Protein AF-A0A2V7PLQ5-F1 (afdb_monomer_lite)

Radius of gyration: 24.76 Å; chains: 1; bounding box: 68×48×69 Å

Structure (mmCIF, N/CA/C/O backbone):
data_AF-A0A2V7PLQ5-F1
#
_entry.id   AF-A0A2V7PLQ5-F1
#
loop_
_atom_site.group_PDB
_atom_site.id
_atom_site.type_symbol
_atom_site.label_atom_id
_atom_site.label_alt_id
_atom_site.label_comp_id
_atom_site.label_asym_id
_atom_site.label_entity_id
_atom_site.label_seq_id
_atom_site.pdbx_PDB_ins_code
_atom_site.Cartn_x
_atom_site.Cartn_y
_atom_site.Cartn_z
_atom_site.occupancy
_atom_site.B_iso_or_equiv
_atom_site.auth_seq_id
_atom_site.auth_comp_id
_atom_site.auth_asym_id
_atom_site.auth_atom_id
_atom_site.pdbx_PDB_model_num
ATOM 1 N N . MET A 1 1 ? 22.829 -28.810 -19.397 1.00 50.72 1 MET A N 1
ATOM 2 C CA . MET A 1 1 ? 22.118 -28.325 -18.194 1.00 50.72 1 MET A CA 1
ATOM 3 C C . MET A 1 1 ? 22.359 -26.833 -18.073 1.00 50.72 1 MET A C 1
ATOM 5 O O . MET A 1 1 ? 23.499 -26.416 -18.235 1.00 50.72 1 MET A O 1
ATOM 9 N N . VAL A 1 2 ? 21.313 -26.033 -17.861 1.00 59.25 2 VAL A N 1
ATOM 10 C CA . VAL A 1 2 ? 21.485 -24.612 -17.525 1.00 59.25 2 VAL A CA 1
ATOM 11 C C . VAL A 1 2 ? 21.984 -24.560 -16.074 1.00 59.25 2 VAL A C 1
ATOM 13 O O . VAL A 1 2 ? 21.376 -25.227 -15.241 1.00 59.25 2 VAL A O 1
ATOM 16 N N . PRO A 1 3 ? 23.091 -23.862 -15.768 1.00 71.69 3 PRO A N 1
ATOM 17 C CA . PRO A 1 3 ? 23.603 -23.785 -14.403 1.00 71.69 3 PRO A CA 1
ATOM 18 C C . PRO A 1 3 ? 22.584 -23.110 -13.476 1.00 71.69 3 PRO A C 1
ATOM 20 O O . PRO A 1 3 ? 21.864 -22.205 -13.903 1.00 71.69 3 PRO A O 1
ATOM 23 N N . ASP A 1 4 ? 22.538 -23.534 -12.210 1.00 81.69 4 ASP A N 1
ATOM 24 C CA . ASP A 1 4 ? 21.592 -23.012 -11.206 1.00 81.69 4 ASP A CA 1
ATOM 25 C C . ASP A 1 4 ? 21.768 -21.512 -10.937 1.00 81.69 4 ASP A C 1
ATOM 27 O O . ASP A 1 4 ? 20.838 -20.819 -10.502 1.00 81.69 4 ASP A O 1
ATOM 31 N N . SER A 1 5 ? 22.960 -20.996 -11.219 1.00 89.62 5 SER A N 1
ATOM 32 C CA . SER A 1 5 ? 23.335 -19.614 -10.997 1.00 89.62 5 SER A CA 1
ATOM 33 C C . SER A 1 5 ? 24.346 -19.121 -12.033 1.00 89.62 5 SER A C 1
ATOM 35 O O . SER A 1 5 ? 25.048 -19.905 -12.676 1.00 89.62 5 SER A O 1
ATOM 37 N N . ARG A 1 6 ? 24.383 -17.802 -12.239 1.00 94.06 6 ARG A N 1
ATOM 38 C CA . ARG A 1 6 ? 25.268 -17.119 -13.189 1.00 94.06 6 ARG A CA 1
ATOM 39 C C . ARG A 1 6 ? 25.801 -15.825 -12.575 1.00 94.06 6 ARG A C 1
ATOM 41 O O . ARG A 1 6 ? 25.032 -15.134 -11.898 1.00 94.06 6 ARG A O 1
ATOM 48 N N . PRO A 1 7 ? 27.077 -15.482 -12.808 1.00 94.62 7 PRO A N 1
ATOM 49 C CA . PRO A 1 7 ? 27.626 -14.233 -12.315 1.00 94.62 7 PRO A CA 1
ATOM 50 C C . PRO A 1 7 ? 27.040 -13.033 -13.065 1.00 94.62 7 PRO A C 1
ATOM 52 O O . PRO A 1 7 ? 26.623 -13.159 -14.219 1.00 94.62 7 PRO A O 1
ATOM 55 N N . MET A 1 8 ? 27.024 -11.857 -12.433 1.00 94.12 8 MET A N 1
ATOM 56 C CA . MET A 1 8 ? 26.561 -10.616 -13.079 1.00 94.12 8 MET A CA 1
ATOM 57 C C . MET A 1 8 ? 27.311 -10.327 -14.382 1.00 94.12 8 MET A C 1
ATOM 59 O O . MET A 1 8 ? 26.696 -9.973 -15.393 1.00 94.12 8 MET A O 1
ATOM 63 N N . SER A 1 9 ? 28.622 -10.566 -14.378 1.00 93.31 9 SER A N 1
ATOM 64 C CA . SER A 1 9 ? 29.520 -10.436 -15.526 1.00 93.31 9 SER A CA 1
ATOM 65 C C . SER A 1 9 ? 29.050 -11.225 -16.758 1.00 93.31 9 SER A C 1
ATOM 67 O O . SER A 1 9 ? 29.155 -10.726 -17.881 1.00 93.31 9 SER A O 1
ATOM 69 N N . TYR A 1 10 ? 28.434 -12.397 -16.564 1.00 94.50 10 TYR A N 1
ATOM 70 C CA . TYR A 1 10 ? 27.912 -13.233 -17.651 1.00 94.50 10 TYR A CA 1
ATOM 71 C C . TYR A 1 10 ? 26.776 -12.560 -18.425 1.00 94.50 10 TYR A C 1
ATOM 73 O O . TYR A 1 10 ? 26.606 -12.802 -19.615 1.00 94.50 10 TYR A O 1
ATOM 81 N N . SER A 1 11 ? 25.994 -11.706 -17.766 1.00 95.12 11 SER A N 1
ATOM 82 C CA . SER A 1 11 ? 24.840 -11.039 -18.371 1.00 95.12 11 SER A CA 1
ATOM 83 C C . SER A 1 11 ? 25.190 -9.770 -19.150 1.00 95.12 11 SER A C 1
ATOM 85 O O . SER A 1 11 ? 24.298 -9.174 -19.744 1.00 95.12 11 SER A O 1
ATOM 87 N N . ARG A 1 12 ? 26.458 -9.332 -19.162 1.00 95.75 12 ARG A N 1
ATOM 88 C CA . ARG A 1 12 ? 26.843 -8.071 -19.811 1.00 95.75 12 ARG A CA 1
ATOM 89 C C . ARG A 1 12 ? 26.474 -8.079 -21.292 1.00 95.75 12 ARG A C 1
ATOM 91 O O . ARG A 1 12 ? 26.857 -8.997 -22.013 1.00 95.75 12 ARG A O 1
ATOM 98 N N . GLY A 1 13 ? 25.754 -7.059 -21.739 1.00 93.75 13 GLY A N 1
ATOM 99 C CA . GLY A 1 13 ? 25.402 -6.837 -23.139 1.00 93.75 13 GLY A CA 1
ATOM 100 C C . GLY A 1 13 ? 25.844 -5.454 -23.600 1.00 93.75 13 GLY A C 1
ATOM 101 O O . GLY A 1 13 ? 25.892 -4.520 -22.801 1.00 93.75 13 GLY A O 1
ATOM 102 N N . GLU A 1 14 ? 26.139 -5.320 -24.886 1.00 95.62 14 GLU A N 1
ATOM 103 C CA . GLU A 1 14 ? 26.564 -4.065 -25.503 1.00 95.62 14 GLU A CA 1
ATOM 104 C C . GLU A 1 14 ? 25.909 -3.925 -26.875 1.00 95.62 14 GLU A C 1
ATOM 106 O O . GLU A 1 14 ? 25.849 -4.893 -27.637 1.00 95.62 14 GLU A O 1
ATOM 111 N N . ILE A 1 15 ? 25.412 -2.727 -27.175 1.00 95.25 15 ILE A N 1
ATOM 112 C CA . ILE A 1 15 ? 24.958 -2.333 -28.510 1.00 95.25 15 ILE A CA 1
ATOM 113 C C . ILE A 1 15 ? 25.522 -0.954 -28.817 1.00 95.25 15 ILE A C 1
ATOM 115 O O . ILE A 1 15 ? 25.364 -0.040 -28.007 1.00 95.25 15 ILE A O 1
ATOM 119 N N . SER A 1 16 ? 26.106 -0.810 -30.005 1.00 94.75 16 SER A N 1
ATOM 120 C CA . SER A 1 16 ? 26.686 0.443 -30.488 1.00 94.75 16 SER A CA 1
ATOM 121 C C . SER A 1 16 ? 26.068 0.832 -31.826 1.00 94.75 16 SER A C 1
ATOM 123 O O . SER A 1 16 ? 25.851 -0.018 -32.691 1.00 94.75 16 SER A O 1
ATOM 125 N N . THR A 1 17 ? 25.734 2.106 -32.013 1.00 94.38 17 THR A N 1
ATOM 126 C CA . THR A 1 17 ? 25.115 2.611 -33.248 1.00 94.38 17 THR A CA 1
ATOM 127 C C . THR A 1 17 ? 25.492 4.067 -33.484 1.00 94.38 17 THR A C 1
ATOM 129 O O . THR A 1 17 ? 25.465 4.878 -32.561 1.00 94.38 17 THR A O 1
ATOM 132 N N . PHE A 1 18 ? 25.819 4.409 -34.732 1.00 94.62 18 PHE A N 1
ATOM 133 C CA . PHE A 1 18 ? 25.990 5.799 -35.150 1.00 94.62 18 PHE A CA 1
ATOM 134 C C . PHE A 1 18 ? 24.642 6.507 -35.263 1.00 94.62 18 PHE A C 1
ATOM 136 O O . PHE A 1 18 ? 23.712 5.990 -35.886 1.00 94.62 18 PHE A O 1
ATOM 143 N N . VAL A 1 19 ? 24.545 7.712 -34.702 1.00 93.12 19 VAL A N 1
ATOM 144 C CA . VAL A 1 19 ? 23.342 8.538 -34.817 1.00 93.12 19 VAL A CA 1
ATOM 145 C C . VAL A 1 19 ? 23.282 9.149 -36.208 1.00 93.12 19 VAL A C 1
ATOM 147 O O . VAL A 1 19 ? 24.021 10.075 -36.536 1.00 93.12 19 VAL A O 1
ATOM 150 N N . MET A 1 20 ? 22.371 8.631 -37.021 1.00 94.31 20 MET A N 1
ATOM 151 C CA . MET A 1 20 ? 22.148 9.097 -38.384 1.00 94.31 20 MET A CA 1
ATOM 152 C C . MET A 1 20 ? 21.112 10.233 -38.431 1.00 94.31 20 MET A C 1
ATOM 154 O O . MET A 1 20 ? 20.239 10.291 -37.563 1.00 94.31 20 MET A O 1
ATOM 158 N N . PRO A 1 21 ? 21.114 11.087 -39.475 1.00 92.06 21 PRO A N 1
ATOM 159 C CA . PRO A 1 21 ? 20.179 12.212 -39.584 1.00 92.06 21 PRO A CA 1
ATOM 160 C C . PRO A 1 21 ? 18.694 11.835 -39.482 1.00 92.06 21 PRO A C 1
ATOM 162 O O . PRO A 1 21 ? 17.903 12.585 -38.929 1.00 92.06 21 PRO A O 1
ATOM 165 N N . HIS A 1 22 ? 18.289 10.653 -39.958 1.00 91.19 22 HIS A N 1
ATOM 166 C CA . HIS A 1 22 ? 16.894 10.199 -39.862 1.00 91.19 22 HIS A CA 1
ATOM 167 C C . HIS A 1 22 ? 16.461 9.822 -38.433 1.00 91.19 22 HIS A C 1
ATOM 169 O O . HIS A 1 22 ? 15.274 9.631 -38.190 1.00 91.19 22 HIS A O 1
ATOM 175 N N . MET A 1 23 ? 17.409 9.696 -37.498 1.00 85.94 23 MET A N 1
ATOM 176 C CA . MET A 1 23 ? 17.157 9.350 -36.097 1.00 85.94 23 MET A CA 1
ATOM 177 C C . MET A 1 23 ? 16.972 10.589 -35.212 1.00 85.94 23 MET A C 1
ATOM 179 O O . MET A 1 23 ? 16.780 10.452 -34.002 1.00 85.94 23 MET A O 1
ATOM 183 N N . GLN A 1 24 ? 17.080 11.791 -35.783 1.00 83.19 24 GLN A N 1
ATOM 184 C CA . GLN A 1 24 ? 17.088 13.038 -35.033 1.00 83.19 24 GLN A CA 1
ATOM 185 C C . GLN A 1 24 ? 15.684 13.509 -34.633 1.00 83.19 24 GLN A C 1
ATOM 187 O O . GLN A 1 24 ? 14.674 13.192 -35.260 1.00 83.19 24 GLN A O 1
ATOM 192 N N . ASN A 1 25 ? 15.626 14.315 -33.583 1.00 72.75 25 ASN A N 1
ATOM 193 C CA . ASN A 1 25 ? 14.475 15.112 -33.199 1.00 72.75 25 ASN A CA 1
ATOM 194 C C . ASN A 1 25 ? 14.525 16.493 -33.885 1.00 72.75 25 ASN A C 1
ATOM 196 O O . ASN A 1 25 ? 15.458 16.814 -34.618 1.00 72.75 25 ASN A O 1
ATOM 200 N N . VAL A 1 26 ? 13.532 17.343 -33.617 1.00 79.44 26 VAL A N 1
ATOM 201 C CA . VAL A 1 26 ? 13.442 18.694 -34.209 1.00 79.44 26 VAL A CA 1
ATOM 202 C C . VAL A 1 26 ? 14.599 19.637 -33.837 1.00 79.44 26 VAL A C 1
ATOM 204 O O . VAL A 1 26 ? 14.716 20.700 -34.435 1.00 79.44 26 VAL A O 1
ATOM 207 N N . LEU A 1 27 ? 15.438 19.267 -32.866 1.00 78.00 27 LEU A N 1
ATOM 208 C CA . LEU A 1 27 ? 16.601 20.025 -32.395 1.00 78.00 27 LEU A CA 1
ATOM 209 C C . LEU A 1 27 ? 17.935 19.490 -32.948 1.00 78.00 27 LEU A C 1
ATOM 211 O O . LEU A 1 27 ? 18.978 20.045 -32.625 1.00 78.00 27 LEU A O 1
ATOM 215 N N . GLY A 1 28 ? 17.922 18.437 -33.777 1.00 80.69 28 GLY A N 1
ATOM 216 C CA . GLY A 1 28 ? 19.144 17.856 -34.353 1.00 80.69 28 GLY A CA 1
ATOM 217 C C . GLY A 1 28 ? 19.881 16.861 -33.444 1.00 80.69 28 GLY A C 1
ATOM 218 O O . GLY A 1 28 ? 20.997 16.456 -33.764 1.00 80.69 28 GLY A O 1
ATOM 219 N N . ASP A 1 29 ? 19.255 16.429 -32.346 1.00 87.81 29 ASP A N 1
ATOM 220 C CA . ASP A 1 29 ? 19.772 15.388 -31.447 1.00 87.81 29 ASP A CA 1
ATOM 221 C C . ASP A 1 29 ? 19.014 14.070 -31.628 1.00 87.81 29 ASP A C 1
ATOM 223 O O . ASP A 1 29 ? 17.874 14.064 -32.088 1.00 87.81 29 ASP A O 1
ATOM 227 N N . LEU A 1 30 ? 19.583 12.946 -31.193 1.00 81.81 30 LEU A N 1
ATOM 228 C CA . LEU A 1 30 ? 18.931 11.639 -31.184 1.00 81.81 30 LEU A CA 1
ATOM 229 C C . LEU A 1 30 ? 17.533 11.723 -30.555 1.00 81.81 30 LEU A C 1
ATOM 231 O O . LEU A 1 30 ? 17.348 12.101 -29.393 1.00 81.81 30 LEU A O 1
ATOM 235 N N . PHE A 1 31 ? 16.524 11.323 -31.321 1.00 79.69 31 PHE A N 1
ATOM 236 C CA . PHE A 1 31 ? 15.161 11.263 -30.833 1.00 79.69 31 PHE A CA 1
ATOM 237 C C . PHE A 1 31 ? 15.024 10.178 -29.765 1.00 79.69 31 PHE A C 1
ATOM 239 O O . PHE A 1 31 ? 15.435 9.030 -29.946 1.00 79.69 31 PHE A O 1
ATOM 246 N N . GLY A 1 32 ? 14.372 10.528 -28.654 1.00 73.75 32 GLY A N 1
ATOM 247 C CA . GLY A 1 32 ? 14.229 9.633 -27.506 1.00 73.75 32 GLY A CA 1
ATOM 248 C C . GLY A 1 32 ? 13.589 8.281 -27.843 1.00 73.75 32 GLY A C 1
ATOM 249 O O . GLY A 1 32 ? 13.927 7.288 -27.211 1.00 73.75 32 GLY A O 1
ATOM 250 N N . GLY A 1 33 ? 12.720 8.201 -28.859 1.00 73.00 33 GLY A N 1
ATOM 251 C CA . GLY A 1 33 ? 12.151 6.926 -29.317 1.00 73.00 33 GLY A CA 1
ATOM 252 C C . GLY A 1 33 ? 13.190 5.962 -29.908 1.00 73.00 33 GLY A C 1
ATOM 253 O O . GLY A 1 33 ? 13.143 4.761 -29.634 1.00 73.00 33 GLY A O 1
ATOM 254 N N . HIS A 1 34 ? 14.173 6.479 -30.652 1.00 82.25 34 HIS A N 1
ATOM 255 C CA . HIS A 1 34 ? 15.287 5.671 -31.152 1.00 82.25 34 HIS A CA 1
ATOM 256 C C . HIS A 1 34 ? 16.202 5.235 -30.009 1.00 82.25 34 HIS A C 1
ATOM 258 O O . HIS A 1 34 ? 16.562 4.063 -29.935 1.00 82.25 34 HIS A O 1
ATOM 264 N N . LEU A 1 35 ? 16.488 6.131 -29.058 1.00 83.50 35 LEU A N 1
ATOM 265 C CA . LEU A 1 35 ? 17.244 5.770 -27.860 1.00 83.50 35 LEU A CA 1
ATOM 266 C C . LEU A 1 35 ? 16.552 4.662 -27.050 1.00 83.50 35 LEU A C 1
ATOM 268 O O . LEU A 1 35 ? 17.196 3.703 -26.641 1.00 83.50 35 LEU A O 1
ATOM 272 N N . MET A 1 36 ? 15.236 4.759 -26.845 1.00 82.62 36 MET A N 1
ATOM 273 C CA . MET A 1 36 ? 14.462 3.728 -26.146 1.00 82.62 36 MET A CA 1
ATOM 274 C C . MET A 1 36 ? 14.542 2.370 -26.847 1.00 82.62 36 MET A C 1
ATOM 276 O O . MET A 1 36 ? 14.591 1.347 -26.171 1.00 82.62 36 MET A O 1
ATOM 280 N N . THR A 1 37 ? 14.589 2.362 -28.182 1.00 84.06 37 THR A N 1
ATOM 281 C CA . THR A 1 37 ? 14.769 1.133 -28.966 1.00 84.06 37 THR A CA 1
ATOM 282 C C . THR A 1 37 ? 16.139 0.512 -28.692 1.00 84.06 37 THR A C 1
ATOM 284 O O . THR A 1 37 ? 16.215 -0.677 -28.400 1.00 84.06 37 THR A O 1
ATOM 287 N N . LEU A 1 38 ? 17.208 1.316 -28.703 1.00 89.06 38 LEU A N 1
ATOM 288 C CA . LEU A 1 38 ? 18.568 0.849 -28.402 1.00 89.06 38 LEU A CA 1
ATOM 289 C C . LEU A 1 38 ? 18.689 0.316 -26.967 1.00 89.06 38 LEU A C 1
ATOM 291 O O . LEU A 1 38 ? 19.286 -0.734 -26.738 1.00 89.06 38 LEU A O 1
ATOM 295 N N . VAL A 1 39 ? 18.078 1.010 -26.003 1.00 90.62 39 VAL A N 1
ATOM 296 C CA . VAL A 1 39 ? 18.031 0.592 -24.596 1.00 90.62 39 VAL A CA 1
ATOM 297 C C . VAL A 1 39 ? 17.321 -0.752 -24.437 1.00 90.62 39 VAL A C 1
ATOM 299 O O . VAL A 1 39 ? 17.836 -1.632 -23.747 1.00 90.62 39 VAL A O 1
ATOM 302 N N . ASP A 1 40 ? 16.154 -0.921 -25.063 1.00 87.94 40 ASP A N 1
ATOM 303 C CA . ASP A 1 40 ? 15.381 -2.163 -24.991 1.00 87.94 40 ASP A CA 1
ATOM 304 C C . ASP A 1 40 ? 16.141 -3.333 -25.626 1.00 87.94 40 ASP A C 1
ATOM 306 O O . ASP A 1 40 ? 16.245 -4.401 -25.026 1.00 87.94 40 ASP A O 1
ATOM 310 N N . GLN A 1 41 ? 16.766 -3.108 -26.785 1.00 93.81 41 GLN A N 1
ATOM 311 C CA . GLN A 1 41 ? 17.599 -4.109 -27.447 1.00 93.81 41 GLN A CA 1
ATOM 312 C C . GLN A 1 41 ? 18.809 -4.500 -26.591 1.00 93.81 41 GLN A C 1
ATOM 314 O O . GLN A 1 41 ? 19.092 -5.689 -26.444 1.00 93.81 41 GLN A O 1
ATOM 319 N N . ALA A 1 42 ? 19.506 -3.531 -25.986 1.00 96.44 42 ALA A N 1
ATOM 320 C CA . ALA A 1 42 ? 20.653 -3.816 -25.128 1.00 96.44 42 ALA A CA 1
ATOM 321 C C . ALA A 1 42 ? 20.212 -4.635 -23.907 1.00 96.44 42 ALA A C 1
ATOM 323 O O . ALA A 1 42 ? 20.788 -5.682 -23.613 1.00 96.44 42 ALA A O 1
ATOM 324 N N . ALA A 1 43 ? 19.124 -4.227 -23.250 1.00 95.81 43 ALA A N 1
ATOM 325 C CA . ALA A 1 43 ? 18.552 -4.982 -22.143 1.00 95.81 43 ALA A CA 1
ATOM 326 C C . ALA A 1 43 ? 18.106 -6.396 -22.559 1.00 95.81 43 ALA A C 1
ATOM 328 O O . ALA A 1 43 ? 18.337 -7.346 -21.810 1.00 95.81 43 ALA A O 1
ATOM 329 N N . ALA A 1 44 ? 17.545 -6.566 -23.760 1.00 94.12 44 ALA A N 1
ATOM 330 C CA . ALA A 1 44 ? 17.179 -7.873 -24.296 1.00 94.12 44 ALA A CA 1
ATOM 331 C C . ALA A 1 44 ? 18.401 -8.784 -24.466 1.00 94.12 44 ALA A C 1
ATOM 333 O O . ALA A 1 44 ? 18.325 -9.964 -24.124 1.00 94.12 44 ALA A O 1
ATOM 334 N N . VAL A 1 45 ? 19.542 -8.251 -24.923 1.00 97.06 45 VAL A N 1
ATOM 335 C CA . VAL A 1 45 ? 20.801 -9.012 -25.010 1.00 97.06 45 VAL A CA 1
ATOM 336 C C . VAL A 1 45 ? 21.200 -9.540 -23.634 1.00 97.06 45 VAL A C 1
ATOM 338 O O . VAL A 1 45 ? 21.451 -10.740 -23.497 1.00 97.06 45 VAL A O 1
ATOM 341 N N . ALA A 1 46 ? 21.205 -8.684 -22.608 1.00 97.56 46 ALA A N 1
ATOM 342 C CA . ALA A 1 46 ? 21.527 -9.098 -21.244 1.00 97.56 46 ALA A CA 1
ATOM 343 C C . ALA A 1 46 ? 20.535 -10.138 -20.697 1.00 97.56 46 ALA A C 1
ATOM 345 O O . ALA A 1 46 ? 20.942 -11.155 -20.129 1.00 97.56 46 ALA A O 1
ATOM 346 N N . ALA A 1 47 ? 19.236 -9.924 -20.925 1.00 96.19 47 ALA A N 1
ATOM 347 C CA . ALA A 1 47 ? 18.162 -10.806 -20.483 1.00 96.19 47 ALA A CA 1
ATOM 348 C C . ALA A 1 47 ? 18.252 -12.199 -21.114 1.00 96.19 47 ALA A C 1
ATOM 350 O O . ALA A 1 47 ? 18.231 -13.204 -20.408 1.00 96.19 47 ALA A O 1
ATOM 351 N N . ILE A 1 48 ? 18.360 -12.267 -22.442 1.00 95.50 48 ILE A N 1
ATOM 352 C CA . ILE A 1 48 ? 18.412 -13.524 -23.199 1.00 95.50 48 ILE A CA 1
ATOM 353 C C . ILE A 1 48 ? 19.679 -14.291 -22.835 1.00 95.50 48 ILE A C 1
ATOM 355 O O . ILE A 1 48 ? 19.629 -15.502 -22.597 1.00 95.50 48 ILE A O 1
ATOM 359 N N . ARG A 1 49 ? 20.810 -13.582 -22.723 1.00 95.62 49 ARG A N 1
ATOM 360 C CA . ARG A 1 49 ? 22.077 -14.169 -22.293 1.00 95.62 49 ARG A CA 1
ATOM 361 C C . ARG A 1 49 ? 21.936 -14.777 -20.904 1.00 95.62 49 ARG A C 1
ATOM 363 O O . ARG A 1 49 ? 22.225 -15.959 -20.747 1.00 95.62 49 ARG A O 1
ATOM 370 N N . HIS A 1 50 ? 21.419 -14.029 -19.926 1.00 96.12 50 HIS A N 1
ATOM 371 C CA . HIS A 1 50 ? 21.252 -14.503 -18.548 1.00 96.12 50 HIS A CA 1
ATOM 372 C C . HIS A 1 50 ? 20.203 -15.608 -18.396 1.00 96.12 50 HIS A C 1
ATOM 374 O O . HIS A 1 50 ? 20.423 -16.545 -17.630 1.00 96.12 50 HIS A O 1
ATOM 380 N N . ALA A 1 51 ? 19.103 -15.561 -19.145 1.00 93.06 51 ALA A N 1
ATOM 381 C CA . ALA A 1 51 ? 18.075 -16.599 -19.131 1.00 93.06 51 ALA A CA 1
ATOM 382 C C . ALA A 1 51 ? 18.518 -17.885 -19.848 1.00 93.06 51 ALA A C 1
ATOM 384 O O . ALA A 1 51 ? 18.074 -18.972 -19.488 1.00 93.06 51 ALA A O 1
ATOM 385 N N . GLY A 1 52 ? 19.397 -17.776 -20.852 1.00 91.19 52 GLY A N 1
ATOM 386 C CA . GLY A 1 52 ? 19.742 -18.895 -21.733 1.00 91.19 52 GLY A CA 1
ATOM 387 C C . GLY A 1 52 ? 18.605 -19.272 -22.689 1.00 91.19 52 GLY A C 1
ATOM 388 O O . GLY A 1 52 ? 18.532 -20.417 -23.127 1.00 91.19 52 GLY A O 1
ATOM 389 N N . GLY A 1 53 ? 17.706 -18.330 -22.982 1.00 90.00 53 GLY A N 1
ATOM 390 C CA . GLY A 1 53 ? 16.507 -18.547 -23.784 1.00 90.00 53 GLY A CA 1
ATOM 391 C C . GLY A 1 53 ? 15.731 -17.249 -24.030 1.00 90.00 53 GLY A C 1
ATOM 392 O O . GLY A 1 53 ? 16.177 -16.180 -23.604 1.00 90.00 53 GLY A O 1
ATOM 393 N N . PRO A 1 54 ? 14.584 -17.318 -24.728 1.00 90.81 54 PRO A N 1
ATOM 394 C CA . PRO A 1 54 ? 13.797 -16.140 -25.073 1.00 90.81 54 PRO A CA 1
ATOM 395 C C . PRO A 1 54 ? 13.374 -15.340 -23.837 1.00 90.81 54 PRO A C 1
ATOM 397 O O . PRO A 1 54 ? 12.899 -15.897 -22.846 1.00 90.81 54 PRO A O 1
ATOM 400 N N . ALA A 1 55 ? 13.501 -14.018 -23.914 1.00 91.50 55 ALA A N 1
ATOM 401 C CA . ALA A 1 55 ? 13.029 -13.097 -22.892 1.00 91.50 55 ALA A CA 1
ATOM 402 C C . ALA A 1 55 ? 12.345 -11.897 -23.548 1.00 91.50 55 ALA A C 1
ATOM 404 O O . ALA A 1 55 ? 12.745 -11.457 -24.624 1.00 91.50 55 ALA A O 1
ATOM 405 N N . VAL A 1 56 ? 11.304 -11.383 -22.899 1.00 78.38 56 VAL A N 1
ATOM 406 C CA . VAL A 1 56 ? 10.493 -10.266 -23.394 1.00 78.38 56 VAL A CA 1
ATOM 407 C C . VAL A 1 56 ? 10.456 -9.127 -22.388 1.00 78.38 56 VAL A C 1
ATOM 409 O O . VAL A 1 56 ? 10.464 -9.351 -21.172 1.00 78.38 56 VAL A O 1
ATOM 412 N N . THR A 1 57 ? 10.378 -7.903 -22.898 1.00 78.31 57 THR A N 1
ATOM 413 C CA . THR A 1 57 ? 10.273 -6.691 -22.088 1.00 78.31 57 THR A CA 1
ATOM 414 C C . THR A 1 57 ? 8.944 -6.671 -21.338 1.00 78.31 57 THR A C 1
ATOM 416 O O . THR A 1 57 ? 7.869 -6.710 -21.937 1.00 78.31 57 THR A O 1
ATOM 419 N N . LYS A 1 58 ? 9.004 -6.587 -20.008 1.00 68.56 58 LYS A N 1
ATOM 420 C CA . LYS A 1 58 ? 7.830 -6.427 -19.138 1.00 68.56 58 LYS A CA 1
ATOM 421 C C . LYS A 1 58 ? 7.558 -4.954 -18.855 1.00 68.56 58 LYS A C 1
ATOM 423 O O . LYS A 1 58 ? 6.417 -4.505 -18.957 1.00 68.56 58 LYS A O 1
ATOM 428 N N . SER A 1 59 ? 8.592 -4.207 -18.483 1.00 64.06 59 SER A N 1
ATOM 429 C CA . SER A 1 59 ? 8.499 -2.774 -18.201 1.00 64.06 59 SER A CA 1
ATOM 430 C C . SER A 1 59 ? 9.839 -2.082 -18.408 1.00 64.06 59 SER A C 1
ATOM 432 O O . SER A 1 59 ? 10.894 -2.694 -18.287 1.00 64.06 59 SER A O 1
ATOM 434 N N . ILE A 1 60 ? 9.784 -0.786 -18.701 1.00 71.56 60 ILE A N 1
ATOM 435 C CA . ILE A 1 60 ? 10.918 0.126 -18.568 1.00 71.56 60 ILE A CA 1
ATOM 436 C C . ILE A 1 60 ? 10.540 1.029 -17.403 1.00 71.56 60 ILE A C 1
ATOM 438 O O . ILE A 1 60 ? 9.545 1.751 -17.485 1.00 71.56 60 ILE A O 1
ATOM 442 N N . ASP A 1 61 ? 11.279 0.919 -16.309 1.00 53.00 61 ASP A N 1
ATOM 443 C CA . ASP A 1 61 ? 10.917 1.525 -15.032 1.00 53.00 61 ASP A CA 1
ATOM 444 C C . ASP A 1 61 ? 11.341 2.990 -14.973 1.00 53.00 61 ASP A C 1
ATOM 446 O O . ASP A 1 61 ? 10.622 3.837 -14.450 1.00 53.00 61 ASP A O 1
ATOM 450 N N . ARG A 1 62 ? 12.522 3.297 -15.519 1.00 60.66 62 ARG A N 1
ATOM 451 C CA . ARG A 1 62 ? 13.093 4.642 -15.499 1.00 60.66 62 ARG A CA 1
ATOM 452 C C . ARG A 1 62 ? 14.094 4.815 -16.635 1.00 60.66 62 ARG A C 1
ATOM 454 O O . ARG A 1 62 ? 14.860 3.894 -16.896 1.00 60.66 62 ARG A O 1
ATOM 461 N N . LEU A 1 63 ? 14.085 5.977 -17.282 1.00 69.38 63 LEU A N 1
ATOM 462 C CA . LEU A 1 63 ? 15.072 6.408 -18.275 1.00 69.38 63 LEU A CA 1
ATOM 463 C C . LEU A 1 63 ? 15.376 7.884 -18.010 1.00 69.38 63 LEU A C 1
ATOM 465 O O . LEU A 1 63 ? 14.504 8.733 -18.195 1.00 69.38 63 LEU A O 1
ATOM 469 N N . ASP A 1 64 ? 16.582 8.167 -17.530 1.00 64.00 64 ASP A N 1
ATOM 470 C CA . ASP A 1 64 ? 17.016 9.513 -17.162 1.00 64.00 64 ASP A CA 1
ATOM 471 C C . ASP A 1 64 ? 17.811 10.143 -18.318 1.00 64.00 64 ASP A C 1
ATOM 473 O O . ASP A 1 64 ? 18.795 9.570 -18.779 1.00 64.00 64 ASP A O 1
ATOM 477 N N . PHE A 1 65 ? 17.376 11.315 -18.794 1.00 70.94 65 PHE A N 1
ATOM 478 C CA . PHE A 1 65 ? 18.037 12.076 -19.861 1.00 70.94 65 PHE A CA 1
ATOM 479 C C . PHE A 1 65 ? 18.950 13.134 -19.246 1.00 70.94 65 PHE A C 1
ATOM 481 O O . PHE A 1 65 ? 18.476 14.195 -18.844 1.00 70.94 65 PHE A O 1
ATOM 488 N N . HIS A 1 66 ? 20.249 12.845 -19.133 1.00 70.19 66 HIS A N 1
ATOM 489 C CA . HIS A 1 66 ? 21.202 13.791 -18.545 1.00 70.19 66 HIS A CA 1
ATOM 490 C C . HIS A 1 66 ? 21.769 14.758 -19.581 1.00 70.19 66 HIS A C 1
ATOM 492 O O . HIS A 1 66 ? 22.036 15.912 -19.250 1.00 70.19 66 HIS A O 1
ATOM 498 N N . ARG A 1 67 ? 21.988 14.293 -20.818 1.00 78.56 67 ARG A N 1
ATOM 499 C CA . ARG A 1 67 ? 22.577 15.093 -21.901 1.00 78.56 67 ARG A CA 1
ATOM 500 C C . ARG A 1 67 ? 22.016 14.683 -23.265 1.00 78.56 67 ARG A C 1
ATOM 502 O O . ARG A 1 67 ? 21.803 13.487 -23.472 1.00 78.56 67 ARG A O 1
ATOM 509 N N . PRO A 1 68 ? 21.803 15.636 -24.189 1.00 85.62 68 PRO A N 1
ATOM 510 C CA . PRO A 1 68 ? 21.466 15.316 -25.571 1.00 85.62 68 PRO A CA 1
ATOM 511 C C . PRO A 1 68 ? 22.607 14.553 -26.256 1.00 85.62 68 PRO A C 1
ATOM 513 O O . PRO A 1 68 ? 23.763 14.624 -25.833 1.00 85.62 68 PRO A O 1
ATOM 516 N N . ILE A 1 69 ? 22.264 13.813 -27.307 1.00 88.94 69 ILE A N 1
ATOM 517 C CA . ILE A 1 69 ? 23.208 13.052 -28.125 1.00 88.94 69 ILE A CA 1
ATOM 518 C C . ILE A 1 69 ? 23.126 13.622 -29.544 1.00 88.94 69 ILE A C 1
ATOM 520 O O . ILE A 1 69 ? 22.095 13.420 -30.187 1.00 88.94 69 ILE A O 1
ATOM 524 N N . PRO A 1 70 ? 24.164 14.299 -30.051 1.00 90.00 70 PRO A N 1
ATOM 525 C CA . PRO A 1 70 ? 24.105 14.930 -31.362 1.00 90.00 70 PRO A CA 1
ATOM 526 C C . PRO A 1 70 ? 24.135 13.896 -32.492 1.00 90.00 70 PRO A C 1
ATOM 528 O O . PRO A 1 70 ? 24.691 12.801 -32.355 1.00 90.00 70 PRO A O 1
ATOM 531 N N . VAL A 1 71 ? 23.575 14.262 -33.646 1.00 91.50 71 VAL A N 1
ATOM 532 C CA . VAL A 1 71 ? 23.785 13.510 -34.892 1.00 91.50 71 VAL A CA 1
ATOM 533 C C . VAL A 1 71 ? 25.280 13.409 -35.203 1.00 91.50 71 VAL A C 1
ATOM 535 O O . VAL A 1 71 ? 26.037 14.358 -35.008 1.00 91.50 71 VAL A O 1
ATOM 538 N N . GLY A 1 72 ? 25.705 12.237 -35.678 1.00 90.50 72 GLY A N 1
ATOM 539 C CA . GLY A 1 72 ? 27.107 11.911 -35.939 1.00 90.50 72 GLY A CA 1
ATOM 540 C C .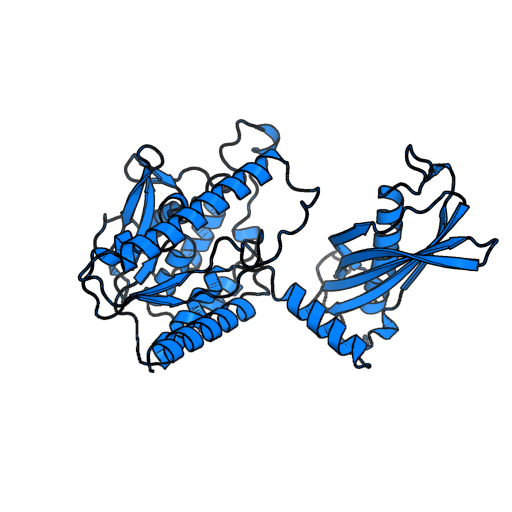 GLY A 1 72 ? 27.845 11.289 -34.750 1.00 90.50 72 GLY A C 1
ATOM 541 O O . GLY A 1 72 ? 28.901 10.696 -34.959 1.00 90.50 72 GLY A O 1
ATOM 542 N N . ALA A 1 73 ? 27.288 11.338 -33.535 1.00 93.50 73 ALA A N 1
ATOM 543 C CA . ALA A 1 73 ? 27.877 10.647 -32.392 1.00 93.50 73 ALA A CA 1
ATOM 544 C C . ALA A 1 73 ? 27.710 9.121 -32.494 1.00 93.50 73 ALA A C 1
ATOM 546 O O . ALA A 1 73 ? 26.710 8.613 -33.014 1.00 93.50 73 ALA A O 1
ATOM 547 N N . LEU A 1 74 ? 28.669 8.384 -31.936 1.00 95.62 74 LEU A N 1
ATOM 548 C CA . LEU A 1 74 ? 28.540 6.957 -31.666 1.00 95.62 74 LEU A CA 1
ATOM 549 C C . LEU A 1 74 ? 27.855 6.773 -30.307 1.00 95.62 74 LEU A C 1
ATOM 551 O O . LEU A 1 74 ? 28.333 7.267 -29.288 1.00 95.62 74 LEU A O 1
ATOM 555 N N . VAL A 1 75 ? 26.726 6.069 -30.284 1.00 96.00 75 VAL A N 1
ATOM 556 C CA . VAL A 1 75 ? 25.995 5.756 -29.052 1.00 96.00 75 VAL A CA 1
ATOM 557 C C . VAL A 1 75 ? 26.237 4.317 -28.669 1.00 96.00 75 VAL A C 1
ATOM 559 O O . VAL A 1 75 ? 25.938 3.426 -29.461 1.00 96.00 75 VAL A O 1
ATOM 562 N N . THR A 1 76 ? 26.677 4.099 -27.433 1.00 96.88 76 THR A N 1
ATOM 563 C CA . THR A 1 76 ? 26.904 2.764 -26.878 1.00 96.88 76 THR A CA 1
ATOM 564 C C . THR A 1 76 ? 26.060 2.542 -25.630 1.00 96.88 76 THR A C 1
ATOM 566 O O . THR A 1 76 ? 26.151 3.294 -24.658 1.00 96.88 76 THR A O 1
ATOM 569 N N . CYS A 1 77 ? 25.242 1.491 -25.649 1.00 97.19 77 CYS A N 1
ATOM 570 C CA . CYS A 1 77 ? 24.397 1.054 -24.543 1.00 97.19 77 CYS A CA 1
ATOM 571 C C . CYS A 1 77 ? 24.999 -0.194 -23.887 1.00 97.19 77 CYS A C 1
ATOM 573 O O . CYS A 1 77 ? 24.980 -1.273 -24.478 1.00 97.19 77 CYS A O 1
ATOM 575 N N . TYR A 1 78 ? 25.478 -0.064 -22.652 1.00 97.56 78 TYR A N 1
ATOM 576 C CA . TYR A 1 78 ? 25.957 -1.177 -21.833 1.00 97.56 78 TYR A CA 1
ATOM 577 C C . TYR A 1 78 ? 24.847 -1.654 -20.916 1.00 97.56 78 TYR A C 1
ATOM 579 O O . TYR A 1 78 ? 24.273 -0.856 -20.189 1.00 97.56 78 TYR A O 1
ATOM 587 N N . SER A 1 79 ? 24.561 -2.946 -20.914 1.00 97.56 79 SER A N 1
ATOM 588 C CA . SER A 1 79 ? 23.482 -3.549 -20.132 1.00 97.56 79 SER A CA 1
ATOM 589 C C . SER A 1 79 ? 24.015 -4.627 -19.199 1.00 97.56 79 SER A C 1
ATOM 591 O O . SER A 1 79 ? 24.977 -5.327 -19.519 1.00 97.56 79 SER A O 1
ATOM 593 N N . THR A 1 80 ? 23.426 -4.766 -18.014 1.00 97.62 80 THR A N 1
ATOM 594 C CA . THR A 1 80 ? 23.773 -5.830 -17.058 1.00 97.62 80 THR A CA 1
ATOM 595 C C . THR A 1 80 ? 22.566 -6.150 -16.184 1.00 97.62 80 THR A C 1
ATOM 597 O O . THR A 1 80 ? 21.832 -5.242 -15.788 1.00 97.62 80 THR A O 1
ATOM 600 N N . VAL A 1 81 ? 22.348 -7.433 -15.892 1.00 97.38 81 VAL A N 1
ATOM 601 C CA . VAL A 1 81 ? 21.318 -7.871 -14.944 1.00 97.38 81 VAL A CA 1
ATOM 602 C C . VAL A 1 81 ? 21.792 -7.546 -13.529 1.00 97.38 81 VAL A C 1
ATOM 604 O O . VAL A 1 81 ? 22.851 -8.004 -13.108 1.00 97.38 81 VAL A O 1
ATOM 607 N N . ASP A 1 82 ? 20.989 -6.782 -12.794 1.00 94.12 82 ASP A N 1
ATOM 608 C CA . ASP A 1 82 ? 21.260 -6.388 -11.409 1.00 94.12 82 ASP A CA 1
ATOM 609 C C . ASP A 1 82 ? 20.536 -7.272 -10.396 1.00 94.12 82 ASP A C 1
ATOM 611 O O . ASP A 1 82 ? 20.983 -7.413 -9.262 1.00 94.12 82 ASP A O 1
ATOM 615 N N . PHE A 1 83 ? 19.399 -7.859 -10.775 1.00 91.75 83 PHE A N 1
ATOM 616 C CA . PHE A 1 83 ? 18.637 -8.740 -9.896 1.00 91.75 83 PHE A CA 1
ATOM 617 C C . PHE A 1 83 ? 17.824 -9.769 -10.679 1.00 91.75 83 PHE A C 1
ATOM 619 O O . PHE A 1 83 ? 17.349 -9.510 -11.785 1.00 91.75 83 PHE A O 1
ATOM 626 N N . VAL A 1 84 ? 17.623 -10.938 -10.068 1.00 88.56 84 VAL A N 1
ATOM 627 C CA . VAL A 1 84 ? 16.839 -12.042 -10.627 1.00 88.56 84 VAL A CA 1
ATOM 628 C C . VAL A 1 84 ? 15.746 -12.487 -9.655 1.00 88.56 84 VAL A C 1
ATOM 630 O O . VAL A 1 84 ? 16.022 -12.953 -8.549 1.00 88.56 84 VAL A O 1
ATOM 633 N N . GLY A 1 85 ? 14.494 -12.395 -10.110 1.00 77.25 85 GLY A N 1
ATOM 634 C CA . GLY A 1 85 ? 13.323 -12.997 -9.468 1.00 77.25 85 GLY A CA 1
ATOM 635 C C . GLY A 1 85 ? 13.168 -14.485 -9.817 1.00 77.25 85 GLY A C 1
ATOM 636 O O . GLY A 1 85 ? 14.148 -15.196 -10.000 1.00 77.25 85 GLY A O 1
ATOM 637 N N . ASN A 1 86 ? 11.931 -14.985 -9.923 1.00 75.31 86 ASN A N 1
ATOM 638 C CA . ASN A 1 86 ? 11.710 -16.376 -10.352 1.00 75.31 86 ASN A CA 1
ATOM 639 C C . ASN A 1 86 ? 11.870 -16.541 -11.872 1.00 75.31 86 ASN A C 1
ATOM 641 O O . ASN A 1 86 ? 12.620 -17.394 -12.332 1.00 75.31 86 ASN A O 1
ATOM 645 N N . SER A 1 87 ? 11.183 -15.694 -12.644 1.00 74.81 87 SER A N 1
ATOM 646 C CA . SER A 1 87 ? 11.168 -15.722 -14.116 1.00 74.81 87 SER A CA 1
ATOM 647 C C . SER A 1 87 ? 11.577 -14.397 -14.757 1.00 74.81 87 SER A C 1
ATOM 649 O O . SER A 1 87 ? 11.398 -14.191 -15.952 1.00 74.81 87 SER A O 1
ATOM 651 N N . SER A 1 88 ? 12.038 -13.445 -13.955 1.00 78.81 88 SER A N 1
ATOM 652 C CA . SER A 1 88 ? 12.202 -12.050 -14.362 1.00 78.81 88 SER A CA 1
ATOM 653 C C . SER A 1 88 ? 13.539 -11.494 -13.921 1.00 78.81 88 SER A C 1
ATOM 655 O O . SER A 1 88 ? 14.037 -11.894 -12.869 1.00 78.81 88 SER A O 1
ATOM 657 N N . MET A 1 89 ? 14.040 -10.526 -14.669 1.00 93.31 89 MET A N 1
ATOM 658 C CA . MET A 1 89 ? 15.364 -9.940 -14.513 1.00 93.31 89 MET A CA 1
ATOM 659 C C . MET A 1 89 ? 15.239 -8.421 -14.512 1.00 93.31 89 MET A C 1
ATOM 661 O O . MET A 1 89 ? 14.615 -7.868 -15.418 1.00 93.31 89 MET A O 1
ATOM 665 N N . ASP A 1 90 ? 15.828 -7.771 -13.516 1.00 91.00 90 ASP A N 1
ATOM 666 C CA . ASP A 1 90 ? 15.966 -6.317 -13.464 1.00 91.00 90 ASP A CA 1
ATOM 667 C C . ASP A 1 90 ? 17.327 -5.966 -14.068 1.00 91.00 90 ASP A C 1
ATOM 669 O O . ASP A 1 90 ? 18.347 -6.537 -13.677 1.00 91.00 90 ASP A O 1
ATOM 673 N N . ILE A 1 91 ? 17.342 -5.064 -15.044 1.00 94.75 91 ILE A N 1
ATOM 674 C CA . ILE A 1 91 ? 18.496 -4.787 -15.901 1.00 94.75 91 ILE A CA 1
ATOM 675 C C . ILE A 1 91 ? 18.758 -3.290 -15.906 1.00 94.75 91 ILE A C 1
ATOM 677 O O . ILE A 1 91 ? 17.855 -2.505 -16.200 1.00 94.75 91 ILE A O 1
ATOM 681 N N . THR A 1 92 ? 19.994 -2.890 -15.626 1.00 94.75 92 THR A N 1
ATOM 682 C CA . THR A 1 92 ? 20.435 -1.505 -15.824 1.00 94.75 92 THR A CA 1
ATOM 683 C C . THR A 1 92 ? 21.122 -1.375 -17.173 1.00 94.75 92 THR A C 1
ATOM 685 O O . THR A 1 92 ? 21.933 -2.223 -17.543 1.00 94.75 92 THR A O 1
ATOM 688 N N . VAL A 1 93 ? 20.797 -0.301 -17.894 1.00 95.62 93 VAL A N 1
ATOM 689 C CA . VAL A 1 93 ? 21.430 0.091 -19.152 1.00 95.62 93 VAL A CA 1
ATOM 690 C C . VAL A 1 93 ? 22.068 1.468 -18.990 1.00 95.62 93 VAL A C 1
ATOM 692 O O . VAL A 1 93 ? 21.374 2.436 -18.696 1.00 95.62 93 VAL A O 1
ATOM 695 N N . GLN A 1 94 ? 23.377 1.565 -19.183 1.00 95.12 94 GLN A N 1
ATOM 696 C CA . GLN A 1 94 ? 24.131 2.817 -19.197 1.00 95.12 94 GLN A CA 1
ATOM 697 C C . GLN A 1 94 ? 24.424 3.217 -20.639 1.00 95.12 94 GLN A C 1
ATOM 699 O O . GLN A 1 94 ? 24.935 2.415 -21.421 1.00 95.12 94 GLN A O 1
ATOM 704 N N . VAL A 1 95 ? 24.119 4.459 -20.991 1.00 94.50 95 VAL A N 1
ATOM 705 C CA . VAL A 1 95 ? 24.245 4.979 -22.351 1.00 94.50 95 VAL A CA 1
ATOM 706 C C . VAL A 1 95 ? 25.355 6.013 -22.395 1.00 94.50 95 VAL A C 1
ATOM 708 O O . VAL A 1 95 ? 25.331 7.012 -21.670 1.00 94.50 95 VAL A O 1
ATOM 711 N N . TYR A 1 96 ? 26.300 5.797 -23.298 1.00 95.62 96 TYR A N 1
ATOM 712 C CA . TYR A 1 96 ? 27.391 6.713 -23.581 1.00 95.62 96 TYR A CA 1
ATOM 713 C C . TYR A 1 96 ? 27.257 7.265 -24.994 1.00 95.62 96 TYR A C 1
ATOM 715 O O . TYR A 1 96 ? 26.879 6.543 -25.910 1.00 95.62 96 TYR A O 1
ATOM 723 N N . SER A 1 97 ? 27.572 8.546 -25.143 1.00 94.38 97 SER A N 1
ATOM 724 C CA . SER A 1 97 ? 27.762 9.202 -26.432 1.00 94.38 97 SER A CA 1
ATOM 725 C C . SER A 1 97 ? 29.245 9.460 -26.617 1.00 94.38 97 SER A C 1
ATOM 727 O O . SER A 1 97 ? 29.892 9.950 -25.692 1.00 94.38 97 SER A O 1
ATOM 729 N N . GLU A 1 98 ? 29.761 9.170 -27.800 1.00 93.94 98 GLU A N 1
ATOM 730 C CA . GLU A 1 98 ? 31.156 9.369 -28.165 1.00 93.94 98 GLU A CA 1
ATOM 731 C C . GLU A 1 98 ? 31.265 10.175 -29.460 1.00 93.94 98 GLU A C 1
ATOM 733 O O . GLU A 1 98 ? 30.611 9.860 -30.457 1.00 93.94 98 GLU A O 1
ATOM 738 N N . GLN A 1 99 ? 32.099 11.214 -29.450 1.00 89.50 99 GLN A N 1
ATOM 739 C CA . GLN A 1 99 ? 32.525 11.895 -30.668 1.00 89.50 99 GLN A CA 1
ATOM 740 C C . GLN A 1 99 ? 33.771 11.203 -31.208 1.00 89.50 99 GLN A C 1
ATOM 742 O O . GLN A 1 99 ? 34.880 11.449 -30.743 1.00 89.50 99 GLN A O 1
ATOM 747 N N . VAL A 1 100 ? 33.596 10.339 -32.208 1.00 82.75 100 VAL A N 1
ATOM 748 C CA . VAL A 1 100 ? 34.666 9.456 -32.713 1.00 82.75 100 VAL A CA 1
ATOM 749 C C . VAL A 1 100 ? 35.884 10.238 -33.219 1.00 82.75 100 VAL A C 1
ATOM 751 O O . VAL A 1 100 ? 37.010 9.764 -33.121 1.00 82.75 100 VAL A O 1
ATOM 754 N N . SER A 1 101 ? 35.685 11.458 -33.723 1.00 81.81 101 SER A N 1
ATOM 755 C CA . SER A 1 101 ? 36.772 12.316 -34.200 1.00 81.81 101 SER A CA 1
ATOM 756 C C . SER A 1 101 ? 37.674 12.854 -33.087 1.00 81.81 101 SER A C 1
ATOM 758 O O . SER A 1 101 ? 38.853 13.081 -33.340 1.00 81.81 101 SER A O 1
ATOM 760 N N . SER A 1 102 ? 37.136 13.099 -31.885 1.00 85.56 102 SER A N 1
ATOM 761 C CA . SER A 1 102 ? 37.906 13.613 -30.741 1.00 85.56 102 SER A CA 1
ATOM 762 C C . SER A 1 102 ? 38.197 12.550 -29.678 1.00 85.56 102 SER A C 1
ATOM 764 O O . SER A 1 102 ? 39.073 12.754 -28.844 1.00 85.56 102 SER A O 1
ATOM 766 N N . GLY A 1 103 ? 37.489 11.417 -29.705 1.00 83.88 103 GLY A N 1
ATOM 767 C CA . GLY A 1 103 ? 37.532 10.388 -28.665 1.00 83.88 103 GLY A CA 1
ATOM 768 C C . GLY A 1 103 ? 36.771 10.770 -27.390 1.00 83.88 103 GLY A C 1
ATOM 769 O O . GLY A 1 103 ? 36.805 10.029 -26.407 1.00 83.88 103 GLY A O 1
ATOM 770 N N . ASP A 1 104 ? 36.073 11.912 -27.380 1.00 86.75 104 ASP A N 1
ATOM 771 C CA . ASP A 1 104 ? 35.348 12.379 -26.201 1.00 86.75 104 ASP A CA 1
ATOM 772 C C . ASP A 1 104 ? 34.127 11.501 -25.942 1.00 86.75 104 ASP A C 1
ATOM 774 O O . ASP A 1 104 ? 33.160 11.515 -26.709 1.00 86.75 104 ASP A O 1
ATOM 778 N N . ARG A 1 105 ? 34.153 10.771 -24.823 1.00 92.94 105 ARG A N 1
ATOM 779 C CA . ARG A 1 105 ? 33.079 9.869 -24.402 1.00 92.94 105 ARG A CA 1
ATOM 780 C C . ARG A 1 105 ? 32.408 10.355 -23.124 1.00 92.94 105 ARG A C 1
ATOM 782 O O . ARG A 1 105 ? 33.049 10.574 -22.099 1.00 92.94 105 ARG A O 1
ATOM 789 N N . ILE A 1 106 ? 31.083 10.468 -23.162 1.00 91.50 106 ILE A N 1
ATOM 790 C CA . ILE A 1 106 ? 30.281 11.064 -22.090 1.00 91.50 106 ILE A CA 1
ATOM 791 C C . ILE A 1 106 ? 29.109 10.147 -21.740 1.00 91.50 106 ILE A C 1
ATOM 793 O O . ILE A 1 106 ? 28.386 9.682 -22.619 1.00 91.50 106 ILE A O 1
ATOM 797 N N . HIS A 1 107 ? 28.884 9.912 -20.445 1.00 92.38 107 HIS A N 1
ATOM 798 C CA . HIS A 1 107 ? 27.670 9.255 -19.961 1.00 92.38 107 HIS A CA 1
ATOM 799 C C . HIS A 1 107 ? 26.465 10.188 -20.127 1.00 92.38 107 HIS A C 1
ATOM 801 O O . HIS A 1 107 ? 26.461 11.309 -19.613 1.00 92.38 107 HIS A O 1
ATOM 807 N N . THR A 1 108 ? 25.438 9.731 -20.835 1.00 86.00 108 THR A N 1
ATOM 808 C CA . THR A 1 108 ? 24.288 10.566 -21.208 1.00 86.00 108 THR A CA 1
ATOM 809 C C . THR A 1 108 ? 22.986 10.105 -20.569 1.00 86.00 108 THR A C 1
ATOM 811 O O . THR A 1 108 ? 22.186 10.954 -20.181 1.00 86.00 108 THR A O 1
ATOM 814 N N . HIS A 1 109 ? 22.765 8.795 -20.430 1.00 85.31 109 HIS A N 1
ATOM 815 C CA . HIS A 1 109 ? 21.505 8.257 -19.915 1.00 85.31 109 HIS A CA 1
ATOM 816 C C . HIS A 1 109 ? 21.722 6.991 -19.098 1.00 85.31 109 HIS A C 1
ATOM 818 O O . HIS A 1 109 ? 22.544 6.154 -19.457 1.00 85.31 109 HIS A O 1
ATOM 824 N N . THR A 1 110 ? 20.889 6.803 -18.078 1.00 85.19 110 THR A N 1
ATOM 825 C CA . THR A 1 110 ? 20.736 5.513 -17.398 1.00 85.19 110 THR A CA 1
ATOM 826 C C . THR A 1 110 ? 19.293 5.056 -17.528 1.00 85.19 110 THR A C 1
ATOM 828 O O . THR A 1 110 ? 18.363 5.822 -17.263 1.00 85.19 110 THR A O 1
ATOM 831 N N . ALA A 1 111 ? 19.096 3.797 -17.902 1.00 80.94 111 ALA A N 1
ATOM 832 C CA . ALA A 1 111 ? 17.797 3.156 -17.964 1.00 80.94 111 ALA A CA 1
ATOM 833 C C . ALA A 1 111 ? 17.729 1.939 -17.043 1.00 80.94 111 ALA A C 1
ATOM 835 O O . ALA A 1 111 ? 18.723 1.250 -16.828 1.00 80.94 111 ALA A O 1
ATOM 836 N N . ARG A 1 112 ? 16.536 1.649 -16.531 1.00 84.62 112 ARG A N 1
ATOM 837 C CA . ARG A 1 112 ? 16.230 0.421 -15.791 1.00 84.62 112 ARG A CA 1
ATOM 838 C C . ARG A 1 112 ? 15.078 -0.296 -16.474 1.00 84.62 112 ARG A C 1
ATOM 840 O O . ARG A 1 112 ? 14.016 0.298 -16.677 1.00 84.62 112 ARG A O 1
ATOM 847 N N . VAL A 1 113 ? 15.290 -1.554 -16.832 1.00 82.31 113 VAL A N 1
ATOM 848 C CA . VAL A 1 113 ? 14.379 -2.352 -17.653 1.00 82.31 113 VAL A CA 1
ATOM 849 C C . VAL A 1 113 ? 14.139 -3.698 -16.985 1.00 82.31 113 VAL A C 1
ATOM 851 O O . VAL A 1 113 ? 15.068 -4.324 -16.486 1.00 82.31 113 VAL A O 1
ATOM 854 N N . VAL A 1 114 ? 12.890 -4.154 -16.974 1.00 82.06 114 VAL A N 1
ATOM 855 C CA . VAL A 1 114 ? 12.509 -5.464 -16.446 1.00 82.06 114 VAL A CA 1
ATOM 856 C C . VAL A 1 114 ? 12.158 -6.382 -17.604 1.00 82.06 114 VAL A C 1
ATOM 858 O O . VAL A 1 114 ? 11.247 -6.098 -18.385 1.00 82.06 114 VAL A O 1
ATOM 861 N N . PHE A 1 115 ? 12.835 -7.522 -17.666 1.00 89.00 115 PHE A N 1
ATOM 862 C CA . PHE A 1 115 ? 12.566 -8.596 -18.618 1.00 89.00 115 PHE A CA 1
ATOM 863 C C . PHE A 1 115 ? 11.949 -9.811 -17.930 1.00 89.00 115 PHE A C 1
ATOM 865 O O . PHE A 1 115 ? 12.153 -10.044 -16.739 1.00 89.00 115 PHE A O 1
ATOM 872 N N . VAL A 1 116 ? 11.198 -10.606 -18.690 1.00 80.62 116 VAL A N 1
ATOM 873 C CA . VAL A 1 116 ? 10.666 -11.908 -18.270 1.00 80.62 116 VAL A CA 1
ATOM 874 C C . VAL A 1 116 ? 11.112 -12.965 -19.267 1.00 80.62 116 VAL A C 1
ATOM 876 O O . VAL A 1 116 ? 10.856 -12.826 -20.460 1.00 80.62 116 VAL A O 1
ATOM 879 N N . ALA A 1 117 ? 11.762 -14.020 -18.781 1.00 88.25 117 ALA A N 1
ATOM 880 C CA . ALA A 1 117 ? 12.083 -15.185 -19.594 1.00 88.25 117 ALA A CA 1
ATOM 881 C C . ALA A 1 117 ? 10.818 -16.001 -19.869 1.00 88.25 117 ALA A C 1
ATOM 883 O O . ALA A 1 117 ? 9.973 -16.162 -18.980 1.00 88.25 117 ALA A O 1
ATOM 884 N N . ILE A 1 118 ? 10.689 -16.510 -21.092 1.00 83.81 118 ILE A N 1
ATOM 885 C CA . ILE A 1 118 ? 9.529 -17.280 -21.538 1.00 83.81 118 ILE A CA 1
ATOM 886 C C . ILE A 1 118 ? 9.945 -18.602 -22.186 1.00 83.81 118 ILE A C 1
ATOM 888 O O . ILE A 1 118 ? 11.005 -18.711 -22.799 1.00 83.81 118 ILE A O 1
ATOM 892 N N . ASP A 1 119 ? 9.097 -19.616 -22.046 1.00 85.88 119 ASP A N 1
ATOM 893 C CA . ASP A 1 119 ? 9.247 -20.901 -22.724 1.00 85.88 119 ASP A CA 1
ATOM 894 C C . ASP A 1 119 ? 8.673 -20.883 -24.157 1.00 85.88 119 ASP A C 1
ATOM 896 O O . ASP A 1 119 ? 8.186 -19.864 -24.660 1.00 85.88 119 ASP A O 1
ATOM 900 N N . LYS A 1 120 ? 8.716 -22.045 -24.820 1.00 86.50 120 LYS A N 1
ATOM 901 C CA . LYS A 1 120 ? 8.171 -22.263 -26.170 1.00 86.50 120 LYS A CA 1
ATOM 902 C C . LYS A 1 120 ? 6.673 -21.945 -26.298 1.00 86.50 120 LYS A C 1
ATOM 904 O O . LYS A 1 120 ? 6.224 -21.584 -27.380 1.00 86.50 120 LYS A O 1
ATOM 909 N N . ASP A 1 121 ? 5.926 -22.030 -25.199 1.00 79.69 121 ASP A N 1
ATOM 910 C CA . ASP A 1 121 ? 4.487 -21.769 -25.138 1.00 79.69 121 ASP A CA 1
ATOM 911 C C . ASP A 1 121 ? 4.193 -20.317 -24.705 1.00 79.69 121 ASP A C 1
ATOM 913 O O . ASP A 1 121 ? 3.050 -19.962 -24.406 1.00 79.69 121 ASP A O 1
ATOM 917 N N . ARG A 1 122 ? 5.227 -19.458 -24.676 1.00 74.50 122 ARG A N 1
ATOM 918 C CA . ARG A 1 122 ? 5.194 -18.055 -24.228 1.00 74.50 122 ARG A CA 1
ATOM 919 C C . ARG A 1 122 ? 4.786 -17.889 -22.761 1.00 74.50 122 ARG A C 1
ATOM 921 O O . ARG A 1 122 ? 4.258 -16.841 -22.379 1.00 74.50 122 ARG A O 1
ATOM 928 N N . ARG A 1 123 ? 5.023 -18.898 -21.921 1.00 70.44 123 ARG A N 1
ATOM 929 C CA . ARG A 1 123 ? 4.765 -18.830 -20.476 1.00 70.44 123 ARG A CA 1
ATOM 930 C C . ARG A 1 123 ? 6.036 -18.450 -19.718 1.00 70.44 123 ARG A C 1
ATOM 932 O O . ARG A 1 123 ? 7.117 -18.860 -20.131 1.00 70.44 123 ARG A O 1
ATOM 939 N N . PRO A 1 124 ? 5.935 -17.693 -18.607 1.00 72.56 124 PRO A N 1
ATOM 940 C CA . PRO A 1 124 ? 7.101 -17.347 -17.805 1.00 72.56 124 PRO A CA 1
ATOM 941 C C . PRO A 1 124 ? 7.854 -18.592 -17.323 1.00 72.56 124 PRO A C 1
ATOM 943 O O . PRO A 1 124 ? 7.247 -19.480 -16.722 1.00 72.56 124 PRO A O 1
ATOM 946 N N . CYS A 1 125 ? 9.166 -18.639 -17.548 1.00 80.75 125 CYS A N 1
ATOM 947 C CA . CYS A 1 125 ? 10.015 -19.769 -17.175 1.00 80.75 125 CYS A CA 1
ATOM 948 C C . CYS A 1 125 ? 11.091 -19.354 -16.168 1.00 80.75 125 CYS A C 1
ATOM 950 O O . CYS A 1 125 ? 11.438 -18.179 -16.046 1.00 80.75 125 CYS A O 1
ATOM 952 N N . ARG A 1 126 ? 11.583 -20.321 -15.389 1.00 83.88 126 ARG A N 1
ATOM 953 C CA . ARG A 1 126 ? 12.555 -20.062 -14.324 1.00 83.88 126 ARG A CA 1
ATOM 954 C C . ARG A 1 126 ? 13.898 -19.632 -14.912 1.00 83.88 126 ARG A C 1
ATOM 956 O O . ARG A 1 126 ? 14.371 -20.248 -15.862 1.00 83.88 126 ARG A O 1
ATOM 963 N N . VAL A 1 127 ? 14.519 -18.621 -14.310 1.00 90.19 127 VAL A N 1
ATOM 964 C CA . VAL A 1 127 ? 15.845 -18.119 -14.706 1.00 90.19 127 VAL A CA 1
ATOM 965 C C . VAL A 1 127 ? 16.930 -18.484 -13.681 1.00 90.19 127 VAL A C 1
ATOM 967 O O . VAL A 1 127 ? 16.622 -18.591 -12.489 1.00 90.19 127 VAL A O 1
ATOM 970 N N . PRO A 1 128 ? 18.197 -18.661 -14.110 1.00 94.12 128 PRO A N 1
ATOM 971 C CA . PRO A 1 128 ? 19.325 -18.890 -13.204 1.00 94.12 128 PRO A CA 1
ATOM 972 C C . PRO A 1 128 ? 19.482 -17.767 -12.181 1.00 94.12 128 PRO A C 1
ATOM 974 O O . PRO A 1 128 ? 19.348 -16.590 -12.523 1.00 94.12 128 PRO A O 1
ATOM 977 N N . ARG A 1 129 ? 19.810 -18.111 -10.931 1.00 93.69 129 ARG A N 1
ATOM 978 C CA . ARG A 1 129 ? 20.064 -17.116 -9.877 1.00 93.69 129 ARG A CA 1
ATOM 979 C C . ARG A 1 129 ? 21.247 -16.219 -10.246 1.00 93.69 129 ARG A C 1
ATOM 981 O O . ARG A 1 129 ? 22.170 -16.652 -10.928 1.00 93.69 129 ARG A O 1
ATOM 988 N N . LEU A 1 130 ? 21.226 -14.977 -9.777 1.00 94.69 130 LEU A N 1
ATOM 989 C CA . LEU A 1 130 ? 22.321 -14.036 -9.993 1.00 94.69 130 LEU A CA 1
ATOM 990 C C . LEU A 1 130 ? 23.342 -14.135 -8.859 1.00 94.69 130 LEU A C 1
ATOM 992 O O . LEU A 1 130 ? 22.955 -14.116 -7.692 1.00 94.69 130 LEU A O 1
ATOM 996 N N . LEU A 1 131 ? 24.623 -14.222 -9.208 1.00 94.00 131 LEU A N 1
ATOM 997 C CA . LEU A 1 131 ? 25.739 -14.201 -8.265 1.00 94.00 131 LEU A CA 1
ATOM 998 C C . LEU A 1 131 ? 26.524 -12.890 -8.424 1.00 94.00 131 LEU A C 1
ATOM 1000 O O . LEU A 1 131 ? 27.238 -12.738 -9.414 1.00 94.00 131 LEU A O 1
ATOM 1004 N N . PRO A 1 132 ? 26.393 -11.932 -7.493 1.00 91.88 132 PRO A N 1
ATOM 1005 C CA . PRO A 1 132 ? 27.279 -10.774 -7.453 1.00 91.88 132 PRO A CA 1
ATOM 1006 C C . PRO A 1 132 ? 28.659 -11.175 -6.906 1.00 91.88 132 PRO A C 1
ATOM 1008 O O . PRO A 1 132 ? 28.766 -11.725 -5.806 1.00 91.88 132 PRO A O 1
ATOM 1011 N N . GLU A 1 133 ? 29.720 -10.898 -7.661 1.00 92.06 133 GLU A N 1
ATOM 1012 C CA . GLU A 1 133 ? 31.088 -11.320 -7.345 1.00 92.06 133 GLU A CA 1
ATOM 1013 C C . GLU A 1 133 ? 31.835 -10.220 -6.576 1.00 92.06 133 GLU A C 1
ATOM 1015 O O . GLU A 1 133 ? 32.474 -10.498 -5.557 1.00 92.06 133 GLU A O 1
ATOM 1020 N N . THR A 1 134 ? 31.692 -8.960 -7.002 1.00 93.38 134 THR A N 1
ATOM 1021 C CA . THR A 1 134 ? 32.386 -7.802 -6.406 1.00 93.38 134 THR A CA 1
ATOM 1022 C C . THR A 1 134 ? 31.552 -7.077 -5.340 1.00 93.38 134 THR A C 1
ATOM 1024 O O . THR A 1 134 ? 30.341 -7.265 -5.232 1.00 93.38 134 THR A O 1
ATOM 1027 N N . ALA A 1 135 ? 32.188 -6.221 -4.530 1.00 90.25 135 ALA A N 1
ATOM 1028 C CA . ALA A 1 135 ? 31.484 -5.405 -3.533 1.00 90.25 135 ALA A CA 1
ATOM 1029 C C . ALA A 1 135 ? 30.457 -4.451 -4.174 1.00 90.25 135 ALA A C 1
ATOM 1031 O O . ALA A 1 135 ? 29.327 -4.359 -3.698 1.00 90.25 135 ALA A O 1
ATOM 1032 N N . GLU A 1 136 ? 30.822 -3.815 -5.290 1.00 87.31 136 GLU A N 1
ATOM 1033 C CA . GLU A 1 136 ? 29.933 -2.935 -6.060 1.00 87.31 136 GLU A CA 1
ATOM 1034 C C . GLU A 1 136 ? 28.747 -3.712 -6.654 1.00 87.31 136 GLU A C 1
ATOM 1036 O O . GLU A 1 136 ? 27.601 -3.268 -6.599 1.00 87.31 136 GLU A O 1
ATOM 1041 N N . GLU A 1 137 ? 28.993 -4.920 -7.168 1.00 92.06 137 GLU A N 1
ATOM 1042 C CA . GLU A 1 137 ? 27.941 -5.809 -7.667 1.00 92.06 137 GLU A CA 1
ATOM 1043 C C . GLU A 1 137 ? 26.983 -6.246 -6.556 1.00 92.06 137 GLU A C 1
ATOM 1045 O O . GLU A 1 137 ? 25.771 -6.287 -6.765 1.00 92.06 137 GLU A O 1
ATOM 1050 N N . ARG A 1 138 ? 27.498 -6.531 -5.355 1.00 90.38 138 ARG A N 1
ATOM 1051 C CA . ARG A 1 138 ? 26.666 -6.860 -4.187 1.00 90.38 138 ARG A CA 1
ATOM 1052 C C . ARG A 1 138 ? 25.808 -5.676 -3.771 1.00 90.38 138 ARG A C 1
ATOM 1054 O O . ARG A 1 138 ? 24.627 -5.856 -3.491 1.00 90.38 138 ARG A O 1
ATOM 1061 N N . GLU A 1 139 ? 26.364 -4.469 -3.769 1.00 85.50 139 GLU A N 1
ATOM 1062 C CA . GLU A 1 139 ? 25.597 -3.261 -3.476 1.00 85.50 139 GLU A CA 1
ATOM 1063 C C . GLU A 1 139 ? 24.489 -3.037 -4.512 1.00 85.50 139 GLU A C 1
ATOM 1065 O O . GLU A 1 139 ? 23.334 -2.840 -4.129 1.00 85.50 139 GLU A O 1
ATOM 1070 N N . ARG A 1 140 ? 24.803 -3.155 -5.809 1.00 86.12 140 ARG A N 1
ATOM 1071 C CA . ARG A 1 140 ? 23.821 -3.065 -6.901 1.00 86.12 140 ARG A CA 1
ATOM 1072 C C . ARG A 1 140 ? 22.744 -4.138 -6.802 1.00 86.12 140 ARG A C 1
ATOM 1074 O O . ARG A 1 140 ? 21.573 -3.822 -7.011 1.00 86.12 140 ARG A O 1
ATOM 1081 N N . PHE A 1 141 ? 23.117 -5.369 -6.450 1.00 87.38 141 PHE A N 1
ATOM 1082 C CA . PHE A 1 141 ? 22.180 -6.463 -6.204 1.00 87.38 141 PHE A CA 1
ATOM 1083 C C . PHE A 1 141 ? 21.211 -6.111 -5.083 1.00 87.38 141 PHE A C 1
ATOM 1085 O O . PHE A 1 141 ? 19.999 -6.213 -5.251 1.00 87.38 141 PHE A O 1
ATOM 1092 N N . GLU A 1 142 ? 21.737 -5.655 -3.949 1.00 79.88 142 GLU A N 1
ATOM 1093 C CA . GLU A 1 142 ? 20.939 -5.284 -2.786 1.00 79.88 142 GLU A CA 1
ATOM 1094 C C . GLU A 1 142 ? 20.098 -4.033 -3.035 1.00 79.88 142 GLU A C 1
ATOM 1096 O O . GLU A 1 142 ? 18.991 -3.916 -2.520 1.00 79.88 142 GLU A O 1
ATOM 1101 N N . GLU A 1 143 ? 20.582 -3.072 -3.818 1.00 75.69 143 GLU A N 1
ATOM 1102 C CA . GLU A 1 143 ? 19.804 -1.906 -4.227 1.00 75.69 143 GLU A CA 1
ATOM 1103 C C . GLU A 1 143 ? 18.676 -2.308 -5.187 1.00 75.69 143 GLU A C 1
ATOM 1105 O O . GLU A 1 143 ? 17.533 -1.905 -4.989 1.00 75.69 143 GLU A O 1
ATOM 1110 N N . ALA A 1 144 ? 18.953 -3.152 -6.185 1.00 68.56 144 ALA A N 1
ATOM 1111 C CA . ALA A 1 144 ? 17.949 -3.694 -7.098 1.00 68.56 144 ALA A CA 1
ATOM 1112 C C . ALA A 1 144 ? 16.908 -4.535 -6.361 1.00 68.56 144 ALA A C 1
ATOM 1114 O O . ALA A 1 144 ? 15.709 -4.329 -6.549 1.00 68.56 144 ALA A O 1
ATOM 1115 N N . ARG A 1 145 ? 17.356 -5.385 -5.437 1.00 72.50 145 ARG A N 1
ATOM 1116 C CA . ARG A 1 145 ? 16.507 -6.143 -4.526 1.00 72.50 145 ARG A CA 1
ATOM 1117 C C . ARG A 1 145 ? 15.639 -5.215 -3.687 1.00 72.50 145 ARG A C 1
ATOM 1119 O O . ARG A 1 145 ? 14.428 -5.340 -3.755 1.00 72.50 145 ARG A O 1
ATOM 1126 N N . ARG A 1 146 ? 16.206 -4.211 -3.007 1.00 59.88 146 ARG A N 1
ATOM 1127 C CA . ARG A 1 146 ? 15.449 -3.204 -2.234 1.00 59.88 146 ARG A CA 1
ATOM 1128 C C . ARG A 1 146 ? 14.479 -2.392 -3.091 1.00 59.88 146 ARG A C 1
ATOM 1130 O O . ARG A 1 146 ? 13.420 -1.991 -2.616 1.00 59.88 146 ARG A O 1
ATOM 1137 N N . ARG A 1 147 ? 14.813 -2.098 -4.352 1.00 59.28 147 ARG A N 1
ATOM 1138 C CA . ARG A 1 147 ? 13.901 -1.433 -5.299 1.00 59.28 147 ARG A CA 1
ATOM 1139 C C . ARG A 1 147 ? 12.731 -2.346 -5.645 1.00 59.28 147 ARG A C 1
ATOM 1141 O O . ARG A 1 147 ? 11.589 -1.899 -5.614 1.00 59.28 147 ARG A O 1
ATOM 1148 N N . ARG A 1 148 ? 13.015 -3.618 -5.901 1.00 52.12 148 ARG A N 1
ATOM 1149 C CA . ARG A 1 148 ? 12.032 -4.648 -6.225 1.00 52.12 148 ARG A CA 1
ATOM 1150 C C . ARG A 1 148 ? 11.234 -5.162 -5.030 1.00 52.12 148 ARG A C 1
ATOM 1152 O O . ARG A 1 148 ? 10.138 -5.676 -5.221 1.00 52.12 148 ARG A O 1
ATOM 1159 N N . GLU A 1 149 ? 11.751 -4.989 -3.826 1.00 47.38 149 GLU A N 1
ATOM 1160 C CA . GLU A 1 149 ? 11.082 -5.239 -2.552 1.00 47.38 149 GLU A CA 1
ATOM 1161 C C . GLU A 1 149 ? 10.199 -4.053 -2.115 1.00 47.38 149 GLU A C 1
ATOM 1163 O O . GLU A 1 149 ? 9.429 -4.228 -1.179 1.00 47.38 149 GLU A O 1
ATOM 1168 N N . ALA A 1 150 ? 10.234 -2.891 -2.800 1.00 42.22 150 ALA A N 1
ATOM 1169 C CA . ALA A 1 150 ? 9.439 -1.700 -2.440 1.00 42.22 150 ALA A CA 1
ATOM 1170 C C . ALA A 1 150 ? 8.676 -0.996 -3.615 1.00 42.22 150 ALA A C 1
ATOM 1172 O O . ALA A 1 150 ? 9.149 -0.047 -4.212 1.00 42.22 150 ALA A O 1
ATOM 1173 N N . ARG A 1 151 ? 7.489 -1.527 -3.903 1.00 43.66 151 ARG A N 1
ATOM 1174 C CA . ARG A 1 151 ? 6.436 -1.573 -4.951 1.00 43.66 151 ARG A CA 1
ATOM 1175 C C . ARG A 1 151 ? 5.308 -2.545 -4.509 1.00 43.66 151 ARG A C 1
ATOM 1177 O O . ARG A 1 151 ? 5.166 -3.635 -5.057 1.00 43.66 151 ARG A O 1
ATOM 1184 N N . GLY A 1 152 ? 4.561 -2.260 -3.439 1.00 51.78 152 GLY A N 1
ATOM 1185 C CA . GLY A 1 152 ? 3.717 -3.284 -2.793 1.00 51.78 152 GLY A CA 1
ATOM 1186 C C . GLY A 1 152 ? 2.581 -2.741 -1.932 1.00 51.78 152 GLY A C 1
ATOM 1187 O O . GLY A 1 152 ? 2.515 -1.549 -1.650 1.00 51.78 152 GLY A O 1
ATOM 1188 N N . VAL A 1 153 ? 1.655 -3.628 -1.540 1.00 66.25 153 VAL A N 1
ATOM 1189 C CA . VAL A 1 153 ? 0.445 -3.307 -0.758 1.00 66.25 153 VAL A CA 1
ATOM 1190 C C . VAL A 1 153 ? 0.848 -2.772 0.619 1.00 66.25 153 VAL A C 1
ATOM 1192 O O . VAL A 1 153 ? 1.074 -3.546 1.548 1.00 66.25 153 VAL A O 1
ATOM 1195 N N . LYS A 1 154 ? 0.901 -1.443 0.762 1.00 77.81 154 LYS A N 1
ATOM 1196 C CA . LYS A 1 154 ? 1.269 -0.737 2.006 1.00 77.81 154 LYS A CA 1
ATOM 1197 C C . LYS A 1 154 ? 0.558 -1.265 3.248 1.00 77.81 154 LYS A C 1
ATOM 1199 O O . LYS A 1 154 ? 1.143 -1.324 4.323 1.00 77.81 154 LYS A O 1
ATOM 1204 N N . ALA A 1 155 ? -0.693 -1.689 3.079 1.00 81.69 155 ALA A N 1
ATOM 1205 C CA . ALA A 1 155 ? -1.519 -2.218 4.152 1.00 81.69 155 ALA A CA 1
ATOM 1206 C C . ALA A 1 155 ? -0.907 -3.461 4.828 1.00 81.69 155 ALA A C 1
ATOM 1208 O O . ALA A 1 155 ? -1.161 -3.682 6.004 1.00 81.69 155 ALA A O 1
ATOM 1209 N N . ALA A 1 156 ? -0.046 -4.238 4.157 1.00 87.44 156 ALA A N 1
ATOM 1210 C CA . ALA A 1 156 ? 0.633 -5.379 4.778 1.00 87.44 156 ALA A CA 1
ATOM 1211 C C . ALA A 1 156 ? 1.493 -4.988 5.998 1.00 87.44 156 ALA A C 1
ATOM 1213 O O . ALA A 1 156 ? 1.722 -5.824 6.869 1.00 87.44 156 ALA A O 1
ATOM 1214 N N . ALA A 1 157 ? 1.890 -3.717 6.127 1.00 90.69 157 ALA A N 1
ATOM 1215 C CA . ALA A 1 157 ? 2.560 -3.218 7.325 1.00 90.69 157 ALA A CA 1
ATOM 1216 C C . ALA A 1 157 ? 1.690 -3.282 8.591 1.00 90.69 157 ALA A C 1
ATOM 1218 O O . ALA A 1 157 ? 2.224 -3.375 9.694 1.00 90.69 157 ALA A O 1
ATOM 1219 N N . HIS A 1 158 ? 0.360 -3.332 8.460 1.00 94.50 158 HIS A N 1
ATOM 1220 C CA . HIS A 1 158 ? -0.524 -3.598 9.595 1.00 94.50 158 HIS A CA 1
ATOM 1221 C C . HIS A 1 158 ? -0.240 -4.959 10.245 1.00 94.50 158 HIS A C 1
ATOM 1223 O O . HIS A 1 158 ? -0.315 -5.069 11.464 1.00 94.50 158 HIS A O 1
ATOM 1229 N N . LEU A 1 159 ? 0.125 -5.980 9.461 1.00 94.31 159 LEU A N 1
ATOM 1230 C CA . LEU A 1 159 ? 0.375 -7.329 9.975 1.00 94.31 159 LEU A CA 1
ATOM 1231 C C . LEU A 1 159 ? 1.605 -7.366 10.882 1.00 94.31 159 LEU A C 1
ATOM 1233 O O . LEU A 1 159 ? 1.521 -7.877 11.995 1.00 94.31 159 LEU A O 1
ATOM 1237 N N . GLY A 1 160 ? 2.716 -6.774 10.439 1.00 93.69 160 GLY A N 1
ATOM 1238 C CA . GLY A 1 160 ? 3.929 -6.697 11.254 1.00 93.69 160 GLY A CA 1
ATOM 1239 C C . GLY A 1 160 ? 3.761 -5.806 12.479 1.00 93.69 160 GLY A C 1
ATOM 1240 O O . GLY A 1 160 ? 4.233 -6.147 13.559 1.00 93.69 160 GLY A O 1
ATOM 1241 N N . ALA A 1 161 ? 3.016 -4.703 12.347 1.00 96.75 161 ALA A N 1
ATOM 1242 C CA . ALA A 1 161 ? 2.710 -3.851 13.489 1.00 96.75 161 ALA A CA 1
ATOM 1243 C C . ALA A 1 161 ? 1.901 -4.603 14.559 1.00 96.75 161 ALA A C 1
ATOM 1245 O O . ALA A 1 161 ? 2.246 -4.554 15.736 1.00 96.75 161 ALA A O 1
ATOM 1246 N N . VAL A 1 162 ? 0.865 -5.350 14.160 1.00 96.75 162 VAL A N 1
ATOM 1247 C CA . VAL A 1 162 ? 0.080 -6.181 15.088 1.00 96.75 162 VAL A CA 1
ATOM 1248 C C . VAL A 1 162 ? 0.931 -7.300 15.689 1.00 96.75 162 VAL A C 1
ATOM 1250 O O . VAL A 1 162 ? 0.812 -7.564 16.882 1.00 96.75 162 VAL A O 1
ATOM 1253 N N . GLN A 1 163 ? 1.817 -7.923 14.910 1.00 95.44 163 GLN A N 1
ATOM 1254 C CA . GLN A 1 163 ? 2.731 -8.952 15.410 1.00 95.44 163 GLN A CA 1
ATOM 1255 C C . GLN A 1 163 ? 3.644 -8.418 16.525 1.00 95.44 163 GLN A C 1
ATOM 1257 O O . GLN A 1 163 ? 3.743 -9.048 17.576 1.00 95.44 163 GLN A O 1
ATOM 1262 N N . ALA A 1 164 ? 4.242 -7.239 16.336 1.00 96.12 164 ALA A N 1
ATOM 1263 C CA . ALA A 1 164 ? 5.049 -6.572 17.358 1.00 96.12 164 ALA A CA 1
ATOM 1264 C C . ALA A 1 164 ? 4.232 -6.214 18.612 1.00 96.12 164 ALA A C 1
ATOM 1266 O O . ALA A 1 164 ? 4.675 -6.467 19.730 1.00 96.12 164 ALA A O 1
ATOM 1267 N N . LEU A 1 165 ? 3.019 -5.673 18.441 1.00 96.19 165 LEU A N 1
ATOM 1268 C CA . LEU A 1 165 ? 2.136 -5.328 19.562 1.00 96.19 165 LEU A CA 1
ATOM 1269 C C . LEU A 1 165 ? 1.754 -6.557 20.392 1.00 96.19 165 LEU A C 1
ATOM 1271 O O . LEU A 1 165 ? 1.880 -6.533 21.614 1.00 96.19 165 LEU A O 1
ATOM 1275 N N . VAL A 1 166 ? 1.343 -7.645 19.737 1.00 94.88 166 VAL A N 1
ATOM 1276 C CA . VAL A 1 166 ? 1.019 -8.912 20.408 1.00 94.88 166 VAL A CA 1
ATOM 1277 C C . VAL A 1 166 ? 2.253 -9.483 21.109 1.00 94.88 166 VAL A C 1
ATOM 1279 O O . VAL A 1 166 ? 2.149 -9.910 22.256 1.00 94.88 166 VAL A O 1
ATOM 1282 N N . GLY A 1 167 ? 3.426 -9.439 20.465 1.00 94.38 167 GLY A N 1
ATOM 1283 C CA . GLY A 1 167 ? 4.695 -9.864 21.066 1.00 94.38 167 GLY A CA 1
ATOM 1284 C C . GLY A 1 167 ? 5.085 -9.058 22.310 1.00 94.38 167 GLY A C 1
ATOM 1285 O O . GLY A 1 167 ? 5.696 -9.602 23.224 1.00 94.38 167 GLY A O 1
ATOM 1286 N N . ALA A 1 168 ? 4.667 -7.793 22.386 1.00 94.94 168 ALA A N 1
ATOM 1287 C CA . ALA A 1 168 ? 4.834 -6.927 23.552 1.00 94.94 168 ALA A CA 1
ATOM 1288 C C . ALA A 1 168 ? 3.716 -7.073 24.608 1.00 94.94 168 ALA A C 1
ATOM 1290 O O . ALA A 1 168 ? 3.649 -6.277 25.544 1.00 94.94 168 ALA A O 1
ATOM 1291 N N . GLY A 1 169 ? 2.817 -8.054 24.465 1.00 94.75 169 GLY A N 1
ATOM 1292 C CA . GLY A 1 169 ? 1.702 -8.287 25.390 1.00 94.75 169 GLY A CA 1
ATOM 1293 C C . GLY A 1 169 ? 0.491 -7.369 25.186 1.00 94.75 169 GLY A C 1
ATOM 1294 O O . GLY A 1 169 ? -0.428 -7.383 25.999 1.00 94.75 169 GLY A O 1
ATOM 1295 N N . LEU A 1 170 ? 0.448 -6.588 24.102 1.00 94.62 170 LEU A N 1
ATOM 1296 C CA . LEU A 1 170 ? -0.644 -5.665 23.773 1.00 94.62 170 LEU A CA 1
ATOM 1297 C C . LEU A 1 170 ? -1.575 -6.272 22.715 1.00 94.62 170 LEU A C 1
ATOM 1299 O O . LEU A 1 170 ? -1.680 -5.782 21.588 1.00 94.62 170 LEU A O 1
ATOM 1303 N N . ALA A 1 171 ? -2.245 -7.370 23.067 1.00 93.94 171 ALA A N 1
ATOM 1304 C CA . ALA A 1 171 ? -3.201 -8.018 22.174 1.00 93.94 171 ALA A CA 1
ATOM 1305 C C . ALA A 1 171 ? -4.438 -7.120 21.930 1.00 93.94 171 ALA A C 1
ATOM 1307 O O . ALA A 1 171 ? -5.069 -6.684 22.897 1.00 93.94 171 ALA A O 1
ATOM 1308 N N . PRO A 1 172 ? -4.830 -6.848 20.667 1.00 96.06 172 PRO A N 1
ATOM 1309 C CA . PRO A 1 172 ? -5.991 -6.007 20.387 1.00 96.06 172 PRO A CA 1
ATOM 1310 C C . PRO A 1 172 ? -7.299 -6.630 20.885 1.00 96.06 172 PRO A C 1
ATOM 1312 O O . PRO A 1 172 ? -7.663 -7.739 20.498 1.00 96.06 172 PRO A O 1
ATOM 1315 N N . THR A 1 173 ? -8.050 -5.877 21.685 1.00 97.12 173 THR A N 1
ATOM 1316 C CA . THR A 1 173 ? -9.409 -6.240 22.130 1.00 97.12 173 THR A CA 1
ATOM 1317 C C . THR A 1 173 ? -10.498 -5.722 21.191 1.00 97.12 173 THR A C 1
ATOM 1319 O O . THR A 1 173 ? -11.665 -6.092 21.316 1.00 97.12 173 THR A O 1
ATOM 1322 N N . ARG A 1 174 ? -10.127 -4.858 20.242 1.00 97.69 174 ARG A N 1
ATOM 1323 C CA . ARG A 1 174 ? -10.996 -4.288 19.213 1.00 97.69 174 ARG A CA 1
ATOM 1324 C C . ARG A 1 174 ? -10.162 -3.855 18.018 1.00 97.69 174 ARG A C 1
ATOM 1326 O O . ARG A 1 174 ? -9.054 -3.351 18.185 1.00 97.69 174 ARG A O 1
ATOM 1333 N N . TYR A 1 175 ? -10.738 -3.974 16.830 1.00 98.19 175 TYR A N 1
ATOM 1334 C CA . TYR A 1 175 ? -10.192 -3.388 15.616 1.00 98.19 175 TYR A CA 1
ATOM 1335 C C . TYR A 1 175 ? -11.114 -2.300 15.069 1.00 98.19 175 TYR A C 1
ATOM 1337 O O . TYR A 1 175 ? -12.338 -2.427 15.090 1.00 98.19 175 TYR A O 1
ATOM 1345 N N . VAL A 1 176 ? -10.515 -1.244 14.525 1.00 98.25 176 VAL A N 1
ATOM 1346 C CA . VAL A 1 176 ? -11.206 -0.219 13.739 1.00 98.25 176 VAL A CA 1
ATOM 1347 C C . VAL A 1 176 ? -10.410 -0.033 12.455 1.00 98.25 176 VAL A C 1
ATOM 1349 O O . VAL A 1 176 ? -9.212 0.236 12.513 1.00 98.25 176 VAL A O 1
ATOM 1352 N N . GLY A 1 177 ? -11.044 -0.235 11.302 1.00 96.88 177 GLY A N 1
ATOM 1353 C CA . GLY A 1 177 ? -10.346 -0.322 10.023 1.00 96.88 177 GLY A CA 1
ATOM 1354 C C . GLY A 1 177 ? -10.994 0.490 8.908 1.00 96.88 177 GLY A C 1
ATOM 1355 O O . GLY A 1 177 ? -12.216 0.627 8.834 1.00 96.88 177 GLY A O 1
ATOM 1356 N N . THR A 1 178 ? -10.144 0.965 8.002 1.00 96.06 178 THR A N 1
ATOM 1357 C CA . THR A 1 178 ? -10.522 1.664 6.771 1.00 96.06 178 THR A CA 1
ATOM 1358 C C . THR A 1 178 ? -9.832 1.002 5.579 1.00 96.06 178 THR A C 1
ATOM 1360 O O . THR A 1 178 ? -8.647 0.668 5.657 1.00 96.06 178 THR A O 1
ATOM 1363 N N . SER A 1 179 ? -10.550 0.823 4.470 1.00 92.94 179 SER A N 1
ATOM 1364 C CA . SER A 1 179 ? -10.038 0.268 3.215 1.00 92.94 179 SER A CA 1
ATOM 1365 C C . SER A 1 179 ? -9.318 -1.072 3.433 1.00 92.94 179 SER A C 1
ATOM 1367 O O . SER A 1 179 ? -9.804 -1.942 4.157 1.00 92.94 179 SER A O 1
ATOM 1369 N N . MET A 1 180 ? -8.130 -1.261 2.858 1.00 90.38 180 MET A N 1
ATOM 1370 C CA . MET A 1 180 ? -7.329 -2.473 3.067 1.00 90.38 180 MET A CA 1
ATOM 1371 C C . MET A 1 180 ? -6.950 -2.732 4.536 1.00 90.38 180 MET A C 1
ATOM 1373 O O . MET A 1 180 ? -6.733 -3.886 4.907 1.00 90.38 180 MET A O 1
ATOM 1377 N N . GLY A 1 181 ? -6.921 -1.700 5.387 1.00 93.06 181 GLY A N 1
ATOM 1378 C CA . GLY A 1 181 ? -6.777 -1.868 6.833 1.00 93.06 181 GLY A CA 1
ATOM 1379 C C . GLY A 1 181 ? -7.964 -2.619 7.445 1.00 93.06 181 GLY A C 1
ATOM 1380 O O . GLY A 1 181 ? -7.759 -3.472 8.303 1.00 93.06 181 GLY A O 1
ATOM 1381 N N . ALA A 1 182 ? -9.188 -2.396 6.949 1.00 95.75 182 ALA A N 1
ATOM 1382 C CA . ALA A 1 182 ? -10.375 -3.156 7.354 1.00 95.75 182 ALA A CA 1
ATOM 1383 C C . ALA A 1 182 ? -10.317 -4.617 6.886 1.00 95.75 182 ALA A C 1
ATOM 1385 O O . ALA A 1 182 ? -10.676 -5.517 7.643 1.00 95.75 182 ALA A O 1
ATOM 1386 N N . VAL A 1 183 ? -9.821 -4.873 5.670 1.00 94.06 183 VAL A N 1
ATOM 1387 C CA . VAL A 1 183 ? -9.647 -6.239 5.139 1.00 94.06 183 VAL A CA 1
ATOM 1388 C C . VAL A 1 183 ? -8.680 -7.039 6.016 1.00 94.06 183 VAL A C 1
ATOM 1390 O O . VAL A 1 183 ? -8.999 -8.151 6.438 1.00 94.06 183 VAL A O 1
ATOM 1393 N N . ILE A 1 184 ? -7.525 -6.455 6.345 1.00 94.12 184 ILE A N 1
ATOM 1394 C CA . ILE A 1 184 ? -6.529 -7.082 7.224 1.00 94.12 184 ILE A CA 1
ATOM 1395 C C . ILE A 1 184 ? -7.082 -7.271 8.634 1.00 94.12 184 ILE A C 1
ATOM 1397 O O . ILE A 1 184 ? -6.989 -8.368 9.187 1.00 94.12 184 ILE A O 1
ATOM 1401 N N . ALA A 1 185 ? -7.707 -6.231 9.187 1.00 96.44 185 ALA A N 1
ATOM 1402 C CA . ALA A 1 185 ? -8.335 -6.291 10.497 1.00 96.44 185 ALA A CA 1
ATOM 1403 C C . ALA A 1 185 ? -9.414 -7.376 10.569 1.00 96.44 185 ALA A C 1
ATOM 1405 O O . ALA A 1 185 ? -9.528 -8.028 11.595 1.00 96.44 185 ALA A O 1
ATOM 1406 N N . THR A 1 186 ? -10.155 -7.632 9.487 1.00 97.38 186 THR A N 1
ATOM 1407 C CA . THR A 1 186 ? -11.158 -8.707 9.444 1.00 97.38 186 THR A CA 1
ATOM 1408 C C . THR A 1 186 ? -10.520 -10.088 9.565 1.00 97.38 186 THR A C 1
ATOM 1410 O O . THR A 1 186 ? -11.004 -10.917 10.332 1.00 97.38 186 THR A O 1
ATOM 1413 N N . GLY A 1 187 ? -9.415 -10.338 8.855 1.00 95.75 187 GLY A N 1
ATOM 1414 C CA . GLY A 1 187 ? -8.674 -11.597 8.978 1.00 95.75 187 GLY A CA 1
ATOM 1415 C C . GLY A 1 187 ? -8.160 -11.825 10.403 1.00 95.75 187 GLY A C 1
ATOM 1416 O O . GLY A 1 187 ? -8.392 -12.885 10.981 1.00 95.75 187 GLY A O 1
ATOM 1417 N N . LEU A 1 188 ? -7.539 -10.799 10.992 1.00 96.50 188 LEU A N 1
ATOM 1418 C CA . LEU A 1 188 ? -7.039 -10.839 12.370 1.00 96.50 188 LEU A CA 1
ATOM 1419 C C . LEU A 1 188 ? -8.177 -11.002 13.392 1.00 96.50 188 LEU A C 1
ATOM 1421 O O . LEU A 1 188 ? -8.090 -11.824 14.300 1.00 96.50 188 LEU A O 1
ATOM 1425 N N . ALA A 1 189 ? -9.277 -10.266 13.220 1.00 97.62 189 ALA A N 1
ATOM 1426 C CA . ALA A 1 189 ? -10.453 -10.316 14.086 1.00 97.62 189 ALA A CA 1
ATOM 1427 C C . ALA A 1 189 ? -11.186 -11.663 14.028 1.00 97.62 189 ALA A C 1
ATOM 1429 O O . ALA A 1 189 ? -11.791 -12.078 15.015 1.00 97.62 189 ALA A O 1
ATOM 1430 N N . ALA A 1 190 ? -11.102 -12.378 12.906 1.00 96.81 190 ALA A N 1
ATOM 1431 C CA . ALA A 1 190 ? -11.593 -13.748 12.785 1.00 96.81 190 ALA A CA 1
ATOM 1432 C C . ALA A 1 190 ? -10.698 -14.784 13.496 1.00 96.81 190 ALA A C 1
ATOM 1434 O O . ALA A 1 190 ? -11.069 -15.954 13.603 1.00 96.81 190 ALA A O 1
ATOM 1435 N N . GLY A 1 191 ? -9.537 -14.367 14.008 1.00 94.00 191 GLY A N 1
ATOM 1436 C CA . GLY A 1 191 ? -8.595 -15.220 14.726 1.00 94.00 191 GLY A CA 1
ATOM 1437 C C . GLY A 1 191 ? -7.491 -15.821 13.861 1.00 94.00 191 GLY A C 1
ATOM 1438 O O . GLY A 1 191 ? -6.833 -16.747 14.328 1.00 94.00 191 GLY A O 1
ATOM 1439 N N . LEU A 1 192 ? -7.288 -15.330 12.634 1.00 93.06 192 LEU A N 1
ATOM 1440 C CA . LEU A 1 192 ? -6.107 -15.685 11.847 1.00 93.06 192 LEU A CA 1
ATOM 1441 C C . LEU A 1 192 ? -4.871 -14.986 12.422 1.00 93.06 192 LEU A C 1
ATOM 1443 O O . LEU A 1 192 ? -4.919 -13.813 12.797 1.00 93.06 192 LEU A O 1
ATOM 1447 N N . SER A 1 193 ? -3.745 -15.687 12.436 1.00 90.75 193 SER A N 1
ATOM 1448 C CA . SER A 1 193 ? -2.442 -15.097 12.734 1.00 90.75 193 SER A CA 1
ATOM 1449 C C . SER A 1 193 ? -2.015 -14.105 11.639 1.00 90.75 193 SER A C 1
ATOM 1451 O O . SER A 1 193 ? -2.427 -14.238 10.479 1.00 90.75 193 SER A O 1
ATOM 1453 N N . PRO A 1 194 ? -1.132 -13.133 11.948 1.00 88.31 194 PRO A N 1
ATOM 1454 C CA . PRO A 1 194 ? -0.581 -12.232 10.936 1.00 88.31 194 PRO A CA 1
ATOM 1455 C C . PRO A 1 194 ? 0.039 -12.964 9.733 1.00 88.31 194 PRO A C 1
ATOM 1457 O O . PRO A 1 194 ? -0.125 -12.522 8.596 1.00 88.31 194 PRO A O 1
ATOM 1460 N N . GLY A 1 195 ? 0.685 -14.112 9.971 1.00 82.25 195 GLY A N 1
ATOM 1461 C CA . GLY A 1 195 ? 1.248 -14.970 8.925 1.00 82.25 195 GLY A CA 1
ATOM 1462 C C . GLY A 1 195 ? 0.186 -15.600 8.019 1.00 82.25 195 GLY A C 1
ATOM 1463 O O . GLY A 1 195 ? 0.321 -15.569 6.801 1.00 82.25 195 GLY A O 1
ATOM 1464 N N . GLU A 1 196 ? -0.918 -16.101 8.574 1.00 85.56 196 GLU A N 1
ATOM 1465 C CA . GLU A 1 196 ? -2.015 -16.660 7.767 1.00 85.56 196 GLU A CA 1
ATOM 1466 C C . GLU A 1 196 ? -2.705 -15.595 6.908 1.00 85.56 196 GLU A C 1
ATOM 1468 O O . GLU A 1 196 ? -3.049 -15.852 5.751 1.00 85.56 196 GLU A O 1
ATOM 1473 N N . VAL A 1 197 ? -2.887 -14.382 7.442 1.00 88.00 197 VAL A N 1
ATOM 1474 C CA . VAL A 1 197 ? -3.419 -13.259 6.656 1.00 88.00 197 VAL A CA 1
ATOM 1475 C C . VAL A 1 197 ? -2.433 -12.862 5.551 1.00 88.00 197 VAL A C 1
ATOM 1477 O O . VAL A 1 197 ? -2.853 -12.631 4.416 1.00 88.00 197 VAL A O 1
ATOM 1480 N N . ALA A 1 198 ? -1.128 -12.837 5.846 1.00 80.75 198 ALA A N 1
ATOM 1481 C CA . ALA A 1 198 ? -0.075 -12.588 4.862 1.00 80.75 198 ALA A CA 1
ATOM 1482 C C . ALA A 1 198 ? -0.103 -13.602 3.707 1.00 80.75 198 ALA A C 1
ATOM 1484 O O . ALA A 1 198 ? -0.092 -13.193 2.548 1.00 80.75 198 ALA A O 1
ATOM 1485 N N . GLU A 1 199 ? -0.193 -14.901 4.001 1.00 75.12 199 GLU A N 1
ATOM 1486 C CA . GLU A 1 199 ? -0.245 -15.964 2.986 1.00 75.12 199 GLU A CA 1
ATOM 1487 C C . GLU A 1 199 ? -1.485 -15.843 2.089 1.00 75.12 199 GLU A C 1
ATOM 1489 O O . GLU A 1 199 ? -1.395 -15.938 0.861 1.00 75.12 199 GLU A O 1
ATOM 1494 N N . ARG A 1 200 ? -2.650 -15.540 2.675 1.00 83.19 200 ARG A N 1
ATOM 1495 C CA . ARG A 1 200 ? -3.885 -15.304 1.909 1.00 83.19 200 ARG A CA 1
ATOM 1496 C C . ARG A 1 200 ? -3.755 -14.105 0.973 1.00 83.19 200 ARG A C 1
ATOM 1498 O O . ARG A 1 200 ? -4.119 -14.201 -0.196 1.00 83.19 200 ARG A O 1
ATOM 1505 N N . LEU A 1 201 ? -3.205 -12.993 1.459 1.00 77.75 201 LEU A N 1
ATOM 1506 C CA . LEU A 1 201 ? -2.947 -11.807 0.639 1.00 77.75 201 LEU A CA 1
ATOM 1507 C C . LEU A 1 201 ? -1.892 -12.070 -0.445 1.00 77.75 201 LEU A C 1
ATOM 1509 O O . LEU A 1 201 ? -2.016 -11.547 -1.551 1.00 77.75 201 LEU A O 1
ATOM 1513 N N . TYR A 1 202 ? -0.882 -12.895 -0.158 1.00 70.00 202 TYR A N 1
ATOM 1514 C CA . TYR A 1 202 ? 0.154 -13.282 -1.118 1.00 70.00 202 TYR A CA 1
ATOM 1515 C C . TYR A 1 202 ? -0.412 -14.106 -2.283 1.00 70.00 202 TYR A C 1
ATOM 1517 O O . TYR A 1 202 ? 0.033 -13.958 -3.423 1.00 70.00 202 TYR A O 1
ATOM 1525 N N . ALA A 1 203 ? -1.430 -14.928 -2.019 1.00 68.94 203 ALA A N 1
ATOM 1526 C CA . ALA A 1 203 ? -2.094 -15.738 -3.036 1.00 68.94 203 ALA A CA 1
ATOM 1527 C C . ALA A 1 203 ? -2.903 -14.911 -4.057 1.00 68.94 203 ALA A C 1
ATOM 1529 O O . ALA A 1 203 ? -3.181 -15.402 -5.155 1.00 68.94 203 ALA A O 1
ATOM 1530 N N . VAL A 1 204 ? -3.255 -13.660 -3.734 1.00 71.44 204 VAL A N 1
ATOM 1531 C CA . VAL A 1 204 ? -4.027 -12.776 -4.618 1.00 71.44 204 VAL A CA 1
ATOM 1532 C C . VAL A 1 204 ? -3.168 -12.306 -5.784 1.00 71.44 204 VAL A C 1
ATOM 1534 O O . VAL A 1 204 ? -2.123 -11.680 -5.609 1.00 71.44 204 VAL A O 1
ATOM 1537 N N . ARG A 1 205 ? -3.619 -12.538 -7.017 1.00 67.38 205 ARG A N 1
ATOM 1538 C CA . ARG A 1 205 ? -2.927 -12.038 -8.208 1.00 67.38 205 ARG A CA 1
ATOM 1539 C C . ARG A 1 205 ? -3.527 -10.704 -8.625 1.00 67.38 205 ARG A C 1
ATOM 1541 O O . ARG A 1 205 ? -4.722 -10.467 -8.497 1.00 67.38 205 ARG A O 1
ATOM 1548 N N . GLN A 1 206 ? -2.715 -9.851 -9.250 1.00 62.34 206 GLN A N 1
ATOM 1549 C CA . GLN A 1 206 ? -3.181 -8.557 -9.765 1.00 62.34 206 GLN A CA 1
ATOM 1550 C C . GLN A 1 206 ? -4.403 -8.700 -10.692 1.00 62.34 206 GLN A C 1
ATOM 1552 O O . GLN A 1 206 ? -5.314 -7.886 -10.629 1.00 62.34 206 GLN A O 1
ATOM 1557 N N . ARG A 1 207 ? -4.463 -9.765 -11.505 1.00 64.88 207 ARG A N 1
ATOM 1558 C CA . ARG A 1 207 ? -5.594 -10.047 -12.409 1.00 64.88 207 ARG A CA 1
ATOM 1559 C C . ARG A 1 207 ? -6.922 -10.316 -11.684 1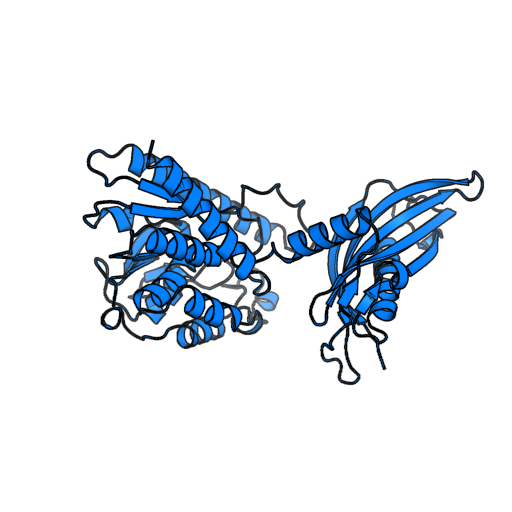.00 64.88 207 ARG A C 1
ATOM 1561 O O . ARG A 1 207 ? -7.972 -10.149 -12.293 1.00 64.88 207 ARG A O 1
ATOM 1568 N N . ASP A 1 208 ? -6.863 -10.744 -10.424 1.00 65.00 208 ASP A N 1
ATOM 1569 C CA . ASP A 1 208 ? -8.038 -11.112 -9.628 1.00 65.00 208 ASP A CA 1
ATOM 1570 C C . ASP A 1 208 ? -8.743 -9.853 -9.088 1.00 65.00 208 ASP A C 1
ATOM 1572 O O . ASP A 1 208 ? -9.951 -9.853 -8.860 1.00 65.00 208 ASP A O 1
ATOM 1576 N N . VAL A 1 209 ? -7.996 -8.747 -8.974 1.00 63.44 209 VAL A N 1
ATOM 1577 C CA . VAL A 1 209 ? -8.464 -7.446 -8.471 1.00 63.44 209 VAL A CA 1
ATOM 1578 C C . VAL A 1 209 ? -8.612 -6.409 -9.595 1.00 63.44 209 VAL A C 1
ATOM 1580 O O . VAL A 1 209 ? -9.607 -5.691 -9.652 1.00 63.44 209 VAL A O 1
ATOM 1583 N N . PHE A 1 210 ? -7.659 -6.347 -10.531 1.00 62.12 210 PHE A N 1
ATOM 1584 C CA . PHE A 1 210 ? -7.575 -5.331 -11.589 1.00 62.12 210 PHE A CA 1
ATOM 1585 C C . PHE A 1 210 ? -8.191 -5.797 -12.903 1.00 62.12 210 PHE A C 1
ATOM 1587 O O . PHE A 1 210 ? -7.532 -5.879 -13.943 1.00 62.12 210 PHE A O 1
ATOM 1594 N N . ALA A 1 211 ? -9.487 -6.082 -12.874 1.00 68.62 211 ALA A N 1
ATOM 1595 C CA . ALA A 1 211 ? -10.236 -6.311 -14.098 1.00 68.62 211 ALA A CA 1
ATOM 1596 C C . ALA A 1 211 ? -10.640 -4.970 -14.720 1.00 68.62 211 ALA A C 1
ATOM 1598 O O . ALA A 1 211 ? -11.668 -4.397 -14.357 1.00 68.62 211 ALA A O 1
ATOM 1599 N N . LEU A 1 212 ? -9.828 -4.480 -15.662 1.00 63.88 212 LEU A N 1
ATOM 1600 C CA . LEU A 1 212 ? -10.135 -3.270 -16.428 1.00 63.88 212 LEU A CA 1
ATOM 1601 C C . LEU A 1 212 ? -11.511 -3.385 -17.090 1.00 63.88 212 LEU A C 1
ATOM 1603 O O . LEU A 1 212 ? -11.800 -4.352 -17.808 1.00 63.88 212 LEU A O 1
ATOM 1607 N N . ASP A 1 213 ? -12.346 -2.367 -16.900 1.00 65.31 213 ASP A N 1
ATOM 1608 C CA . ASP A 1 213 ? -13.554 -2.238 -17.693 1.00 65.31 213 ASP A CA 1
ATOM 1609 C C . ASP A 1 213 ? -13.166 -1.802 -19.111 1.00 65.31 213 ASP A C 1
ATOM 1611 O O . ASP A 1 213 ? -12.931 -0.630 -19.386 1.00 65.31 213 ASP A O 1
ATOM 1615 N N . ARG A 1 214 ? -13.106 -2.760 -20.045 1.00 64.44 214 ARG A N 1
ATOM 1616 C CA . ARG A 1 214 ? -12.818 -2.487 -21.465 1.00 64.44 214 ARG A CA 1
ATOM 1617 C C . ARG A 1 214 ? -13.787 -1.474 -22.088 1.00 64.44 214 ARG A C 1
ATOM 1619 O O . ARG A 1 214 ? -13.430 -0.832 -23.070 1.00 64.44 214 ARG A O 1
ATOM 1626 N N . THR A 1 215 ? -14.981 -1.302 -21.514 1.00 62.09 215 THR A N 1
ATOM 1627 C CA . THR A 1 215 ? -15.938 -0.285 -21.964 1.00 62.09 215 THR A CA 1
ATOM 1628 C C . THR A 1 215 ? -15.616 1.112 -21.435 1.00 62.09 215 THR A C 1
ATOM 1630 O O . THR A 1 215 ? -16.089 2.082 -22.016 1.00 62.09 215 THR A O 1
ATOM 1633 N N . ALA A 1 216 ? -14.781 1.254 -20.399 1.00 59.81 216 ALA A N 1
ATOM 1634 C CA . ALA A 1 216 ? -14.370 2.552 -19.864 1.00 59.81 216 ALA A CA 1
ATOM 1635 C C . ALA A 1 216 ? -13.562 3.371 -20.884 1.00 59.81 216 ALA A C 1
ATOM 1637 O O . ALA A 1 216 ? -13.753 4.577 -20.981 1.00 59.81 216 ALA A O 1
ATOM 1638 N N . LEU A 1 217 ? -12.734 2.717 -21.709 1.00 57.66 217 LEU A N 1
ATOM 1639 C CA . LEU A 1 217 ? -12.000 3.376 -22.800 1.00 57.66 217 LEU A CA 1
ATOM 1640 C C . LEU A 1 217 ? -12.939 3.943 -23.875 1.00 57.66 217 LEU A C 1
ATOM 1642 O O . LEU A 1 217 ? -12.677 5.012 -24.412 1.00 57.66 217 LEU A O 1
ATOM 1646 N N . ILE A 1 218 ? -14.045 3.246 -24.149 1.00 62.28 218 ILE A N 1
ATOM 1647 C CA . ILE A 1 218 ? -15.075 3.673 -25.107 1.00 62.28 218 ILE A CA 1
ATOM 1648 C C . ILE A 1 218 ? -15.939 4.787 -24.501 1.00 62.28 218 ILE A C 1
ATOM 1650 O O . ILE A 1 218 ? -16.281 5.752 -25.175 1.00 62.28 218 ILE A O 1
ATOM 1654 N N . LYS A 1 219 ? -16.278 4.671 -23.212 1.00 52.91 219 LYS A N 1
ATOM 1655 C CA . LYS A 1 219 ? -17.079 5.658 -22.475 1.00 52.91 219 LYS A CA 1
ATOM 1656 C C . LYS A 1 219 ? -16.303 6.948 -22.188 1.00 52.91 219 LYS A C 1
ATOM 1658 O O . LYS A 1 219 ? -16.928 7.979 -21.955 1.00 52.91 219 LYS A O 1
ATOM 1663 N N . GLY A 1 220 ? -14.969 6.916 -22.200 1.00 64.12 220 GLY A N 1
ATOM 1664 C CA . GLY A 1 220 ? -14.125 8.081 -21.947 1.00 64.12 220 GLY A CA 1
ATOM 1665 C C . GLY A 1 220 ? -14.481 8.754 -20.619 1.00 64.12 220 GLY A C 1
ATOM 1666 O O . GLY A 1 220 ? -14.522 8.106 -19.576 1.00 64.12 220 GLY A O 1
ATOM 1667 N N . VAL A 1 221 ? -14.801 10.049 -20.667 1.00 58.50 221 VAL A N 1
ATOM 1668 C CA . VAL A 1 221 ? -15.209 10.847 -19.492 1.00 58.50 221 VAL A CA 1
ATOM 1669 C C . VAL A 1 221 ? -16.519 10.383 -18.837 1.00 58.50 221 VAL A C 1
ATOM 1671 O O . VAL A 1 221 ? -16.780 10.734 -17.692 1.00 58.50 221 VAL A O 1
ATOM 1674 N N . TRP A 1 222 ? -17.327 9.568 -19.524 1.00 62.03 222 TRP A N 1
ATOM 1675 C CA . TRP A 1 222 ? -18.574 8.998 -19.000 1.00 62.03 222 TRP A CA 1
ATOM 1676 C C . TRP A 1 222 ? -18.363 7.673 -18.250 1.00 62.03 222 TRP A C 1
ATOM 1678 O O . TRP A 1 222 ? -19.316 7.082 -17.733 1.00 62.03 222 TRP A O 1
ATOM 1688 N N . ALA A 1 223 ? -17.128 7.162 -18.201 1.00 61.03 223 ALA A N 1
ATOM 1689 C CA . ALA A 1 223 ? -16.804 5.971 -17.431 1.00 61.03 223 ALA A CA 1
ATOM 1690 C C . ALA A 1 223 ? -16.941 6.253 -15.926 1.00 61.03 223 ALA A C 1
ATOM 1692 O O . ALA A 1 223 ? -16.316 7.161 -15.387 1.00 61.03 223 ALA A O 1
ATOM 1693 N N . ARG A 1 224 ? -17.745 5.442 -15.228 1.00 67.00 224 ARG A N 1
ATOM 1694 C CA . ARG A 1 224 ? -17.978 5.596 -13.778 1.00 67.00 224 ARG A CA 1
ATOM 1695 C C . ARG A 1 224 ? -16.813 5.076 -12.923 1.00 67.00 224 ARG A C 1
ATOM 1697 O O . ARG A 1 224 ? -16.747 5.418 -11.748 1.00 67.00 224 ARG A O 1
ATOM 1704 N N . ALA A 1 225 ? -15.948 4.235 -13.496 1.00 73.00 225 ALA A N 1
ATOM 1705 C CA . ALA A 1 225 ? -14.771 3.640 -12.864 1.00 73.00 225 ALA A CA 1
ATOM 1706 C C . ALA A 1 225 ? -13.842 3.005 -13.917 1.00 73.00 225 ALA A C 1
ATOM 1708 O O . ALA A 1 225 ? -14.283 2.696 -15.027 1.00 73.00 225 ALA A O 1
ATOM 1709 N N . LEU A 1 226 ? -12.576 2.773 -13.555 1.00 66.81 226 LEU A N 1
ATOM 1710 C CA . LEU A 1 226 ? -11.598 2.061 -14.388 1.00 66.81 226 LEU A CA 1
ATOM 1711 C C . LEU A 1 226 ? -11.660 0.533 -14.223 1.00 66.81 226 LEU A C 1
ATOM 1713 O O . LEU A 1 226 ? -11.318 -0.198 -15.158 1.00 66.81 226 LEU A O 1
ATOM 1717 N N . LEU A 1 227 ? -12.076 0.042 -13.052 1.00 71.75 227 LEU A N 1
ATOM 1718 C CA . LEU A 1 227 ? -12.118 -1.382 -12.719 1.00 71.75 227 LEU A CA 1
ATOM 1719 C C . LEU A 1 227 ? -13.548 -1.868 -12.500 1.00 71.75 227 LEU A C 1
ATOM 1721 O O . LEU A 1 227 ? -14.425 -1.140 -12.032 1.00 71.75 227 LEU A O 1
ATOM 1725 N N . ARG A 1 228 ? -13.764 -3.146 -12.806 1.00 76.56 228 ARG A N 1
ATOM 1726 C CA . ARG A 1 228 ? -14.999 -3.854 -12.467 1.00 76.56 228 ARG A CA 1
ATOM 1727 C C . ARG A 1 228 ? -14.982 -4.264 -10.989 1.00 76.56 228 ARG A C 1
ATOM 1729 O O . ARG A 1 228 ? -13.977 -4.825 -10.546 1.00 76.56 228 ARG A O 1
ATOM 1736 N N . PRO A 1 229 ? -16.067 -4.043 -10.230 1.00 80.44 229 PRO A N 1
ATOM 1737 C CA . PRO A 1 229 ? -16.105 -4.365 -8.805 1.00 80.44 229 PRO A CA 1
ATOM 1738 C C . PRO A 1 229 ? -16.238 -5.871 -8.514 1.00 80.44 229 PRO A C 1
ATOM 1740 O O . PRO A 1 229 ? -15.813 -6.330 -7.455 1.00 80.44 229 PRO A O 1
ATOM 1743 N N . GLU A 1 230 ? -16.793 -6.677 -9.426 1.00 86.56 230 GLU A N 1
ATOM 1744 C CA . GLU A 1 230 ? -17.126 -8.086 -9.158 1.00 86.56 230 GLU A CA 1
ATOM 1745 C C . GLU A 1 230 ? -15.900 -8.985 -8.911 1.00 86.56 230 GLU A C 1
ATOM 1747 O O . GLU A 1 230 ? -15.956 -9.827 -8.012 1.00 86.56 230 GLU A O 1
ATOM 1752 N N . PRO A 1 231 ? -14.785 -8.875 -9.663 1.00 82.25 231 PRO A N 1
ATOM 1753 C CA . PRO A 1 231 ? -13.580 -9.667 -9.396 1.00 82.25 231 PRO A CA 1
ATOM 1754 C C . PRO A 1 231 ? -12.949 -9.334 -8.042 1.00 82.25 231 PRO A C 1
ATOM 1756 O O . PRO A 1 231 ? -12.618 -10.242 -7.278 1.00 82.25 231 PRO A O 1
ATOM 1759 N N . PHE A 1 232 ? -12.895 -8.048 -7.692 1.00 81.69 232 PHE A N 1
ATOM 1760 C CA . PHE A 1 232 ? -12.408 -7.618 -6.388 1.00 81.69 232 PHE A CA 1
ATOM 1761 C C . PHE A 1 232 ? -13.299 -8.133 -5.251 1.00 81.69 232 PHE A C 1
ATOM 1763 O O . PHE A 1 232 ? -12.793 -8.734 -4.308 1.00 81.69 232 PHE A O 1
ATOM 1770 N N . ARG A 1 233 ? -14.628 -8.017 -5.372 1.00 90.06 233 ARG A N 1
ATOM 1771 C CA . ARG A 1 233 ? -15.570 -8.539 -4.367 1.00 90.06 233 ARG A CA 1
ATOM 1772 C C . ARG A 1 233 ? -15.478 -10.060 -4.200 1.00 90.06 233 ARG A C 1
ATOM 1774 O O . ARG A 1 233 ? -15.533 -10.548 -3.076 1.00 90.06 233 ARG A O 1
ATOM 1781 N N . ARG A 1 234 ? -15.284 -10.818 -5.288 1.00 89.25 234 ARG A N 1
ATOM 1782 C CA . ARG A 1 234 ? -15.018 -12.270 -5.218 1.00 89.25 234 ARG A CA 1
ATOM 1783 C C . ARG A 1 234 ? -13.699 -12.582 -4.517 1.00 89.25 234 ARG A C 1
ATOM 1785 O O . ARG A 1 234 ? -13.644 -13.513 -3.723 1.00 89.25 234 ARG A O 1
ATOM 1792 N N . THR A 1 235 ? -12.666 -11.788 -4.783 1.00 86.06 235 THR A N 1
ATOM 1793 C CA . THR A 1 235 ? -11.369 -11.909 -4.108 1.00 86.06 235 THR A CA 1
ATOM 1794 C C . THR A 1 235 ? -11.508 -11.641 -2.611 1.00 86.06 235 THR A C 1
ATOM 1796 O O . THR A 1 235 ? -11.031 -12.441 -1.815 1.00 86.06 235 THR A O 1
ATOM 1799 N N . LEU A 1 236 ? -12.224 -10.582 -2.213 1.00 89.19 236 LEU A N 1
ATOM 1800 C CA . LEU A 1 236 ? -12.537 -10.316 -0.807 1.00 89.19 236 LEU A CA 1
ATOM 1801 C C . LEU A 1 236 ? -13.264 -11.505 -0.173 1.00 89.19 236 LEU A C 1
ATOM 1803 O O . LEU A 1 236 ? -12.807 -12.014 0.841 1.00 89.19 236 LEU A O 1
ATOM 1807 N N . ALA A 1 237 ? -14.328 -12.012 -0.797 1.00 90.81 237 ALA A N 1
ATOM 1808 C CA . ALA A 1 237 ? -15.059 -13.167 -0.278 1.00 90.81 237 ALA A CA 1
ATOM 1809 C C . ALA A 1 237 ? -14.164 -14.408 -0.082 1.00 90.81 237 ALA A C 1
ATOM 1811 O O . ALA A 1 237 ? -14.321 -15.116 0.905 1.00 90.81 237 ALA A O 1
ATOM 1812 N N . ALA A 1 238 ? -13.207 -14.652 -0.984 1.00 87.00 238 ALA A N 1
ATOM 1813 C CA . ALA A 1 238 ? -12.268 -15.771 -0.884 1.00 87.00 238 ALA A CA 1
ATOM 1814 C C . ALA A 1 238 ? -11.178 -15.571 0.189 1.00 87.00 238 ALA A C 1
ATOM 1816 O O . ALA A 1 238 ? -10.679 -16.541 0.758 1.00 87.00 238 ALA A O 1
ATOM 1817 N N . LEU A 1 239 ? -10.795 -14.321 0.468 1.00 82.88 239 LEU A N 1
ATOM 1818 C CA . LEU A 1 239 ? -9.824 -13.991 1.514 1.00 82.88 239 LEU A CA 1
ATOM 1819 C C . LEU A 1 239 ? -10.404 -14.177 2.917 1.00 82.88 239 LEU A C 1
ATOM 1821 O O . LEU A 1 239 ? -9.675 -14.556 3.839 1.00 82.88 239 LEU A O 1
ATOM 1825 N N . LEU A 1 240 ? -11.697 -13.904 3.079 1.00 85.44 240 LEU A N 1
ATOM 1826 C CA . LEU A 1 240 ? -12.353 -13.853 4.376 1.00 85.44 240 LEU A CA 1
ATOM 1827 C C . LEU A 1 240 ? -12.670 -15.257 4.907 1.00 85.44 240 LEU A C 1
ATOM 1829 O O . LEU A 1 240 ? -13.281 -16.062 4.209 1.00 85.44 240 LEU A O 1
ATOM 1833 N N . PRO A 1 241 ? -12.296 -15.568 6.157 1.00 82.00 241 PRO A N 1
ATOM 1834 C CA . PRO A 1 241 ? -12.649 -16.838 6.790 1.00 82.00 241 PRO A CA 1
ATOM 1835 C C . PRO A 1 241 ? -14.091 -16.864 7.327 1.00 82.00 241 PRO A C 1
ATOM 1837 O O . PRO A 1 241 ? -14.558 -17.918 7.746 1.00 82.00 241 PRO A O 1
ATOM 1840 N N . VAL A 1 242 ? -14.782 -15.7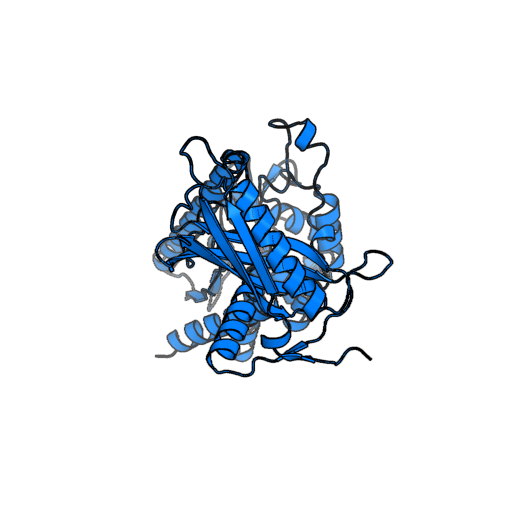18 7.350 1.00 91.12 242 VAL A N 1
ATOM 1841 C CA . VAL A 1 242 ? -16.111 -15.538 7.953 1.00 91.12 242 VAL A CA 1
ATOM 1842 C C . VAL A 1 242 ? -17.000 -14.640 7.092 1.00 91.12 242 VAL A C 1
ATOM 1844 O O . VAL A 1 242 ? -16.498 -13.831 6.310 1.00 91.12 242 VAL A O 1
ATOM 1847 N N . ALA A 1 243 ? -18.322 -14.763 7.248 1.00 90.12 243 ALA A N 1
ATOM 1848 C CA . ALA A 1 243 ? -19.305 -14.050 6.427 1.00 90.12 243 ALA A CA 1
ATOM 1849 C C . ALA A 1 243 ? -20.025 -12.898 7.154 1.00 90.12 243 ALA A C 1
ATOM 1851 O O . ALA A 1 243 ? -20.582 -12.019 6.490 1.00 90.12 243 ALA A O 1
ATOM 1852 N N . ARG A 1 244 ? -20.041 -12.885 8.494 1.00 94.69 244 ARG A N 1
ATOM 1853 C CA . ARG A 1 244 ? -20.777 -11.898 9.304 1.00 94.69 244 ARG A CA 1
ATOM 1854 C C . ARG A 1 244 ? -19.887 -11.291 10.383 1.00 94.69 244 ARG A C 1
ATOM 1856 O O . ARG A 1 244 ? -18.950 -11.931 10.850 1.00 94.69 244 ARG A O 1
ATOM 1863 N N . PHE A 1 245 ? -20.231 -10.085 10.836 1.00 96.81 245 PHE A N 1
ATOM 1864 C CA . PHE A 1 245 ? -19.568 -9.452 11.983 1.00 96.81 245 PHE A CA 1
ATOM 1865 C C . PHE A 1 245 ? -19.685 -10.290 13.263 1.00 96.81 245 PHE A C 1
ATOM 1867 O O . PHE A 1 245 ? -18.729 -10.365 14.028 1.00 96.81 245 PHE A O 1
ATOM 1874 N N . SER A 1 246 ? -20.818 -10.975 13.459 1.00 95.06 246 SER A N 1
ATOM 1875 C CA . SER A 1 246 ? -21.067 -11.855 14.609 1.00 95.06 246 SER A CA 1
ATOM 1876 C C . SER A 1 246 ? -20.144 -13.073 14.686 1.00 95.06 246 SER A C 1
ATOM 1878 O O . SER A 1 246 ? -20.057 -13.700 15.734 1.00 95.06 246 SER A O 1
ATOM 1880 N N . ASP A 1 247 ? -19.492 -13.437 13.579 1.00 95.56 247 ASP A N 1
ATOM 1881 C CA . ASP A 1 247 ? -18.602 -14.598 13.506 1.00 95.56 247 ASP A CA 1
ATOM 1882 C C . ASP A 1 247 ? -17.147 -14.230 13.885 1.00 95.56 247 ASP A C 1
ATOM 1884 O O . ASP A 1 247 ? -16.272 -15.095 13.930 1.00 95.56 247 ASP A O 1
ATOM 1888 N N . LEU A 1 248 ? -16.863 -12.945 14.139 1.00 97.38 248 LEU A N 1
ATOM 1889 C CA . LEU A 1 248 ? -15.540 -12.458 14.532 1.00 97.38 248 LEU A CA 1
ATOM 1890 C C . LEU A 1 248 ? -15.280 -12.708 16.023 1.00 97.38 248 LEU A C 1
ATOM 1892 O O . LEU A 1 248 ? -16.145 -12.496 16.868 1.00 97.38 248 LEU A O 1
ATOM 1896 N N . ARG A 1 249 ? -14.046 -13.100 16.355 1.00 96.75 249 ARG A N 1
ATOM 1897 C CA . ARG A 1 249 ? -13.593 -13.301 17.743 1.00 96.75 249 ARG A CA 1
ATOM 1898 C C . ARG A 1 249 ? -13.298 -11.983 18.449 1.00 96.75 249 ARG A C 1
ATOM 1900 O O . ARG A 1 249 ? -13.458 -11.883 19.660 1.00 96.75 249 ARG A O 1
ATOM 1907 N N . VAL A 1 250 ? -12.845 -10.987 17.690 1.00 97.44 250 VAL A N 1
ATOM 1908 C CA . VAL A 1 250 ? -12.560 -9.635 18.175 1.00 97.44 250 VAL A CA 1
ATOM 1909 C C . VAL A 1 250 ? -13.519 -8.659 17.489 1.00 97.44 250 VAL A C 1
ATOM 1911 O O . VAL A 1 250 ? -13.631 -8.699 16.263 1.00 97.44 250 VAL A O 1
ATOM 1914 N N . PRO A 1 251 ? -14.202 -7.763 18.224 1.00 97.88 251 PRO A N 1
ATOM 1915 C CA . PRO A 1 251 ? -15.079 -6.766 17.622 1.00 97.88 251 PRO A CA 1
ATOM 1916 C C . PRO A 1 251 ? -14.355 -5.902 16.581 1.00 97.88 251 PRO A C 1
ATOM 1918 O O . PRO A 1 251 ? -13.280 -5.361 16.851 1.00 97.88 251 PRO A O 1
ATOM 1921 N N . LEU A 1 252 ? -14.977 -5.736 15.413 1.00 98.31 252 LEU A N 1
ATOM 1922 C CA . LEU A 1 252 ? -14.472 -4.921 14.310 1.00 98.31 252 LEU A CA 1
ATOM 1923 C C . LEU A 1 252 ? -15.465 -3.810 13.966 1.00 98.31 252 LEU A C 1
ATOM 1925 O O . LEU A 1 252 ? -16.652 -4.072 13.774 1.00 98.31 252 LEU A O 1
ATOM 1929 N N . THR A 1 253 ? -14.947 -2.595 13.816 1.00 98.56 253 THR A N 1
ATOM 1930 C CA . THR A 1 253 ? -15.653 -1.460 13.217 1.00 98.56 253 THR A CA 1
ATOM 1931 C C . THR A 1 253 ? -15.020 -1.130 11.867 1.00 98.56 253 THR A C 1
ATOM 1933 O O . THR A 1 253 ? -13.822 -0.855 11.790 1.00 98.56 253 THR A O 1
ATOM 1936 N N . ILE A 1 254 ? -15.809 -1.135 10.795 1.00 98.44 254 ILE A N 1
ATOM 1937 C CA . ILE A 1 254 ? -15.361 -0.758 9.444 1.00 98.44 254 ILE A CA 1
ATOM 1938 C C . ILE A 1 254 ? -15.890 0.633 9.122 1.00 98.44 254 ILE A C 1
ATOM 1940 O O . ILE A 1 254 ? -17.053 0.911 9.403 1.00 98.44 254 ILE A O 1
ATOM 1944 N N . THR A 1 255 ? -15.074 1.497 8.517 1.00 98.00 255 THR A N 1
ATOM 1945 C CA . THR A 1 255 ? -15.528 2.838 8.121 1.00 98.00 255 THR A CA 1
ATOM 1946 C C . THR A 1 255 ? -15.682 3.008 6.614 1.00 98.00 255 THR A C 1
ATOM 1948 O O . THR A 1 255 ? -14.934 2.422 5.837 1.00 98.00 255 THR A O 1
ATOM 1951 N N . ALA A 1 256 ? -16.641 3.819 6.178 1.00 97.56 256 ALA A N 1
ATOM 1952 C CA . ALA A 1 256 ? -16.788 4.234 4.782 1.00 97.56 256 ALA A CA 1
ATOM 1953 C C . ALA A 1 256 ? -17.194 5.708 4.705 1.00 97.56 256 ALA A C 1
ATOM 1955 O O . ALA A 1 256 ? -17.599 6.299 5.704 1.00 97.56 256 ALA A O 1
ATOM 1956 N N . THR A 1 257 ? -17.103 6.295 3.517 1.00 96.88 257 THR A N 1
ATOM 1957 C CA . THR A 1 257 ? -17.518 7.682 3.286 1.00 96.88 257 THR A CA 1
ATOM 1958 C C . THR A 1 257 ? -18.877 7.699 2.600 1.00 96.88 257 THR A C 1
ATOM 1960 O O . THR A 1 257 ? -19.044 7.062 1.559 1.00 96.88 257 THR A O 1
ATOM 1963 N N . ASP A 1 258 ? -19.839 8.436 3.150 1.00 96.75 258 ASP A N 1
ATOM 1964 C CA . ASP A 1 258 ? -21.057 8.802 2.426 1.00 96.75 258 ASP A CA 1
ATOM 1965 C C . ASP A 1 258 ? -20.707 9.891 1.401 1.00 96.75 258 ASP A C 1
ATOM 1967 O O . ASP A 1 258 ? -20.250 10.971 1.771 1.00 96.75 258 ASP A O 1
ATOM 1971 N N . LEU A 1 259 ? -20.873 9.610 0.109 1.00 93.25 259 LEU A N 1
ATOM 1972 C CA . LEU A 1 259 ? -20.527 10.559 -0.951 1.00 93.25 259 LEU A CA 1
ATOM 1973 C C . LEU A 1 259 ? -21.515 11.714 -1.093 1.00 93.25 259 LEU A C 1
ATOM 1975 O O . LEU A 1 259 ? -21.159 12.718 -1.708 1.00 93.25 259 LEU A O 1
ATOM 1979 N N . ASP A 1 260 ? -22.738 11.567 -0.594 1.00 93.19 260 ASP A N 1
ATOM 1980 C CA . ASP A 1 260 ? -23.773 12.583 -0.744 1.00 93.19 260 ASP A CA 1
ATOM 1981 C C . ASP A 1 260 ? -23.727 13.584 0.429 1.00 93.19 260 ASP A C 1
ATOM 1983 O O . ASP A 1 260 ? -24.036 14.759 0.245 1.00 93.19 260 ASP A O 1
ATOM 1987 N N . THR A 1 261 ? -23.275 13.154 1.615 1.00 95.31 261 THR A N 1
ATOM 1988 C CA . THR A 1 261 ? -23.171 14.013 2.816 1.00 95.31 261 THR A CA 1
ATOM 1989 C C . THR A 1 261 ? -21.741 14.302 3.280 1.00 95.31 261 THR A C 1
ATOM 1991 O O . THR A 1 261 ? -21.523 15.223 4.064 1.00 95.31 261 THR A O 1
ATOM 1994 N N . GLY A 1 262 ? -20.755 13.516 2.840 1.00 91.81 262 GLY A N 1
ATOM 1995 C CA . GLY A 1 262 ? -19.379 13.560 3.349 1.00 91.81 262 GLY A CA 1
ATOM 1996 C C . GLY A 1 262 ? -19.199 12.937 4.741 1.00 91.81 262 GLY A C 1
ATOM 1997 O O . GLY A 1 262 ? -18.101 12.994 5.300 1.00 91.81 262 GLY A O 1
ATOM 1998 N N . ALA A 1 263 ? -20.251 12.349 5.320 1.00 94.88 263 ALA A N 1
ATOM 1999 C CA . ALA A 1 263 ? -20.213 11.778 6.661 1.00 94.88 263 ALA A CA 1
ATOM 2000 C C . ALA A 1 263 ? -19.353 10.504 6.734 1.00 94.88 263 ALA A C 1
ATOM 2002 O O . ALA A 1 263 ? -19.290 9.708 5.791 1.00 94.88 263 ALA A O 1
ATOM 2003 N N . LEU A 1 264 ? -18.725 10.286 7.897 1.00 96.31 264 LEU A N 1
ATOM 2004 C CA . LEU A 1 264 ? -18.061 9.024 8.219 1.00 96.31 264 LEU A CA 1
ATOM 2005 C C . LEU A 1 264 ? -19.111 7.998 8.652 1.00 96.31 264 LEU A C 1
ATOM 2007 O O . LEU A 1 264 ? -19.707 8.111 9.724 1.00 96.31 264 LEU A O 1
ATOM 2011 N N . LEU A 1 265 ? -19.311 6.980 7.827 1.00 97.38 265 LEU A N 1
ATOM 2012 C CA . LEU A 1 265 ? -20.143 5.832 8.152 1.00 97.38 265 LEU A CA 1
ATOM 2013 C C . LEU A 1 265 ? -19.320 4.802 8.924 1.00 97.38 265 LEU A C 1
ATOM 2015 O O . LEU A 1 265 ? -18.135 4.612 8.652 1.00 97.38 265 LEU A O 1
ATOM 2019 N N . THR A 1 266 ? -19.961 4.115 9.864 1.00 97.94 266 THR A N 1
ATOM 2020 C CA . THR A 1 266 ? -19.363 3.039 10.664 1.00 97.94 266 THR A CA 1
ATOM 2021 C C . THR A 1 266 ? -20.255 1.808 10.604 1.00 97.94 266 THR A C 1
ATOM 2023 O O . THR A 1 266 ? -21.456 1.931 10.841 1.00 97.94 266 THR A O 1
ATOM 2026 N N . PHE A 1 267 ? -19.674 0.639 10.346 1.00 97.81 267 PHE A N 1
ATOM 2027 C CA . PHE A 1 267 ? -20.360 -0.651 10.236 1.00 97.81 267 PHE A CA 1
ATOM 2028 C C . PHE A 1 267 ? -19.792 -1.673 11.221 1.00 97.81 267 PHE A C 1
ATOM 2030 O O . PHE A 1 267 ? -18.597 -1.632 11.532 1.00 97.81 267 PHE A O 1
ATOM 2037 N N . GLY A 1 268 ? -20.635 -2.605 11.664 1.00 96.31 268 GLY A N 1
ATOM 2038 C CA . GLY A 1 268 ? -20.275 -3.626 12.645 1.00 96.31 268 GLY A CA 1
ATOM 2039 C C . GLY A 1 268 ? -20.315 -3.088 14.072 1.00 96.31 268 GLY A C 1
ATOM 2040 O O . GLY A 1 268 ? -21.225 -2.352 14.448 1.00 96.31 268 GLY A O 1
ATOM 2041 N N . ALA A 1 269 ? -19.313 -3.420 14.886 1.00 94.81 269 ALA A N 1
ATOM 2042 C CA . ALA A 1 269 ? -19.331 -3.065 16.299 1.00 94.81 269 ALA A CA 1
ATOM 2043 C C . ALA A 1 269 ? -19.401 -1.537 16.494 1.00 94.81 269 ALA A C 1
ATOM 2045 O O . ALA A 1 269 ? -18.534 -0.811 16.013 1.00 94.81 269 ALA A O 1
ATOM 2046 N N . GLY A 1 270 ? -20.420 -1.048 17.209 1.00 91.81 270 GLY A N 1
ATOM 2047 C CA . GLY A 1 270 ? -20.650 0.391 17.422 1.00 91.81 270 GLY A CA 1
ATOM 2048 C C . GLY A 1 270 ? -21.051 1.170 16.161 1.00 91.81 270 GLY A C 1
ATOM 2049 O O . GLY A 1 270 ? -20.917 2.395 16.128 1.00 91.81 270 GLY A O 1
ATOM 2050 N N . GLY A 1 271 ? -21.504 0.464 15.125 1.00 94.00 271 GLY A N 1
ATOM 2051 C CA . GLY A 1 271 ? -21.980 1.014 13.867 1.00 94.00 271 GLY A CA 1
ATOM 2052 C C . GLY A 1 271 ? -23.257 0.326 13.394 1.00 94.00 271 GLY A C 1
ATOM 2053 O O . GLY A 1 271 ? -23.955 -0.335 14.155 1.00 94.00 271 GLY A O 1
ATOM 2054 N N . GLU A 1 272 ? -23.574 0.519 12.123 1.00 94.75 272 GLU A N 1
ATOM 2055 C CA . GLU A 1 272 ? -24.737 -0.080 11.483 1.00 94.75 272 GLU A CA 1
ATOM 2056 C C . GLU A 1 272 ? -24.466 -1.537 11.084 1.00 94.75 272 GLU A C 1
ATOM 2058 O O . GLU A 1 272 ? -23.384 -1.876 10.591 1.00 94.75 272 GLU A O 1
ATOM 2063 N N . GLU A 1 273 ? -25.464 -2.396 11.274 1.00 93.38 273 GLU A N 1
ATOM 2064 C CA . GLU A 1 273 ? -25.393 -3.806 10.900 1.00 93.38 273 GLU A CA 1
ATOM 2065 C C . GLU A 1 273 ? -25.680 -3.984 9.407 1.00 93.38 273 GLU A C 1
ATOM 2067 O O . GLU A 1 273 ? -26.757 -3.663 8.904 1.00 93.38 273 GLU A O 1
ATOM 2072 N N . VAL A 1 274 ? -24.691 -4.514 8.692 1.00 95.19 274 VAL A N 1
ATOM 2073 C CA . VAL A 1 274 ? -24.743 -4.822 7.259 1.00 95.19 274 VAL A CA 1
ATOM 2074 C C . VAL A 1 274 ? -23.936 -6.097 6.993 1.00 95.19 274 VAL A C 1
ATOM 2076 O O . VAL A 1 274 ? -23.087 -6.464 7.813 1.00 95.19 274 VAL A O 1
ATOM 2079 N N . PRO A 1 275 ? -24.131 -6.783 5.852 1.00 95.94 275 PRO A N 1
ATOM 2080 C CA . PRO A 1 275 ? -23.271 -7.902 5.485 1.00 95.94 275 PRO A CA 1
ATOM 2081 C C . PRO A 1 275 ? -21.791 -7.490 5.478 1.00 95.94 275 PRO A C 1
ATOM 2083 O O . PRO A 1 275 ? -21.425 -6.457 4.915 1.00 95.94 275 PRO A O 1
ATOM 2086 N N . LEU A 1 276 ? -20.922 -8.313 6.073 1.00 96.81 276 LEU A N 1
ATOM 2087 C CA . LEU A 1 276 ? -19.494 -8.003 6.228 1.00 96.81 276 LEU A CA 1
ATOM 2088 C C . LEU A 1 276 ? -18.817 -7.717 4.881 1.00 96.81 276 LEU A C 1
ATOM 2090 O O . LEU A 1 276 ? -18.057 -6.760 4.744 1.00 96.81 276 LEU A O 1
ATOM 2094 N N . LEU A 1 277 ? -19.140 -8.517 3.862 1.00 96.06 277 LEU A N 1
ATOM 2095 C CA . LEU A 1 277 ? -18.618 -8.327 2.511 1.00 96.06 277 LEU A CA 1
ATOM 2096 C C . LEU A 1 277 ? -19.076 -7.001 1.885 1.00 96.06 277 LEU A C 1
ATOM 2098 O O . LEU A 1 277 ? -18.340 -6.425 1.086 1.00 96.06 277 LEU A O 1
ATOM 2102 N N . ASP A 1 278 ? -20.259 -6.504 2.243 1.00 96.12 278 ASP A N 1
ATOM 2103 C CA . ASP A 1 278 ? -20.782 -5.236 1.732 1.00 96.12 278 ASP A CA 1
ATOM 2104 C C . ASP A 1 278 ? -20.101 -4.051 2.417 1.00 96.12 278 ASP A C 1
ATOM 2106 O O . ASP A 1 278 ? -19.683 -3.121 1.730 1.00 96.12 278 ASP A O 1
ATOM 2110 N N . ALA A 1 279 ? -19.869 -4.124 3.734 1.00 97.19 279 ALA A N 1
ATOM 2111 C CA . ALA A 1 279 ? -19.042 -3.145 4.444 1.00 97.19 279 ALA A CA 1
ATOM 2112 C C . ALA A 1 279 ? -17.610 -3.088 3.881 1.00 97.19 279 ALA A C 1
ATOM 2114 O O . ALA A 1 279 ? -17.067 -2.002 3.669 1.00 97.19 279 ALA A O 1
ATOM 2115 N N . LEU A 1 280 ? -17.008 -4.246 3.586 1.00 96.38 280 LEU A N 1
ATOM 2116 C CA . LEU A 1 280 ? -15.675 -4.332 2.979 1.00 96.38 280 LEU A CA 1
ATOM 2117 C C . LEU A 1 280 ? -15.650 -3.853 1.521 1.00 96.38 280 LEU A C 1
ATOM 2119 O O . LEU A 1 280 ? -14.677 -3.251 1.075 1.00 96.38 280 LEU A O 1
ATOM 2123 N N . SER A 1 281 ? -16.729 -4.075 0.773 1.00 94.94 281 SER A N 1
ATOM 2124 C CA . SER A 1 281 ? -16.855 -3.537 -0.583 1.00 94.94 281 SER A CA 1
ATOM 2125 C C . SER A 1 281 ? -16.997 -2.013 -0.557 1.00 94.94 281 SER A C 1
ATOM 2127 O O . SER A 1 281 ? -16.348 -1.333 -1.346 1.00 94.94 281 SER A O 1
ATOM 2129 N N . ALA A 1 282 ? -17.780 -1.473 0.383 1.00 95.81 282 ALA A N 1
ATOM 2130 C CA . ALA A 1 282 ? -17.954 -0.037 0.584 1.00 95.81 282 ALA A CA 1
ATOM 2131 C C . ALA A 1 282 ? -16.646 0.653 1.000 1.00 95.81 282 ALA A C 1
ATOM 2133 O O . ALA A 1 282 ? -16.231 1.625 0.372 1.00 95.81 282 ALA A O 1
ATOM 2134 N N . THR A 1 283 ? -15.955 0.122 2.015 1.00 95.56 283 THR A N 1
ATOM 2135 C CA . THR A 1 283 ? -14.721 0.726 2.550 1.00 95.56 283 THR A CA 1
ATOM 2136 C C . THR A 1 283 ? -13.553 0.710 1.563 1.00 95.56 283 THR A C 1
ATOM 2138 O O . THR A 1 283 ? -12.649 1.523 1.708 1.00 95.56 283 THR A O 1
ATOM 2141 N N . CYS A 1 284 ? -13.574 -0.168 0.553 1.00 91.38 284 CYS A N 1
ATOM 2142 C CA . CYS A 1 284 ? -12.549 -0.266 -0.490 1.00 91.38 284 CYS A CA 1
ATOM 2143 C C . CYS A 1 284 ? -12.982 0.329 -1.846 1.00 91.38 284 CYS A C 1
ATOM 2145 O O . CYS A 1 284 ? -12.258 0.192 -2.836 1.00 91.38 284 CYS A O 1
ATOM 2147 N N . ALA A 1 285 ? -14.151 0.975 -1.927 1.00 90.19 285 ALA A N 1
ATOM 2148 C CA . ALA A 1 285 ? -14.665 1.582 -3.155 1.00 90.19 285 ALA A CA 1
ATOM 2149 C C . ALA A 1 285 ? -13.985 2.934 -3.443 1.00 90.19 285 ALA A C 1
ATOM 2151 O O . ALA A 1 285 ? -14.605 3.998 -3.370 1.00 90.19 285 ALA A O 1
ATOM 2152 N N . LEU A 1 286 ? -12.679 2.902 -3.725 1.00 84.94 286 LEU A N 1
ATOM 2153 C CA . LEU A 1 286 ? -11.888 4.104 -3.982 1.00 84.94 286 LEU A CA 1
ATOM 2154 C C . LEU A 1 286 ? -12.313 4.733 -5.322 1.00 84.94 286 LEU A C 1
ATOM 2156 O O . LEU A 1 286 ? -12.221 4.049 -6.352 1.00 84.94 286 LEU A O 1
ATOM 2160 N N . PRO A 1 287 ? -12.749 6.013 -5.347 1.00 80.50 287 PRO A N 1
ATOM 2161 C CA . PRO A 1 287 ? -13.132 6.683 -6.584 1.00 80.50 287 PRO A CA 1
ATOM 2162 C C . PRO A 1 287 ? -12.003 6.645 -7.609 1.00 80.50 287 PRO A C 1
ATOM 2164 O O . PRO A 1 287 ? -10.834 6.544 -7.243 1.00 80.50 287 PRO A O 1
ATOM 2167 N N . LEU A 1 288 ? -12.375 6.723 -8.888 1.00 75.12 288 LEU A N 1
ATOM 2168 C CA . LEU A 1 288 ? -11.552 6.430 -10.066 1.00 75.12 288 LEU A CA 1
ATOM 2169 C C . LEU A 1 288 ? -11.335 4.935 -10.331 1.00 75.12 288 LEU A C 1
ATOM 2171 O O . LEU A 1 288 ? -11.490 4.491 -11.470 1.00 75.12 288 LEU A O 1
ATOM 2175 N N . PHE A 1 289 ? -11.020 4.148 -9.306 1.00 74.62 289 PHE A N 1
ATOM 2176 C CA . PHE A 1 289 ? -10.776 2.713 -9.465 1.00 74.62 289 PHE A CA 1
ATOM 2177 C C . PHE A 1 289 ? -12.069 1.910 -9.438 1.00 74.62 289 PHE A C 1
ATOM 2179 O O . PHE A 1 289 ? -12.291 1.103 -10.337 1.00 74.62 289 PHE A O 1
ATOM 2186 N N . PHE A 1 290 ? -12.940 2.180 -8.470 1.00 81.19 290 PHE A N 1
ATOM 2187 C CA . PHE A 1 290 ? -14.220 1.504 -8.299 1.00 81.19 290 PHE A CA 1
ATOM 2188 C C . PHE A 1 290 ? -15.381 2.504 -8.333 1.00 81.19 290 PHE A C 1
ATOM 2190 O O . PHE A 1 290 ? -15.213 3.666 -7.953 1.00 81.19 290 PHE A O 1
ATOM 2197 N N . PRO A 1 291 ? -16.570 2.081 -8.802 1.00 85.25 291 PRO A N 1
ATOM 2198 C CA . PRO A 1 291 ? -17.757 2.918 -8.716 1.00 85.25 291 PRO A CA 1
ATOM 2199 C C . PRO A 1 291 ? -18.196 3.053 -7.249 1.00 85.25 291 PRO A C 1
ATOM 2201 O O . PRO A 1 291 ? -17.901 2.162 -6.448 1.00 85.25 291 PRO A O 1
ATOM 2204 N N . PRO A 1 292 ? -18.953 4.110 -6.895 1.00 90.50 292 PRO A N 1
ATOM 2205 C CA . PRO A 1 292 ? -19.590 4.196 -5.587 1.00 90.50 292 PRO A CA 1
ATOM 2206 C C . PRO A 1 292 ? -20.388 2.930 -5.284 1.00 90.50 292 PRO A C 1
ATOM 2208 O O . PRO A 1 292 ? -21.182 2.482 -6.118 1.00 90.50 292 PRO A O 1
ATOM 2211 N N . PHE A 1 293 ? -20.188 2.366 -4.099 1.00 93.38 293 PHE A N 1
ATOM 2212 C CA . PHE A 1 293 ? -20.874 1.160 -3.675 1.00 93.38 293 PHE A CA 1
ATOM 2213 C C . PHE A 1 293 ? -22.241 1.535 -3.078 1.00 93.38 293 PHE A C 1
ATOM 2215 O O . PHE A 1 293 ? -22.302 2.319 -2.125 1.00 93.38 293 PHE A O 1
ATOM 2222 N N . PRO A 1 294 ? -23.360 1.039 -3.629 1.00 93.06 294 PRO A N 1
ATOM 2223 C CA . PRO A 1 294 ? -24.676 1.306 -3.068 1.00 93.06 294 PRO A CA 1
ATOM 2224 C C . PRO A 1 294 ? -24.877 0.475 -1.797 1.00 93.06 294 PRO A C 1
ATOM 2226 O O . PRO A 1 294 ? -24.846 -0.752 -1.851 1.00 93.06 294 PRO A O 1
ATOM 2229 N N . LEU A 1 295 ? -25.121 1.132 -0.662 1.00 93.38 295 LEU A N 1
ATOM 2230 C CA . LEU A 1 295 ? -25.384 0.454 0.610 1.00 93.38 295 LEU A CA 1
ATOM 2231 C C . LEU A 1 295 ? -26.473 1.190 1.391 1.00 93.38 295 LEU A C 1
ATOM 2233 O O . LEU A 1 295 ? -26.339 2.372 1.705 1.00 93.38 295 LEU A O 1
ATOM 2237 N N . ASN A 1 296 ? -27.579 0.495 1.673 1.00 89.75 296 ASN A N 1
ATOM 2238 C CA . ASN A 1 296 ? -28.765 1.040 2.348 1.00 89.75 296 ASN A CA 1
ATOM 2239 C C . ASN A 1 296 ? -29.240 2.371 1.741 1.00 89.75 296 ASN A C 1
ATOM 2241 O O . ASN A 1 296 ? -29.465 3.353 2.440 1.00 89.75 296 ASN A O 1
ATOM 2245 N N . ARG A 1 297 ? -29.372 2.398 0.406 1.00 88.56 297 ARG A N 1
ATOM 2246 C CA . ARG A 1 297 ? -29.798 3.562 -0.401 1.00 88.56 297 ARG A CA 1
ATOM 2247 C C . ARG A 1 297 ? -28.835 4.762 -0.385 1.00 88.56 297 ARG A C 1
ATOM 2249 O O . ARG A 1 297 ? -29.155 5.765 -1.010 1.00 88.56 297 ARG A O 1
ATOM 2256 N N . ARG A 1 298 ? -27.662 4.654 0.248 1.00 93.25 298 ARG A N 1
ATOM 2257 C CA . ARG A 1 298 ? -26.585 5.658 0.188 1.00 93.25 298 ARG A CA 1
ATOM 2258 C C . ARG A 1 298 ? -25.556 5.298 -0.875 1.00 93.25 298 ARG A C 1
ATOM 2260 O O . ARG A 1 298 ? -25.314 4.116 -1.144 1.00 93.25 298 ARG A O 1
ATOM 2267 N N . ARG A 1 299 ? -24.909 6.315 -1.445 1.00 94.12 299 ARG A N 1
ATOM 2268 C CA . ARG A 1 299 ? -23.715 6.144 -2.279 1.00 94.12 299 ARG A CA 1
ATOM 2269 C C . ARG A 1 299 ? -22.487 6.169 -1.383 1.00 94.12 299 ARG A C 1
ATOM 2271 O O . ARG A 1 299 ? -22.088 7.222 -0.904 1.00 94.12 299 ARG A O 1
ATOM 2278 N N . THR A 1 300 ? -21.881 5.010 -1.170 1.00 96.19 300 THR A N 1
ATOM 2279 C CA . THR A 1 300 ? -20.691 4.893 -0.320 1.00 96.19 300 THR A CA 1
ATOM 2280 C C . THR A 1 300 ? -19.415 4.825 -1.152 1.00 96.19 300 THR A C 1
ATOM 2282 O O . THR A 1 300 ? -19.420 4.351 -2.290 1.00 96.19 300 THR A O 1
ATOM 2285 N N . ALA A 1 301 ? -18.321 5.324 -0.595 1.00 93.56 301 ALA A N 1
ATOM 2286 C CA . ALA A 1 301 ? -16.980 5.218 -1.149 1.00 93.56 301 ALA A CA 1
ATOM 2287 C C . ALA A 1 301 ? -15.974 4.858 -0.056 1.00 93.56 301 ALA A C 1
ATOM 2289 O O . ALA A 1 301 ? -16.315 4.810 1.130 1.00 93.56 301 ALA A O 1
ATOM 2290 N N . ASP A 1 302 ? -14.726 4.653 -0.476 1.00 93.44 302 ASP A N 1
ATOM 2291 C CA . ASP A 1 302 ? -13.614 4.345 0.415 1.00 93.44 302 ASP A CA 1
ATOM 2292 C C . ASP A 1 302 ? -13.584 5.283 1.632 1.00 93.44 302 ASP A C 1
ATOM 2294 O O . ASP A 1 302 ? -13.689 6.512 1.514 1.00 93.44 302 ASP A O 1
ATOM 2298 N N . GLY A 1 303 ? -13.487 4.689 2.824 1.00 92.06 303 GLY A N 1
ATOM 2299 C CA . GLY A 1 303 ? -13.513 5.440 4.081 1.00 92.06 303 GLY A CA 1
ATOM 2300 C C . GLY A 1 303 ? -12.326 6.387 4.221 1.00 92.06 303 GLY A C 1
ATOM 2301 O O . GLY A 1 303 ? -12.408 7.382 4.936 1.00 92.06 303 GLY A O 1
ATOM 2302 N N . GLY A 1 304 ? -11.244 6.137 3.482 1.00 89.62 304 GLY A N 1
ATOM 2303 C CA . GLY A 1 304 ? -10.027 6.928 3.492 1.00 89.62 304 GLY A CA 1
ATOM 2304 C C . GLY A 1 304 ? -10.240 8.365 3.033 1.00 89.62 304 GLY A C 1
ATOM 2305 O O . GLY A 1 304 ? -9.555 9.253 3.534 1.00 89.62 304 GLY A O 1
ATOM 2306 N N . LEU A 1 305 ? -11.239 8.622 2.179 1.00 89.38 305 LEU A N 1
ATOM 2307 C CA . LEU A 1 305 ? -11.606 9.983 1.765 1.00 89.38 305 LEU A CA 1
ATOM 2308 C C . LEU A 1 305 ? -11.957 10.877 2.961 1.00 89.38 305 LEU A C 1
ATOM 2310 O O . LEU A 1 305 ? -11.683 12.075 2.923 1.00 89.38 305 LEU A O 1
ATOM 2314 N N . ARG A 1 306 ? -12.521 10.298 4.029 1.00 91.81 306 ARG A N 1
ATOM 2315 C CA . ARG A 1 306 ? -12.886 10.999 5.266 1.00 91.81 306 ARG A CA 1
ATOM 2316 C C . ARG A 1 306 ? -11.940 10.696 6.427 1.00 91.81 306 ARG A C 1
ATOM 2318 O O . ARG A 1 306 ? -11.638 11.599 7.207 1.00 91.81 306 ARG A O 1
ATOM 2325 N N . SER A 1 307 ? -11.501 9.447 6.570 1.00 91.81 307 SER A N 1
ATOM 2326 C CA . SER A 1 307 ? -10.739 8.973 7.726 1.00 91.81 307 SER A CA 1
ATOM 2327 C C . SER A 1 307 ? -9.846 7.769 7.392 1.00 91.81 307 SER A C 1
ATOM 2329 O O . SER A 1 307 ? -10.230 6.611 7.558 1.00 91.81 307 SER A O 1
ATOM 2331 N N . VAL A 1 308 ? -8.622 8.044 6.924 1.00 90.75 308 VAL A N 1
ATOM 2332 C CA . VAL A 1 308 ? -7.603 7.015 6.621 1.00 90.75 308 VAL A CA 1
ATOM 2333 C C . VAL A 1 308 ? -7.244 6.211 7.867 1.00 90.75 308 VAL A C 1
ATOM 2335 O O . VAL A 1 308 ? -7.266 4.984 7.844 1.00 90.75 308 VAL A O 1
ATOM 2338 N N . VAL A 1 309 ? -6.938 6.920 8.955 1.00 94.69 309 VAL A N 1
ATOM 2339 C CA . VAL A 1 309 ? -6.743 6.354 10.289 1.00 94.69 309 VAL A CA 1
ATOM 2340 C C . VAL A 1 309 ? -7.993 6.713 11.093 1.00 94.69 309 VAL A C 1
ATOM 2342 O O . VAL A 1 309 ? -8.141 7.881 11.463 1.00 94.69 309 VAL A O 1
ATOM 2345 N N . PRO A 1 310 ? -8.914 5.760 11.335 1.00 95.62 310 PRO A N 1
ATOM 2346 C CA . PRO A 1 310 ? -10.264 6.034 11.829 1.00 95.62 310 PRO A CA 1
ATOM 2347 C C . PRO A 1 310 ? -10.321 6.352 13.332 1.00 95.62 310 PRO A C 1
ATOM 2349 O O . PRO A 1 310 ? -11.082 5.743 14.084 1.00 95.62 310 PRO A O 1
ATOM 2352 N N . LEU A 1 311 ? -9.537 7.339 13.780 1.00 96.25 311 LEU A N 1
ATOM 2353 C CA . LEU A 1 311 ? -9.476 7.785 15.173 1.00 96.25 311 LEU A CA 1
ATOM 2354 C C . LEU A 1 311 ? -10.830 8.295 15.674 1.00 96.25 311 LEU A C 1
ATOM 2356 O O . LEU A 1 311 ? -11.187 8.026 16.811 1.00 96.25 311 LEU A O 1
ATOM 2360 N N . GLU A 1 312 ? -11.622 8.959 14.827 1.00 93.44 312 GLU A N 1
ATOM 2361 C CA . GLU A 1 312 ? -12.976 9.409 15.185 1.00 93.44 312 GLU A CA 1
ATOM 2362 C C . GLU A 1 312 ? -13.912 8.232 15.519 1.00 93.44 312 GLU A C 1
ATOM 2364 O O . GLU A 1 312 ? -14.722 8.317 16.441 1.00 93.44 312 GLU A O 1
ATOM 2369 N N . ALA A 1 313 ? -13.782 7.109 14.807 1.00 95.81 313 ALA A N 1
ATOM 2370 C CA . ALA A 1 313 ? -14.547 5.904 15.110 1.00 95.81 313 ALA A CA 1
ATOM 2371 C C . ALA A 1 313 ? -13.976 5.174 16.338 1.00 95.81 313 ALA A C 1
ATOM 2373 O O . ALA A 1 313 ? -14.741 4.743 17.198 1.00 95.81 313 ALA A O 1
ATOM 2374 N N . ALA A 1 314 ? -12.647 5.092 16.471 1.00 96.50 314 ALA A N 1
ATOM 2375 C CA . ALA A 1 314 ? -11.986 4.501 17.639 1.00 96.50 314 ALA A CA 1
ATOM 2376 C C . ALA A 1 314 ? -12.327 5.238 18.944 1.00 96.50 314 ALA A C 1
ATOM 2378 O O . ALA A 1 314 ? -12.541 4.615 19.979 1.00 96.50 314 ALA A O 1
ATOM 2379 N N . ALA A 1 315 ? -12.473 6.559 18.863 1.00 94.75 315 ALA A N 1
ATOM 2380 C CA . ALA A 1 315 ? -12.865 7.464 19.936 1.00 94.75 315 ALA A CA 1
ATOM 2381 C C . ALA A 1 315 ? -14.209 7.136 20.608 1.00 94.75 315 ALA A C 1
ATOM 2383 O O . ALA A 1 315 ? -14.480 7.667 21.686 1.00 94.75 315 ALA A O 1
ATOM 2384 N N . ARG A 1 316 ? -15.064 6.329 19.968 1.00 94.56 316 ARG A N 1
ATOM 2385 C CA . ARG A 1 316 ? -16.378 5.931 20.496 1.00 94.56 316 ARG A CA 1
ATOM 2386 C C . ARG A 1 316 ? -16.292 4.783 21.498 1.00 94.56 316 ARG A C 1
ATOM 2388 O O . ARG A 1 316 ? -17.293 4.462 22.132 1.00 94.56 316 ARG A O 1
ATOM 2395 N N . PHE A 1 317 ? -15.125 4.156 21.628 1.00 95.25 317 PHE A N 1
ATOM 2396 C CA . PHE A 1 317 ? -14.923 3.007 22.496 1.00 95.25 317 PHE A CA 1
ATOM 2397 C C . PHE A 1 317 ? -13.984 3.362 23.651 1.00 95.25 317 PHE A C 1
ATOM 2399 O O . PHE A 1 317 ? -12.985 4.051 23.432 1.00 95.25 317 PHE A O 1
ATOM 2406 N N . PRO A 1 318 ? -14.262 2.874 24.872 1.00 93.19 318 PRO A N 1
ATOM 2407 C CA . PRO A 1 318 ? -13.299 2.964 25.957 1.00 93.19 318 PRO A CA 1
ATOM 2408 C C . PRO A 1 318 ? -12.064 2.122 25.612 1.00 93.19 318 PRO A C 1
ATOM 2410 O O . PRO A 1 318 ? -12.187 0.993 25.130 1.00 93.19 318 PRO A O 1
ATOM 2413 N N . ALA A 1 319 ? -10.880 2.678 25.852 1.00 94.69 319 ALA A N 1
ATOM 2414 C CA . ALA A 1 319 ? -9.607 2.007 25.629 1.00 94.69 319 ALA A CA 1
ATOM 2415 C C . ALA A 1 319 ? -8.561 2.518 26.626 1.00 94.69 319 ALA A C 1
ATOM 2417 O O . ALA A 1 319 ? -8.528 3.704 26.943 1.00 94.69 319 ALA A O 1
ATOM 2418 N N . GLU A 1 320 ? -7.683 1.630 27.080 1.00 94.44 320 GLU A N 1
ATOM 2419 C CA . GLU A 1 320 ? -6.503 1.995 27.880 1.00 94.44 320 GLU A CA 1
ATOM 2420 C C . GLU A 1 320 ? -5.356 2.509 26.999 1.00 94.44 320 GLU A C 1
ATOM 2422 O O . GLU A 1 320 ? -4.492 3.260 27.445 1.00 94.44 320 GLU A O 1
ATOM 2427 N N . LEU A 1 321 ? -5.349 2.094 25.731 1.00 95.88 321 LEU A N 1
ATOM 2428 C CA . LEU A 1 321 ? -4.364 2.453 24.722 1.00 95.88 321 LEU A CA 1
ATOM 2429 C C . LEU A 1 321 ? -5.008 2.328 23.342 1.00 95.88 321 LEU A C 1
ATOM 2431 O O . LEU A 1 321 ? -5.700 1.349 23.060 1.00 95.88 321 LEU A O 1
ATOM 2435 N N . VAL A 1 322 ? -4.731 3.282 22.458 1.00 97.75 322 VAL A N 1
ATOM 2436 C CA . VAL A 1 322 ? -5.065 3.179 21.034 1.00 97.75 322 VAL A CA 1
ATOM 2437 C C . VAL A 1 322 ? -3.770 3.089 20.241 1.00 97.75 322 VAL A C 1
ATOM 2439 O O . VAL A 1 322 ? -2.980 4.027 20.233 1.00 97.75 322 VAL A O 1
ATOM 2442 N N . ALA A 1 323 ? -3.546 1.961 19.565 1.00 97.62 323 ALA A N 1
ATOM 2443 C CA . ALA A 1 323 ? -2.440 1.805 18.625 1.00 97.62 323 ALA A CA 1
ATOM 2444 C C . ALA A 1 323 ? -2.917 2.118 17.203 1.00 97.62 323 ALA A C 1
ATOM 2446 O O . ALA A 1 323 ? -3.733 1.394 16.633 1.00 97.62 323 ALA A O 1
ATOM 2447 N N . ALA A 1 324 ? -2.413 3.208 16.631 1.00 97.12 324 ALA A N 1
ATOM 2448 C CA . ALA A 1 324 ? -2.781 3.673 15.302 1.00 97.12 324 ALA A CA 1
ATOM 2449 C C . ALA A 1 324 ? -1.660 3.368 14.310 1.00 97.12 324 ALA A C 1
ATOM 2451 O O . ALA A 1 324 ? -0.571 3.927 14.412 1.00 97.12 324 ALA A O 1
ATOM 2452 N N . VAL A 1 325 ? -1.930 2.488 13.343 1.00 95.75 325 VAL A N 1
ATOM 2453 C CA . VAL A 1 325 ? -0.977 2.157 12.277 1.00 95.75 325 VAL A CA 1
ATOM 2454 C C . VAL A 1 325 ? -1.281 3.009 11.049 1.00 95.75 325 VAL A C 1
ATOM 2456 O O . VAL A 1 325 ? -2.260 2.770 10.344 1.00 95.75 32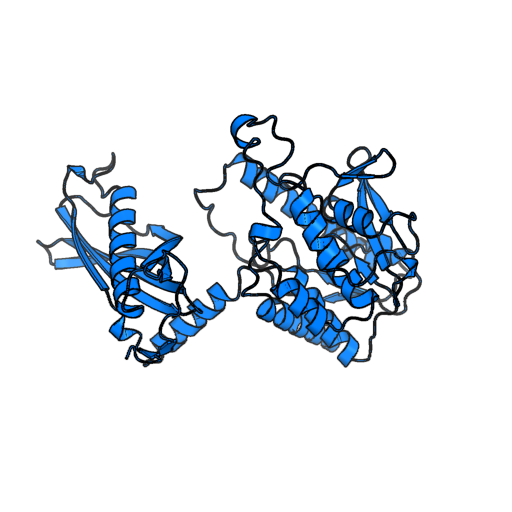5 VAL A O 1
ATOM 2459 N N . ASP A 1 326 ? -0.435 3.997 10.790 1.00 93.06 326 ASP A N 1
ATOM 2460 C CA . ASP A 1 326 ? -0.549 4.922 9.668 1.00 93.06 326 ASP A CA 1
ATOM 2461 C C . ASP A 1 326 ? 0.378 4.506 8.526 1.00 93.06 326 ASP A C 1
ATOM 2463 O O . ASP A 1 326 ? 1.574 4.794 8.530 1.00 93.06 326 ASP A O 1
ATOM 2467 N N . VAL A 1 327 ? -0.198 3.843 7.524 1.00 86.06 327 VAL A N 1
ATOM 2468 C CA . VAL A 1 327 ? 0.516 3.433 6.306 1.00 86.06 327 VAL A CA 1
ATOM 2469 C C . VAL A 1 327 ? 0.565 4.526 5.233 1.00 86.06 327 VAL A C 1
ATOM 2471 O O . VAL A 1 327 ? 0.999 4.239 4.122 1.00 86.06 327 VAL A O 1
ATOM 2474 N N . GLY A 1 328 ? 0.143 5.756 5.553 1.00 75.00 328 GLY A N 1
ATOM 2475 C CA . GLY A 1 328 ? 0.411 6.992 4.817 1.00 75.00 328 GLY A CA 1
ATOM 2476 C C . GLY A 1 328 ? -0.032 7.076 3.345 1.00 75.00 328 GLY A C 1
ATOM 2477 O O . GLY A 1 328 ? -0.172 6.105 2.601 1.00 75.00 328 GLY A O 1
ATOM 2478 N N . ALA A 1 329 ? -0.139 8.307 2.841 1.00 66.81 329 ALA A N 1
ATOM 2479 C CA . ALA A 1 329 ? -0.294 8.557 1.402 1.00 66.81 329 ALA A CA 1
ATOM 2480 C C . ALA A 1 329 ? 0.993 8.243 0.597 1.00 66.81 329 ALA A C 1
ATOM 2482 O O . ALA A 1 329 ? 0.953 8.082 -0.624 1.00 66.81 329 ALA A O 1
ATOM 2483 N N . GLY A 1 330 ? 2.141 8.070 1.268 1.00 58.94 330 GLY A N 1
ATOM 2484 C CA . GLY A 1 330 ? 3.442 7.832 0.628 1.00 58.94 330 GLY A CA 1
ATOM 2485 C C . GLY A 1 330 ? 4.267 9.092 0.364 1.00 58.94 330 GLY A C 1
ATOM 2486 O O . GLY A 1 330 ? 5.155 9.049 -0.479 1.00 58.94 330 GLY A O 1
ATOM 2487 N N . PHE A 1 331 ? 3.994 10.203 1.060 1.00 61.84 331 PHE A N 1
ATOM 2488 C CA . PHE A 1 331 ? 4.815 11.423 0.989 1.00 61.84 331 PHE A CA 1
ATOM 2489 C C . PHE A 1 331 ? 6.177 11.293 1.686 1.00 61.84 331 PHE A C 1
ATOM 2491 O O . PHE A 1 331 ? 7.027 12.159 1.523 1.00 61.84 331 PHE A O 1
ATOM 2498 N N . ASP A 1 332 ? 6.407 10.199 2.416 1.00 55.25 332 ASP A N 1
ATOM 2499 C CA . ASP A 1 332 ? 7.685 9.904 3.075 1.00 55.25 332 ASP A CA 1
ATOM 2500 C C . ASP A 1 332 ? 8.785 9.477 2.080 1.00 55.25 332 ASP A C 1
ATOM 2502 O O . ASP A 1 332 ? 9.931 9.260 2.467 1.00 55.25 332 ASP A O 1
ATOM 2506 N N . SER A 1 333 ? 8.442 9.328 0.796 1.00 50.78 333 SER A N 1
ATOM 2507 C CA . SER A 1 333 ? 9.378 9.057 -0.296 1.00 50.78 333 SER A CA 1
ATOM 2508 C C . SER A 1 333 ? 9.409 10.237 -1.273 1.00 50.78 333 SER A C 1
ATOM 2510 O O . SER A 1 333 ? 8.363 10.856 -1.498 1.00 50.78 333 SER A O 1
ATOM 2512 N N . PRO A 1 334 ? 10.569 10.546 -1.888 1.00 48.81 334 PRO A N 1
ATOM 2513 C CA . PRO A 1 334 ? 10.657 11.602 -2.891 1.00 48.81 334 PRO A CA 1
ATOM 2514 C C . PRO A 1 334 ? 9.631 11.371 -4.004 1.00 48.81 334 PRO A C 1
ATOM 2516 O O . PRO A 1 334 ? 9.387 10.233 -4.411 1.00 48.81 334 PRO A O 1
ATOM 2519 N N . SER A 1 335 ? 9.013 12.452 -4.488 1.00 47.31 335 SER A N 1
ATOM 2520 C CA . SER A 1 335 ? 8.081 12.369 -5.611 1.00 47.31 335 SER A CA 1
ATOM 2521 C C . SER A 1 335 ? 8.798 11.761 -6.811 1.00 47.31 335 SER A C 1
ATOM 2523 O O . SER A 1 335 ? 9.795 12.319 -7.276 1.00 47.31 335 SER A O 1
ATOM 2525 N N . GLU A 1 336 ? 8.298 10.644 -7.333 1.00 45.38 336 GLU A N 1
ATOM 2526 C CA . GLU A 1 336 ? 8.758 10.185 -8.637 1.00 45.38 336 GLU A CA 1
ATOM 2527 C C . GLU A 1 336 ? 8.390 11.250 -9.683 1.00 45.38 336 GLU A C 1
ATOM 2529 O O . GLU A 1 336 ? 7.253 11.740 -9.673 1.00 45.38 336 GLU A O 1
ATOM 2534 N N . PRO A 1 337 ? 9.322 11.657 -10.567 1.00 41.47 337 PRO A N 1
ATOM 2535 C CA . PRO A 1 337 ? 8.978 12.539 -11.673 1.00 41.47 337 PRO A CA 1
ATOM 2536 C C . PRO A 1 337 ? 7.849 11.883 -12.482 1.00 41.47 337 PRO A C 1
ATOM 2538 O O . PRO A 1 337 ? 7.856 10.660 -12.646 1.00 41.47 337 PRO A O 1
ATOM 2541 N N . PRO A 1 338 ? 6.854 12.650 -12.963 1.00 41.47 338 PRO A N 1
ATOM 2542 C CA . PRO A 1 338 ? 5.644 12.083 -13.542 1.00 41.47 338 PRO A CA 1
ATOM 2543 C C . PRO A 1 338 ? 5.982 11.109 -14.675 1.00 41.47 338 PRO A C 1
ATOM 2545 O O . PRO A 1 338 ? 6.459 11.504 -15.739 1.00 41.47 338 PRO A O 1
ATOM 2548 N N . GLY A 1 339 ? 5.698 9.823 -14.462 1.00 43.12 339 GLY A N 1
ATOM 2549 C CA . GLY A 1 339 ? 5.781 8.818 -15.513 1.00 43.12 339 GLY A CA 1
ATOM 2550 C C . GLY A 1 339 ? 4.812 9.170 -16.645 1.00 43.12 339 GLY A C 1
ATOM 2551 O O . GLY A 1 339 ? 3.616 9.360 -16.420 1.00 43.12 339 GLY A O 1
ATOM 2552 N N . ARG A 1 340 ? 5.311 9.234 -17.887 1.00 44.41 340 ARG A N 1
ATOM 2553 C CA . ARG A 1 340 ? 4.567 9.618 -19.110 1.00 44.41 340 ARG A CA 1
ATOM 2554 C C . ARG A 1 340 ? 3.345 8.737 -19.462 1.00 44.41 340 ARG A C 1
ATOM 2556 O O . ARG A 1 340 ? 2.726 8.974 -20.492 1.00 44.41 340 ARG A O 1
ATOM 2563 N N . ARG A 1 341 ? 2.982 7.729 -18.656 1.00 46.16 341 ARG A N 1
ATOM 2564 C CA . ARG A 1 341 ? 1.948 6.722 -18.983 1.00 46.16 341 ARG A CA 1
ATOM 2565 C C . ARG A 1 341 ? 0.572 6.953 -18.349 1.00 46.16 341 ARG A C 1
ATOM 2567 O O . ARG A 1 341 ? -0.410 6.470 -18.901 1.00 46.16 341 ARG A O 1
ATOM 2574 N N . THR A 1 342 ? 0.465 7.695 -17.246 1.00 52.88 342 THR A N 1
ATOM 2575 C CA . THR A 1 342 ? -0.842 7.994 -16.628 1.00 52.88 342 THR A CA 1
ATOM 2576 C C . THR A 1 342 ? -1.352 9.343 -17.140 1.00 52.88 342 THR A C 1
ATOM 2578 O O . THR A 1 342 ? -0.630 10.330 -16.980 1.00 52.88 342 THR A O 1
ATOM 2581 N N . PRO A 1 343 ? -2.556 9.432 -17.739 1.00 61.44 343 PRO A N 1
ATOM 2582 C CA . PRO A 1 343 ? -3.149 10.694 -18.183 1.00 61.44 343 PRO A CA 1
ATOM 2583 C C . PRO A 1 343 ? -3.103 11.783 -17.104 1.00 61.44 343 PRO A C 1
ATOM 2585 O O . PRO A 1 343 ? -3.351 11.506 -15.932 1.00 61.44 343 PRO A O 1
ATOM 2588 N N . ALA A 1 344 ? -2.806 13.027 -17.491 1.00 66.81 344 ALA A N 1
ATOM 2589 C CA . ALA A 1 344 ? -2.582 14.124 -16.545 1.00 66.81 344 ALA A CA 1
ATOM 2590 C C . ALA A 1 344 ? -3.766 14.360 -15.593 1.00 66.81 344 ALA A C 1
ATOM 2592 O O . ALA A 1 344 ? -3.547 14.551 -14.401 1.00 66.81 344 ALA A O 1
ATOM 2593 N N . LEU A 1 345 ? -5.002 14.260 -16.093 1.00 68.12 345 LEU A N 1
ATOM 2594 C CA . LEU A 1 345 ? -6.214 14.382 -15.276 1.00 68.12 345 LEU A CA 1
ATOM 2595 C C . LEU A 1 345 ? -6.349 13.252 -14.246 1.00 68.12 345 LEU A C 1
ATOM 2597 O O . LEU A 1 345 ? -6.734 13.504 -13.109 1.00 68.12 345 LEU A O 1
ATOM 2601 N N . LEU A 1 346 ? -5.981 12.022 -14.616 1.00 64.62 346 LEU A N 1
ATOM 2602 C CA . LEU A 1 346 ? -5.990 10.884 -13.694 1.00 64.62 346 LEU A CA 1
ATOM 2603 C C . LEU A 1 346 ? -4.929 11.040 -12.601 1.00 64.62 346 LEU A C 1
ATOM 2605 O O . LEU A 1 346 ? -5.196 10.742 -11.440 1.00 64.62 346 LEU A O 1
ATOM 2609 N N . ARG A 1 347 ? -3.743 11.550 -12.959 1.00 69.12 347 ARG A N 1
ATOM 2610 C CA . ARG A 1 347 ? -2.692 11.865 -11.980 1.00 69.12 347 ARG A CA 1
ATOM 2611 C C . ARG A 1 347 ? -3.128 12.971 -11.028 1.00 69.12 347 ARG A C 1
ATOM 2613 O O . ARG A 1 347 ? -3.020 12.786 -9.826 1.00 69.12 347 ARG A O 1
ATOM 2620 N N . LEU A 1 348 ? -3.658 14.075 -11.559 1.00 74.19 348 LEU A N 1
ATOM 2621 C CA . LEU A 1 348 ? -4.118 15.208 -10.756 1.00 74.19 348 LEU A CA 1
ATOM 2622 C C . LEU A 1 348 ? -5.207 14.783 -9.765 1.00 74.19 348 LEU A C 1
ATOM 2624 O O . LEU A 1 348 ? -5.168 15.183 -8.607 1.00 74.19 348 LEU A O 1
ATOM 2628 N N . HIS A 1 349 ? -6.146 13.940 -10.205 1.00 76.50 349 HIS A N 1
ATOM 2629 C CA . HIS A 1 349 ? -7.172 13.385 -9.329 1.00 76.50 349 HIS A CA 1
ATOM 2630 C C . HIS A 1 349 ? -6.565 12.554 -8.192 1.00 76.50 349 HIS A C 1
ATOM 2632 O O . HIS A 1 349 ? -6.869 12.805 -7.029 1.00 76.50 349 HIS A O 1
ATOM 2638 N N . GLY A 1 350 ? -5.667 11.615 -8.516 1.00 72.81 350 GLY A N 1
ATOM 2639 C CA . GLY A 1 350 ? -4.980 10.805 -7.510 1.00 72.81 350 GLY A CA 1
ATOM 2640 C C . GLY A 1 350 ? -4.147 11.648 -6.539 1.00 72.81 350 GLY A C 1
ATOM 2641 O O . GLY A 1 350 ? -4.205 11.425 -5.335 1.00 72.81 350 GLY A O 1
ATOM 2642 N N . ASP A 1 351 ? -3.421 12.653 -7.032 1.00 74.81 351 ASP A N 1
ATOM 2643 C CA . ASP A 1 351 ? -2.629 13.568 -6.201 1.00 74.81 351 ASP A CA 1
ATOM 2644 C C . ASP A 1 351 ? -3.509 14.386 -5.247 1.00 74.81 351 ASP A C 1
ATOM 2646 O O . ASP A 1 351 ? -3.183 14.501 -4.065 1.00 74.81 351 ASP A O 1
ATOM 2650 N N . ALA A 1 352 ? -4.647 14.900 -5.727 1.00 80.69 352 ALA A N 1
ATOM 2651 C CA . ALA A 1 352 ? -5.609 15.620 -4.897 1.00 80.69 352 ALA A CA 1
ATOM 2652 C C . ALA A 1 352 ? -6.225 14.715 -3.817 1.00 80.69 352 ALA A C 1
ATOM 2654 O O . ALA A 1 352 ? -6.311 15.116 -2.656 1.00 80.69 352 ALA A O 1
ATOM 2655 N N . GLN A 1 353 ? -6.600 13.479 -4.169 1.00 80.75 353 GLN A N 1
ATOM 2656 C CA . GLN A 1 353 ? -7.094 12.490 -3.206 1.00 80.75 353 GLN A CA 1
ATOM 2657 C C . GLN A 1 353 ? -6.036 12.167 -2.145 1.00 80.75 353 GLN A C 1
ATOM 2659 O O . GLN A 1 353 ? -6.337 12.190 -0.954 1.00 80.75 353 GLN A O 1
ATOM 2664 N N . TRP A 1 354 ? -4.785 11.922 -2.544 1.00 79.06 354 TRP A N 1
ATOM 2665 C CA . TRP A 1 354 ? -3.704 11.622 -1.603 1.00 79.06 354 TRP A CA 1
ATOM 2666 C C . TRP A 1 354 ? -3.366 12.793 -0.682 1.00 79.06 354 TRP A C 1
ATOM 2668 O O . TRP A 1 354 ? -3.115 12.571 0.505 1.00 79.06 354 TRP A O 1
ATOM 2678 N N . ALA A 1 355 ? -3.397 14.025 -1.194 1.00 80.75 355 ALA A N 1
ATOM 2679 C CA . ALA A 1 355 ? -3.232 15.225 -0.382 1.00 80.75 355 ALA A CA 1
ATOM 2680 C C . ALA A 1 355 ? -4.352 15.346 0.662 1.00 80.75 355 ALA A C 1
ATOM 2682 O O . ALA A 1 355 ? -4.058 15.465 1.849 1.00 80.75 355 ALA A O 1
ATOM 2683 N N . LEU A 1 356 ? -5.616 15.213 0.240 1.00 85.56 356 LEU A N 1
ATOM 2684 C CA . LEU A 1 356 ? -6.778 15.233 1.133 1.00 85.56 356 LEU A CA 1
ATOM 2685 C C . LEU A 1 356 ? -6.662 14.175 2.240 1.00 85.56 356 LEU A C 1
ATOM 2687 O O . LEU A 1 356 ? -6.836 14.476 3.419 1.00 85.56 356 LEU A O 1
ATOM 2691 N N . MET A 1 357 ? -6.333 12.940 1.866 1.00 87.56 357 MET A N 1
ATOM 2692 C CA . MET A 1 357 ? -6.187 11.818 2.791 1.00 87.56 357 MET A CA 1
ATOM 2693 C C . MET A 1 357 ? -5.091 12.073 3.833 1.00 87.56 357 MET A C 1
ATOM 2695 O O . MET A 1 357 ? -5.313 11.856 5.023 1.00 87.56 357 MET A O 1
ATOM 2699 N N . ALA A 1 358 ? -3.932 12.589 3.417 1.00 85.69 358 ALA A N 1
ATOM 2700 C CA . ALA A 1 358 ? -2.860 12.937 4.348 1.00 85.69 358 ALA A CA 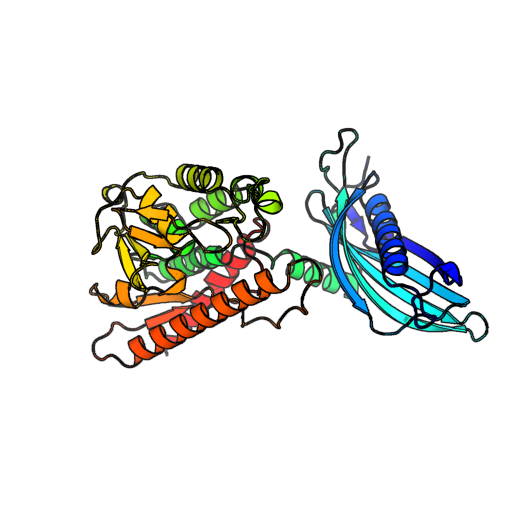1
ATOM 2701 C C . ALA A 1 358 ? -3.237 14.101 5.275 1.00 85.69 358 ALA A C 1
ATOM 2703 O O . ALA A 1 358 ? -2.949 14.037 6.471 1.00 85.69 358 ALA A O 1
ATOM 2704 N N . SER A 1 359 ? -3.906 15.133 4.748 1.00 87.88 359 SER A N 1
ATOM 2705 C CA . SER A 1 359 ? -4.417 16.251 5.548 1.00 87.88 359 SER A CA 1
ATOM 2706 C C . SER A 1 359 ? -5.421 15.777 6.598 1.00 87.88 359 SER A C 1
ATOM 2708 O O . SER A 1 359 ? -5.312 16.165 7.760 1.00 87.88 359 SER A O 1
ATOM 2710 N N . ASN A 1 360 ? -6.340 14.881 6.231 1.00 90.06 360 ASN A N 1
ATOM 2711 C CA . ASN A 1 360 ? -7.310 14.301 7.159 1.00 90.06 360 ASN A CA 1
ATOM 2712 C C . ASN A 1 360 ? -6.633 13.480 8.265 1.00 90.06 360 ASN A C 1
ATOM 2714 O O . ASN A 1 360 ? -7.021 13.599 9.425 1.00 90.06 360 ASN A O 1
ATOM 2718 N N . THR A 1 361 ? -5.601 12.691 7.944 1.00 92.06 361 THR A N 1
ATOM 2719 C CA . THR A 1 361 ? -4.823 11.950 8.953 1.00 92.06 361 THR A CA 1
ATOM 2720 C C . THR A 1 361 ? -4.111 12.888 9.925 1.00 92.06 361 THR A C 1
ATOM 2722 O O . THR A 1 361 ? -4.175 12.677 11.136 1.00 92.06 361 THR A O 1
ATOM 2725 N N . ALA A 1 362 ? -3.455 13.935 9.413 1.00 91.19 362 ALA A N 1
ATOM 2726 C CA . ALA A 1 362 ? -2.761 14.917 10.243 1.00 91.19 362 ALA A CA 1
ATOM 2727 C C . ALA A 1 362 ? -3.733 15.648 11.182 1.00 91.19 362 ALA A C 1
ATOM 2729 O O . ALA A 1 362 ? -3.467 15.761 12.379 1.00 91.19 362 ALA A O 1
ATOM 2730 N N . LEU A 1 363 ? -4.891 16.068 10.661 1.00 92.06 363 LEU A N 1
ATOM 2731 C CA . LEU A 1 363 ? -5.942 16.703 11.451 1.00 92.06 363 LEU A CA 1
ATOM 2732 C C . LEU A 1 363 ? -6.512 15.754 12.512 1.00 92.06 363 LEU A C 1
ATOM 2734 O O . LEU A 1 363 ? -6.640 16.143 13.667 1.00 92.06 363 LEU A O 1
ATOM 2738 N N . ALA A 1 364 ? -6.829 14.508 12.150 1.00 93.12 364 ALA A N 1
ATOM 2739 C CA . ALA A 1 364 ? -7.373 13.527 13.087 1.00 93.12 364 ALA A CA 1
ATOM 2740 C C . ALA A 1 364 ? -6.412 13.255 14.253 1.00 93.12 364 ALA A C 1
ATOM 2742 O O . ALA A 1 364 ? -6.848 13.167 15.400 1.00 93.12 364 ALA A O 1
ATOM 2743 N N . ARG A 1 365 ? -5.10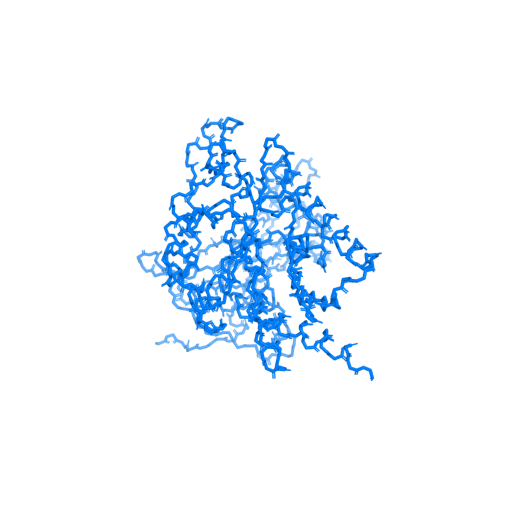7 13.167 13.968 1.00 95.00 365 ARG A N 1
ATOM 2744 C CA . ARG A 1 365 ? -4.074 13.016 14.996 1.00 95.00 365 ARG A CA 1
ATOM 2745 C C . ARG A 1 365 ? -4.000 14.241 15.908 1.00 95.00 365 ARG A C 1
ATOM 2747 O O . ARG A 1 365 ? -4.055 14.078 17.122 1.00 95.00 365 ARG A O 1
ATOM 2754 N N . ALA A 1 366 ? -3.935 15.443 15.337 1.00 94.50 366 ALA A N 1
ATOM 2755 C CA . ALA A 1 366 ? -3.886 16.680 16.114 1.00 94.50 366 ALA A CA 1
ATOM 2756 C C . ALA A 1 366 ? -5.125 16.842 17.013 1.00 94.50 366 ALA A C 1
ATOM 2758 O O . ALA A 1 366 ? -5.004 17.189 18.183 1.00 94.50 366 ALA A O 1
ATOM 2759 N N . LEU A 1 367 ? -6.317 16.529 16.492 1.00 94.69 367 LEU A N 1
ATOM 2760 C CA . LEU A 1 367 ? -7.559 16.548 17.269 1.00 94.69 367 LEU A CA 1
ATOM 2761 C C . LEU A 1 367 ? -7.548 15.516 18.399 1.00 94.69 367 LEU A C 1
ATOM 2763 O O . LEU A 1 367 ? -8.040 15.811 19.486 1.00 94.69 367 LEU A O 1
ATOM 2767 N N . TRP A 1 368 ? -6.996 14.322 18.169 1.00 96.06 368 TRP A N 1
ATOM 2768 C CA . TRP A 1 368 ? -6.862 13.312 19.219 1.00 96.06 368 TRP A CA 1
ATOM 2769 C C . TRP A 1 368 ? -5.962 13.800 20.354 1.00 96.06 368 TRP A C 1
ATOM 2771 O O . TRP A 1 368 ? -6.366 13.744 21.510 1.00 96.06 368 TRP A O 1
ATOM 2781 N N . GLU A 1 369 ? -4.776 14.310 20.016 1.00 93.69 369 GLU A N 1
ATOM 2782 C CA . GLU A 1 369 ? -3.790 14.824 20.977 1.00 93.69 369 GLU A CA 1
ATOM 2783 C C . GLU A 1 369 ? -4.320 16.049 21.747 1.00 93.69 369 GLU A C 1
ATOM 2785 O O . GLU A 1 369 ? -4.033 16.203 22.931 1.00 93.69 369 GLU A O 1
ATOM 2790 N N . ALA A 1 370 ? -5.141 16.889 21.107 1.00 94.75 370 ALA A N 1
ATOM 2791 C CA . ALA A 1 370 ? -5.731 18.075 21.726 1.00 94.75 370 ALA A CA 1
ATOM 2792 C C . ALA A 1 370 ? -6.985 17.797 22.577 1.00 94.75 370 ALA A C 1
ATOM 2794 O O . ALA A 1 370 ? -7.396 18.668 23.342 1.00 94.75 370 ALA A O 1
ATOM 2795 N N . THR A 1 371 ? -7.627 16.630 22.443 1.00 95.25 371 THR A N 1
ATOM 2796 C CA . THR A 1 371 ? -8.880 16.325 23.155 1.00 95.25 371 THR A CA 1
ATOM 2797 C C . THR A 1 371 ? -8.589 15.710 24.532 1.00 95.25 371 THR A C 1
ATOM 2799 O O . THR A 1 371 ? -8.073 14.590 24.595 1.00 95.25 371 THR A O 1
ATOM 2802 N N . PRO A 1 372 ? -8.969 16.363 25.648 1.00 92.88 372 PRO A N 1
ATOM 2803 C CA . PRO A 1 372 ? -8.770 15.806 26.984 1.00 92.88 372 PRO A CA 1
ATOM 2804 C C . PRO A 1 372 ? -9.549 14.503 27.194 1.00 92.88 372 PRO A C 1
ATOM 2806 O O . PRO A 1 372 ? -10.637 14.315 26.649 1.00 92.88 372 PRO A O 1
ATOM 2809 N N . GLY A 1 373 ? -9.003 13.599 28.010 1.00 91.19 373 GLY A N 1
ATOM 2810 C CA . GLY A 1 373 ? -9.650 12.325 28.348 1.00 91.19 373 GLY A CA 1
ATOM 2811 C C . GLY A 1 373 ? -9.584 11.257 27.251 1.00 91.19 373 GLY A C 1
ATOM 2812 O O . GLY A 1 373 ? -10.155 10.180 27.416 1.00 91.19 373 GLY A O 1
ATOM 2813 N N . ARG A 1 374 ? -8.886 11.514 26.136 1.00 93.75 374 ARG A N 1
ATOM 2814 C CA . ARG A 1 374 ? -8.569 10.474 25.152 1.00 93.75 374 ARG A CA 1
ATOM 2815 C C . ARG A 1 374 ? -7.563 9.479 25.715 1.00 93.75 374 ARG A C 1
ATOM 2817 O O . ARG A 1 374 ? -6.655 9.843 26.459 1.00 93.75 374 ARG A O 1
ATOM 2824 N N . ALA A 1 375 ? -7.713 8.221 25.307 1.00 94.44 375 ALA A N 1
ATOM 2825 C CA . ALA A 1 375 ? -6.730 7.193 25.606 1.00 94.44 375 ALA A CA 1
ATOM 2826 C C . ALA A 1 375 ? -5.356 7.580 25.020 1.00 94.44 375 ALA A C 1
ATOM 2828 O O . ALA A 1 375 ? -5.308 8.193 23.941 1.00 94.44 375 ALA A O 1
ATOM 2829 N N . PRO A 1 376 ? -4.247 7.194 25.675 1.00 95.12 376 PRO A N 1
ATOM 2830 C CA . PRO A 1 376 ? -2.912 7.318 25.109 1.00 95.12 376 PRO A CA 1
ATOM 2831 C C . PRO A 1 376 ? -2.859 6.778 23.674 1.00 95.12 376 PRO A C 1
ATOM 2833 O O . PRO A 1 376 ? -3.393 5.704 23.381 1.00 95.12 376 PRO A O 1
ATOM 2836 N N . LEU A 1 377 ? -2.220 7.531 22.779 1.00 96.19 377 LEU A N 1
ATOM 2837 C CA . LEU A 1 377 ? -2.092 7.183 21.366 1.00 96.19 377 LEU A CA 1
ATOM 2838 C C . LEU A 1 377 ? -0.681 6.674 21.075 1.00 96.19 377 LEU A C 1
ATOM 2840 O O . LEU A 1 377 ? 0.285 7.430 21.149 1.00 96.19 377 LEU A O 1
ATOM 2844 N N . LEU A 1 378 ? -0.565 5.408 20.683 1.00 96.62 378 LEU A N 1
ATOM 2845 C CA . LEU A 1 378 ? 0.661 4.851 20.125 1.00 96.62 378 LEU A CA 1
ATOM 2846 C C . LEU A 1 378 ? 0.622 4.995 18.600 1.00 96.62 378 LEU A C 1
ATOM 2848 O O . LEU A 1 378 ? -0.045 4.224 17.909 1.00 96.62 378 LEU A O 1
ATOM 2852 N N . TRP A 1 379 ? 1.323 5.999 18.074 1.00 96.12 379 TRP A N 1
ATOM 2853 C CA . TRP A 1 379 ? 1.373 6.261 16.636 1.00 96.12 379 TRP A CA 1
ATOM 2854 C C . TRP A 1 379 ? 2.474 5.444 15.955 1.00 96.12 379 TRP A C 1
ATOM 2856 O O . TRP A 1 379 ? 3.663 5.724 16.104 1.00 96.12 379 TRP A O 1
ATOM 2866 N N . ILE A 1 380 ? 2.078 4.448 15.170 1.00 95.94 380 ILE A N 1
ATOM 2867 C CA . ILE A 1 380 ? 2.972 3.564 14.426 1.00 95.94 380 ILE A CA 1
ATOM 2868 C C . ILE A 1 380 ? 2.967 4.019 12.971 1.00 95.94 380 ILE A C 1
ATOM 2870 O O . ILE A 1 380 ? 1.957 3.886 12.284 1.00 95.94 380 ILE A O 1
ATOM 2874 N N . ARG A 1 381 ? 4.097 4.538 12.484 1.00 91.69 381 ARG A N 1
ATOM 2875 C CA . ARG A 1 381 ? 4.228 5.030 11.105 1.00 91.69 381 ARG A CA 1
ATOM 2876 C C . ARG A 1 381 ? 5.299 4.249 10.333 1.00 91.69 381 ARG A C 1
ATOM 2878 O O . ARG A 1 381 ? 6.474 4.625 10.379 1.00 91.69 381 ARG A O 1
ATOM 2885 N N . PRO A 1 382 ? 4.923 3.153 9.649 1.00 88.62 382 PRO A N 1
ATOM 2886 C CA . PRO A 1 382 ? 5.809 2.431 8.742 1.00 88.62 382 PRO A CA 1
ATOM 2887 C C . PRO A 1 382 ? 6.218 3.311 7.560 1.00 88.62 382 PRO A C 1
ATOM 2889 O O . PRO A 1 382 ? 5.443 4.145 7.091 1.00 88.62 382 PRO A O 1
ATOM 2892 N N . ARG A 1 383 ? 7.429 3.115 7.037 1.00 82.62 383 ARG A N 1
ATOM 2893 C CA . ARG A 1 383 ? 7.861 3.786 5.807 1.00 82.62 383 ARG A CA 1
ATOM 2894 C C . ARG A 1 383 ? 7.091 3.229 4.616 1.00 82.62 383 ARG A C 1
ATOM 2896 O O . ARG A 1 383 ? 7.037 2.020 4.404 1.00 82.62 383 ARG A O 1
ATOM 2903 N N . VAL A 1 384 ? 6.544 4.121 3.794 1.00 73.19 384 VAL A N 1
ATOM 2904 C CA . VAL A 1 384 ? 5.756 3.751 2.614 1.00 73.19 384 VAL A CA 1
ATOM 2905 C C . VAL A 1 384 ? 6.154 4.565 1.378 1.00 73.19 384 VAL A C 1
ATOM 2907 O O . VAL A 1 384 ? 6.471 5.749 1.474 1.00 73.19 384 VAL A O 1
ATOM 2910 N N . ARG A 1 385 ? 6.138 3.937 0.193 1.00 62.66 385 ARG A N 1
ATOM 2911 C CA . ARG A 1 385 ? 6.452 4.589 -1.096 1.00 62.66 385 ARG A CA 1
ATOM 2912 C C . ARG A 1 385 ? 5.218 5.179 -1.792 1.00 62.66 385 ARG A C 1
ATOM 2914 O O . ARG A 1 385 ? 4.091 4.783 -1.503 1.00 62.66 385 ARG A O 1
ATOM 2921 N N . ARG A 1 386 ? 5.389 6.161 -2.682 1.00 56.72 386 ARG A N 1
ATOM 2922 C CA . ARG A 1 386 ? 4.286 6.832 -3.407 1.00 56.72 386 ARG A CA 1
ATOM 2923 C C . ARG A 1 386 ? 3.847 6.018 -4.634 1.00 56.72 386 ARG A C 1
ATOM 2925 O O . ARG A 1 386 ? 4.671 5.381 -5.265 1.00 56.72 386 ARG A O 1
ATOM 2932 N N . GLY A 1 387 ? 2.561 6.083 -4.996 1.00 50.53 387 GLY A N 1
ATOM 2933 C CA . GLY A 1 387 ? 2.072 5.679 -6.328 1.00 50.53 387 GLY A CA 1
ATOM 2934 C C . GLY A 1 387 ? 1.794 4.191 -6.572 1.00 50.53 387 GLY A C 1
ATOM 2935 O O . GLY A 1 387 ? 1.296 3.847 -7.641 1.00 50.53 387 GLY A O 1
ATOM 2936 N N . GLU A 1 388 ? 2.053 3.308 -5.609 1.00 52.03 388 GLU A N 1
ATOM 2937 C CA . GLU A 1 388 ? 2.025 1.860 -5.848 1.00 52.03 388 GLU A CA 1
ATOM 2938 C C . GLU A 1 388 ? 1.013 1.173 -4.928 1.00 52.03 388 GLU A C 1
ATOM 2940 O O . GLU A 1 388 ? 1.157 1.174 -3.706 1.00 52.03 388 GLU A O 1
ATOM 2945 N N . THR A 1 389 ? -0.052 0.622 -5.517 1.00 44.72 389 THR A N 1
ATOM 2946 C CA . THR A 1 389 ? -1.172 0.050 -4.753 1.00 44.72 389 THR A CA 1
ATOM 2947 C C . THR A 1 389 ? -1.147 -1.484 -4.736 1.00 44.72 389 THR A C 1
ATOM 2949 O O . THR A 1 389 ? -1.661 -2.068 -3.790 1.00 44.72 389 THR A O 1
ATOM 2952 N N . PHE A 1 390 ? -0.522 -2.165 -5.712 1.00 47.81 390 PHE A N 1
ATOM 2953 C CA . PHE A 1 390 ? -0.542 -3.636 -5.783 1.00 47.81 390 PHE A CA 1
ATOM 2954 C C . PHE A 1 390 ? 0.686 -4.254 -6.473 1.00 47.81 390 PHE A C 1
ATOM 2956 O O . PHE A 1 390 ? 0.750 -4.323 -7.699 1.00 47.81 390 PHE A O 1
ATOM 2963 N N . ALA A 1 391 ? 1.602 -4.815 -5.680 1.00 50.72 391 ALA A N 1
ATOM 2964 C CA . ALA A 1 391 ? 2.441 -5.938 -6.100 1.00 50.72 391 ALA A CA 1
ATOM 2965 C C . ALA A 1 391 ? 2.699 -6.864 -4.901 1.00 50.72 391 ALA A C 1
ATOM 2967 O O . ALA A 1 391 ? 3.089 -6.423 -3.822 1.00 50.72 391 ALA A O 1
ATOM 2968 N N . THR A 1 392 ? 2.418 -8.156 -5.064 1.00 48.97 392 THR A N 1
ATOM 2969 C CA . THR A 1 392 ? 2.425 -9.138 -3.967 1.00 48.97 392 THR A CA 1
ATOM 2970 C C . THR A 1 392 ? 3.812 -9.679 -3.623 1.00 48.97 392 THR A C 1
ATOM 2972 O O . THR A 1 392 ? 3.996 -10.196 -2.525 1.00 48.97 392 THR A O 1
ATOM 2975 N N . GLU A 1 393 ? 4.823 -9.467 -4.479 1.00 49.81 393 GLU A N 1
ATOM 2976 C CA . GLU A 1 393 ? 6.236 -9.870 -4.272 1.00 49.81 393 GLU A CA 1
ATOM 2977 C C . GLU A 1 393 ? 6.926 -9.168 -3.078 1.00 49.81 393 GLU A C 1
ATOM 2979 O O . GLU A 1 393 ? 8.096 -9.387 -2.792 1.00 49.81 393 GLU A O 1
ATOM 2984 N N . GLN A 1 394 ? 6.181 -8.334 -2.364 1.00 60.94 394 GLN A N 1
ATOM 2985 C CA . GLN A 1 394 ? 6.648 -7.276 -1.472 1.00 60.94 394 GLN A CA 1
ATOM 2986 C C . GLN A 1 394 ? 6.022 -7.262 -0.100 1.00 60.94 394 GLN A C 1
ATOM 2988 O O . GLN A 1 394 ? 6.408 -6.499 0.786 1.00 60.94 394 GLN A O 1
ATOM 2993 N N . LEU A 1 395 ? 5.008 -8.100 0.043 1.00 69.69 395 LEU A N 1
ATOM 2994 C CA . LEU A 1 395 ? 4.244 -8.230 1.256 1.00 69.69 395 LEU A CA 1
ATOM 2995 C C . LEU A 1 395 ? 5.184 -8.420 2.456 1.00 69.69 395 LEU A C 1
ATOM 2997 O O . LEU A 1 395 ? 5.015 -7.758 3.471 1.00 69.69 395 LEU A O 1
ATOM 3001 N N . ARG A 1 396 ? 6.246 -9.221 2.290 1.00 73.50 396 ARG A N 1
ATOM 3002 C CA . ARG A 1 396 ? 7.265 -9.476 3.320 1.00 73.50 396 ARG A CA 1
ATOM 3003 C C . ARG A 1 396 ? 8.008 -8.221 3.783 1.00 73.50 396 ARG A C 1
ATOM 3005 O O . ARG A 1 396 ? 8.236 -8.079 4.978 1.00 73.50 396 ARG A O 1
ATOM 3012 N N . TRP A 1 397 ? 8.360 -7.313 2.870 1.00 77.69 397 TRP A N 1
ATOM 3013 C CA . TRP A 1 397 ? 9.049 -6.071 3.229 1.00 77.69 397 TRP A CA 1
ATOM 3014 C C . TRP A 1 397 ? 8.142 -5.159 4.054 1.00 77.69 397 TRP A C 1
ATOM 3016 O O . TRP A 1 397 ? 8.545 -4.691 5.112 1.00 77.69 397 TRP A O 1
ATOM 3026 N N . TYR A 1 398 ? 6.893 -4.966 3.617 1.00 83.44 398 TYR A N 1
ATOM 3027 C CA . TYR A 1 398 ? 5.935 -4.147 4.360 1.00 83.44 398 TYR A CA 1
ATOM 3028 C C . TYR A 1 398 ? 5.610 -4.742 5.730 1.00 83.44 398 TYR A C 1
ATOM 3030 O O . TYR A 1 398 ? 5.529 -3.984 6.689 1.00 83.44 398 TYR A O 1
ATOM 3038 N N . VAL A 1 399 ? 5.483 -6.070 5.847 1.00 87.12 399 VAL A N 1
ATOM 3039 C CA . VAL A 1 399 ? 5.347 -6.741 7.152 1.00 87.12 399 VAL A CA 1
ATOM 3040 C C . VAL A 1 399 ? 6.539 -6.389 8.050 1.00 87.12 399 VAL A C 1
ATOM 3042 O O . VAL A 1 399 ? 6.333 -5.843 9.129 1.00 87.12 399 VAL A O 1
ATOM 3045 N N . ALA A 1 400 ? 7.775 -6.595 7.588 1.00 86.12 400 ALA A N 1
ATOM 3046 C CA . ALA A 1 400 ? 8.972 -6.276 8.372 1.00 86.12 400 ALA A CA 1
ATOM 3047 C C . ALA A 1 400 ? 9.067 -4.782 8.744 1.00 86.12 400 ALA A C 1
ATOM 3049 O O . ALA A 1 400 ? 9.449 -4.426 9.857 1.00 86.12 400 ALA A O 1
ATOM 3050 N N . GLU A 1 401 ? 8.683 -3.888 7.834 1.00 88.25 401 GLU A N 1
ATOM 3051 C CA . GLU A 1 401 ? 8.677 -2.444 8.077 1.00 88.25 401 GLU A CA 1
ATOM 3052 C C . GLU A 1 401 ? 7.603 -2.029 9.098 1.00 88.25 401 GLU A C 1
ATOM 3054 O O . GLU A 1 401 ? 7.834 -1.138 9.918 1.00 88.25 401 GLU A O 1
ATOM 3059 N N . GLY A 1 402 ? 6.451 -2.704 9.093 1.00 92.81 402 GLY A N 1
ATOM 3060 C CA . GLY A 1 402 ? 5.412 -2.559 10.109 1.00 92.81 402 GLY A CA 1
ATOM 3061 C C . GLY A 1 402 ? 5.883 -2.971 11.501 1.00 92.81 402 GLY A C 1
ATOM 3062 O O . GLY A 1 402 ? 5.686 -2.228 12.463 1.00 92.81 402 GLY A O 1
ATOM 3063 N N . GLU A 1 403 ? 6.555 -4.119 11.595 1.00 94.00 403 GLU A N 1
ATOM 3064 C CA . GLU A 1 403 ? 7.158 -4.621 12.835 1.00 94.00 403 GLU A CA 1
ATOM 3065 C C . GLU A 1 403 ? 8.220 -3.648 13.367 1.00 94.00 403 GLU A C 1
ATOM 3067 O O . GLU A 1 403 ? 8.176 -3.233 14.527 1.00 94.00 403 GLU A O 1
ATOM 3072 N N . ARG A 1 404 ? 9.122 -3.185 12.491 1.00 94.19 404 ARG A N 1
ATOM 3073 C CA . ARG A 1 404 ? 10.145 -2.183 12.821 1.00 94.19 404 ARG A CA 1
ATOM 3074 C C . ARG A 1 404 ? 9.528 -0.905 13.393 1.00 94.19 404 ARG A C 1
ATOM 3076 O O . ARG A 1 404 ? 9.993 -0.401 14.414 1.00 94.19 404 ARG A O 1
ATOM 3083 N N . ALA A 1 405 ? 8.509 -0.359 12.730 1.00 94.50 405 ALA A N 1
ATOM 3084 C CA . ALA A 1 405 ? 7.866 0.880 13.157 1.00 94.50 405 ALA A CA 1
ATOM 3085 C C . ALA A 1 405 ? 7.138 0.725 14.498 1.00 94.50 405 ALA A C 1
ATOM 3087 O O . ALA A 1 405 ? 7.197 1.631 15.329 1.00 94.50 405 ALA A O 1
ATOM 3088 N N . ALA A 1 406 ? 6.488 -0.419 14.724 1.00 96.62 406 ALA A N 1
ATOM 3089 C CA . ALA A 1 406 ? 5.825 -0.711 15.988 1.00 96.62 406 ALA A CA 1
ATOM 3090 C C . ALA A 1 406 ? 6.827 -0.835 17.140 1.00 96.62 406 ALA A C 1
ATOM 3092 O O . ALA A 1 406 ? 6.623 -0.212 18.178 1.00 96.62 406 ALA A O 1
ATOM 3093 N N . ASN A 1 407 ? 7.945 -1.537 16.940 1.00 95.19 407 ASN A N 1
ATOM 3094 C CA . ASN A 1 407 ? 8.995 -1.666 17.955 1.00 95.19 407 ASN A CA 1
ATOM 3095 C C . ASN A 1 407 ? 9.595 -0.309 18.356 1.00 95.19 407 ASN A C 1
ATOM 3097 O O . ASN A 1 407 ? 9.828 -0.063 19.536 1.00 95.19 407 ASN A O 1
ATOM 3101 N N . ILE A 1 408 ? 9.782 0.607 17.399 1.00 94.38 408 ILE A N 1
ATOM 3102 C CA . ILE A 1 408 ? 10.233 1.978 17.691 1.00 94.38 408 ILE A CA 1
ATOM 3103 C C . ILE A 1 408 ? 9.197 2.738 18.523 1.00 94.38 408 ILE A C 1
ATOM 3105 O O . ILE A 1 408 ? 9.553 3.391 19.501 1.00 94.38 408 ILE A O 1
ATOM 3109 N N . ALA A 1 409 ? 7.920 2.651 18.145 1.00 94.69 409 ALA A N 1
ATOM 3110 C CA . ALA A 1 409 ? 6.847 3.327 18.864 1.00 94.69 409 ALA A CA 1
ATOM 3111 C C . ALA A 1 409 ? 6.700 2.783 20.299 1.00 94.69 409 ALA A C 1
ATOM 3113 O O . ALA A 1 409 ? 6.529 3.555 21.239 1.00 94.69 409 ALA A O 1
ATOM 3114 N N . LEU A 1 410 ? 6.829 1.464 20.477 1.00 93.94 410 LEU A N 1
ATOM 3115 C CA . LEU A 1 410 ? 6.815 0.802 21.782 1.00 93.94 410 LEU A CA 1
ATOM 3116 C C . LEU A 1 410 ? 7.994 1.224 22.660 1.00 93.94 410 LEU A C 1
ATOM 3118 O O . LEU A 1 410 ? 7.791 1.527 23.833 1.00 93.94 410 LEU A O 1
ATOM 3122 N N . ALA A 1 411 ? 9.204 1.297 22.100 1.00 90.62 411 ALA A N 1
ATOM 3123 C CA . ALA A 1 411 ? 10.383 1.756 22.831 1.00 90.62 411 ALA A CA 1
ATOM 3124 C C . ALA A 1 411 ? 10.225 3.205 23.318 1.00 90.62 411 ALA A C 1
ATOM 3126 O O . ALA A 1 411 ? 10.574 3.514 24.451 1.00 90.62 411 ALA A O 1
ATOM 3127 N N . ALA A 1 412 ? 9.621 4.079 22.507 1.00 87.12 412 ALA A N 1
ATOM 3128 C CA . ALA A 1 412 ? 9.360 5.469 22.885 1.00 87.12 412 ALA A CA 1
ATOM 3129 C C . ALA A 1 412 ? 8.311 5.634 24.007 1.00 87.12 412 ALA A C 1
ATOM 3131 O O . ALA A 1 412 ? 8.190 6.720 24.569 1.00 87.12 412 ALA A O 1
ATOM 3132 N N . ARG A 1 413 ? 7.543 4.583 24.334 1.00 78.69 413 ARG A N 1
ATOM 3133 C CA . ARG A 1 413 ? 6.527 4.591 25.401 1.00 78.69 413 ARG A CA 1
ATOM 3134 C C . ARG A 1 413 ? 7.102 4.289 26.790 1.00 78.69 413 ARG A C 1
ATOM 3136 O O . ARG A 1 413 ? 6.464 4.656 27.772 1.00 78.69 413 ARG A O 1
ATOM 3143 N N . ASN A 1 414 ? 8.270 3.646 26.869 1.00 58.41 414 ASN A N 1
ATOM 3144 C CA . ASN A 1 414 ? 8.940 3.275 28.119 1.00 58.41 414 ASN A CA 1
ATOM 3145 C C . ASN A 1 414 ? 10.215 4.128 28.324 1.00 58.41 414 ASN A C 1
ATOM 3147 O O . ASN A 1 414 ? 11.306 3.609 28.076 1.00 58.41 414 ASN A O 1
ATOM 3151 N N . PRO A 1 415 ? 10.113 5.421 28.691 1.00 45.16 415 PRO A N 1
ATOM 3152 C CA . PRO A 1 415 ? 11.274 6.209 29.102 1.00 45.16 415 PRO A CA 1
ATOM 3153 C C . PRO A 1 415 ? 11.826 5.780 30.467 1.00 45.16 415 PRO A C 1
ATOM 3155 O O . PRO A 1 415 ? 11.019 5.393 31.347 1.00 45.16 415 PRO A O 1
#

pLDDT: mean 84.28, std 14.16, range [41.47, 98.56]

Foldseek 3Di:
DADQADEQVQLKFKDKDAAAQVQDDPVQFGDVVVVVVRQLVRQQSSLCRQQVAGKDFPDWDDKDFADTAHHGWMKMWIKTFLFDDFFKTKMKIWIWTANPVVRDIDTGMIIITMMGGADPVRHGHGTRGYDYDDPVSVVSNVVVVVVVLAQAALLLLVQLLQVLCVVVVNHDLEAEAFAVRLLQVQCVQLPHHSVLLLVLLLPDDPCLQAAAPPCCVVCPVPRQAGGDLVSVLVSSVSSGPDWAQVSTNHWYWYWWAQPVPRDIAIETDVGHGDTSSLSNSQQNQAGRHHHQRQDPNTRIHHNLLQCNFVLVSVQVDDDQEAETEDSAQAPLDPDDDDDPPDPPVRVVVSVVSRVSSRVNHVVSVVCQVPDPPHHHYQYQYFHHHHDHNHDSSNSVVSSVSSNVSSVVSVVVVPD

Sequence (415 aa):
MVPDSRPMSYSRGEISTFVMPHMQNVLGDLFGGHLMTLVDQAAAVAAIRHAGGPAVTKSIDRLDFHRPIPVGALVTCYSTVDFVGNSSMDITVQVYSEQVSSGDRIHTHTARVVFVAIDKDRRPCRVPRLLPETAEERERFEEARRRREARGVKAAAHLGAVQALVGAGLAPTRYVGTSMGAVIATGLAAGLSPGEVAERLYAVRQRDVFALDRTALIKGVWARALLRPEPFRRTLAALLPVARFSDLRVPLTITATDLDTGALLTFGAGGEEVPLLDALSATCALPLFFPPFPLNRRRTADGGLRSVVPLEAAARFPAELVAAVDVGAGFDSPSEPPGRRTPALLRLHGDAQWALMASNTALARALWEATPGRAPLLWIRPRVRRGETFATEQLRWYVAEGERAANIALAARNP

Secondary structure (DSSP, 8-state):
---SEEEGGGG-EEEEEE--GGGB-TTSBB-HHHHHHHHHHHHHHHHHHHHTS-EEEEEEEEEEE-S--BTTPEEEEEEEEEEE-SSEEEEEEEEEEEETTTTEEEEEEEEEEEEEEB-TTS-B---PEEE--SHHHHHHHHHHHHHHTSSS-GGGHHHHHHHHHHHTT---S-EEEETHHHHHHHHHHTT--HHHHHHHHHH--HHHH--B-TTHHHHGGG-S-SB-HHHHHHHHHHH-S-SSGGG-SS-EEEEEEETTT--EEEEETTSB---HHHHHHHHT--TTTSPPEEETTEEEEETHHHHSS-HHHHTTS--S-EEEE---SSTTSPPPP--TTS-HHHHHHHHHHHHHHHHHHHHHHHHHHHSTTPPPEEEE-----SS----GGGHHHHHHHHHHHHHHHHHTT--